Protein AF-A0A3N5LY08-F1 (afdb_monomer_lite)

Secondary structure (DSSP, 8-state):
--EEEEEEE-SS-EEEEEEEHHHHHHHHHHGGG--SSHHHHHHHGGGTB---SS-TTTT-EE------BTTEEEEEETTTTEEEEEESS----SEEEEEEE-SSSEEEEEEEEE--TT-EEES--SSHHHHHHHHHHHHHHSPPP-HHHHHSSHHHHHHHHHHHHHHHTTS-SPPPS-TT-HHHHHHHHHHHHHHHHHHHS-BGGGTTB-HHHHHHTTHHHHHHHHHHHHHHHHHHTSPPPPPPTTSHHHHHS---HHHHHHHHHHHHHHHHHHHHHHHHHHTT--GGGS-HHHHHHHHHHHHHHHHHHHHHSBPGGGTT-BHHHHHHHHHHT---EE-TTTT-S-TT-HHHHHHHTSSS-EE-----TTS-SSTTT-SS-SSHHHHHHHHHHHHHHHHHHHHHHHHHHHHT-PPSSSS---S-HHHHHHHS---TTGGGS-HHHHHHHHHHHHHHHHHHHHHHHHHHTTTTSPPPHHHHHHHHHHHHHHHHHHHHHT-TTTTT----

Foldseek 3Di:
DQWWKEWEDAPPAIWIDTGHVLVVVLLLQLCLLLFRDPVLSQLSSCLAEPDDDPTPCPVIDGDDDQDTDDFWGWYHYSLLLEIEIQGPPDDDDQKDWHQRHPPVDSHPDTFIGGHFPSRHYYPDPPCVVVSSVVSNVVCVVVPFAQLCCCLLHLVLQLLLLVLLCVVQLPVAAQDDPDPPDPRNVVLVVSLVVSLLCQQQAQDVSNVRDGSLLQQPVCAVSLQVLLVSQQSSCQRVVDFGFFRDCPGPQLRRNHHYPLLLLLSLVLSSVLNVVSNRCSNVVSNVPDPVPDDSVVVSVVSSVVSSVVSVCQQPFQDPVQVGDGVVNSSNCSSRSTFAWDQLVSQQPDPPQLLSVLSNLFDGTDGDDDPNPVPDLDPSSDPPDSDPVVSVVVVVVVVVVVVVVVVVVVVCVVVVDDDPDPRPPPADPVVVVVPQDPCVPVLQPQPSVVLSSVLVVLSVVLVSLVRVQVVCVVPVDDDDVVSVVVSVVSVVVSVVSSVVSVDPVSVVDPRD

pLDDT: mean 87.87, std 13.65, range [40.53, 98.69]

Sequence (508 aa):
MSEMRIVIRDGQREIEADGHGSFAEYVVAALSAEPETIEELDAALERFIERDAESFFCCFWPATDYAYHDAGLLIVDLVARLVVCDSTYLALMPAGSVPYHDRKSAGEADVNYHLSEDWLLTEDSTDWEALAEDRRRERFINPPLDARAVLYGEPLLDFVARNCLDAFHDQGAAAERDYEDPGYQRECDLIREIHVRWMMTPREDLRGQTPRQVMFSHRGFTDASLEDRALQWSRTDRCPTGLNPDSAAYRLAGFGTHEMVVYYDFVREVLWCCRRHVGERLAGFRAADLPVEELVPVEIRRLAVFRDRWLAAPYSDCDGRTAASIIHNERARIPEGETGEEAMIEDDCPLCQMQAELPGPVFWHLDGSHLDDDFAFSLSHETREEWQQERRRWGEFNRLFAARKAVIKRLRVTFPGDGHSWVNPDIAWKMSFSARYSSDEPLPMRLFAIGSQLADLIMDLNDQTQEVYSDKSPSSGVEAELVDRLCRSFADLREGVRSPETEKAEPV

Structure (mmCIF, N/CA/C/O backbone):
data_AF-A0A3N5LY08-F1
#
_entry.id   AF-A0A3N5LY08-F1
#
loop_
_atom_site.group_PDB
_atom_site.id
_atom_site.type_symbol
_atom_site.label_atom_id
_atom_site.label_alt_id
_atom_site.label_comp_id
_atom_site.label_asym_id
_atom_site.label_entity_id
_atom_site.label_seq_id
_atom_site.pdbx_PDB_ins_code
_atom_site.Cartn_x
_atom_site.Cartn_y
_atom_site.Cartn_z
_atom_site.occupancy
_atom_site.B_iso_or_equiv
_atom_site.auth_seq_id
_atom_site.auth_comp_id
_atom_site.auth_asym_id
_atom_site.auth_atom_id
_atom_site.pdbx_PDB_model_num
ATOM 1 N N . MET A 1 1 ? 29.426 -0.898 -28.238 1.00 63.22 1 MET A N 1
ATOM 2 C CA . MET A 1 1 ? 27.964 -0.736 -28.214 1.00 63.22 1 MET A CA 1
ATOM 3 C C . MET A 1 1 ? 27.470 -1.860 -27.336 1.00 63.22 1 MET A C 1
ATOM 5 O O . MET A 1 1 ? 28.122 -2.895 -27.323 1.00 63.22 1 MET A O 1
ATOM 9 N N . SER A 1 2 ? 26.485 -1.583 -26.495 1.00 90.81 2 SER A N 1
ATOM 10 C CA . SER A 1 2 ? 25.916 -2.560 -25.567 1.00 90.81 2 SER A CA 1
ATOM 11 C C . SER A 1 2 ? 24.449 -2.710 -25.930 1.00 90.81 2 SER A C 1
ATOM 13 O O . SER A 1 2 ? 23.570 -2.329 -25.160 1.00 90.81 2 SER A O 1
ATOM 15 N N . GLU A 1 3 ? 24.205 -3.114 -27.176 1.00 96.12 3 GLU A N 1
ATOM 16 C CA . GLU A 1 3 ? 22.852 -3.336 -27.677 1.00 96.12 3 GLU A CA 1
ATOM 17 C C . GLU A 1 3 ? 22.398 -4.733 -27.269 1.00 96.12 3 GLU A C 1
ATOM 19 O O . GLU A 1 3 ? 23.202 -5.655 -27.168 1.00 96.12 3 GLU A O 1
ATOM 24 N N . MET A 1 4 ? 21.113 -4.890 -26.997 1.00 96.69 4 MET A N 1
ATOM 25 C CA . MET A 1 4 ? 20.519 -6.169 -26.656 1.00 96.69 4 MET A CA 1
ATOM 26 C C . MET A 1 4 ? 19.140 -6.292 -27.282 1.00 96.69 4 MET A C 1
ATOM 28 O O . MET A 1 4 ? 18.467 -5.288 -27.540 1.00 96.69 4 MET A O 1
ATOM 32 N N . ARG A 1 5 ? 18.719 -7.536 -27.503 1.00 97.75 5 ARG A N 1
ATOM 33 C CA . ARG A 1 5 ? 17.360 -7.829 -27.949 1.00 97.75 5 ARG A CA 1
ATOM 34 C C . ARG A 1 5 ? 16.422 -7.728 -26.760 1.00 97.75 5 ARG A C 1
ATOM 36 O O . ARG A 1 5 ? 16.651 -8.390 -25.754 1.00 97.75 5 ARG A O 1
ATOM 43 N N . ILE A 1 6 ? 15.380 -6.916 -26.873 1.00 98.25 6 ILE A N 1
ATOM 44 C CA . ILE A 1 6 ? 14.352 -6.750 -25.846 1.00 98.25 6 ILE A CA 1
ATOM 45 C C . ILE A 1 6 ? 13.045 -7.273 -26.424 1.00 98.25 6 ILE A C 1
ATOM 47 O O . ILE A 1 6 ? 12.525 -6.701 -27.379 1.00 98.25 6 ILE A O 1
ATOM 51 N N . VAL A 1 7 ? 12.518 -8.343 -25.839 1.00 98.44 7 VAL A N 1
ATOM 52 C CA . VAL A 1 7 ? 11.243 -8.960 -26.208 1.00 98.44 7 VAL A CA 1
ATOM 53 C C . VAL A 1 7 ? 10.257 -8.774 -25.065 1.00 98.44 7 VAL A C 1
ATOM 55 O O . VAL A 1 7 ? 10.556 -9.087 -23.914 1.00 98.44 7 VAL A O 1
ATOM 58 N N . ILE A 1 8 ? 9.072 -8.258 -25.370 1.00 98.56 8 ILE A N 1
ATOM 59 C CA . ILE A 1 8 ? 8.008 -8.022 -24.394 1.00 98.56 8 ILE A CA 1
ATOM 60 C C . ILE A 1 8 ? 6.749 -8.708 -24.903 1.00 98.56 8 ILE A C 1
ATOM 62 O O . ILE A 1 8 ? 6.317 -8.479 -26.035 1.00 98.56 8 ILE A O 1
ATOM 66 N N . ARG A 1 9 ? 6.134 -9.524 -24.052 1.00 98.19 9 ARG A N 1
ATOM 67 C CA . ARG A 1 9 ? 4.889 -10.224 -24.362 1.00 98.19 9 ARG A CA 1
ATOM 68 C C . ARG A 1 9 ? 3.839 -10.015 -23.287 1.00 98.19 9 ARG A C 1
ATOM 70 O O . ARG A 1 9 ? 4.134 -10.020 -22.091 1.00 98.19 9 ARG A O 1
ATOM 77 N N . ASP A 1 10 ? 2.599 -9.903 -23.735 1.00 97.62 10 ASP A N 1
ATOM 78 C CA . ASP A 1 10 ? 1.411 -9.937 -22.891 1.00 97.62 10 ASP A CA 1
ATOM 79 C C . ASP A 1 10 ? 0.415 -11.001 -23.388 1.00 97.62 10 ASP A C 1
ATOM 81 O O . ASP A 1 10 ? 0.761 -11.906 -24.152 1.00 97.62 10 ASP A O 1
ATOM 85 N N . GLY A 1 11 ? -0.831 -10.942 -22.910 1.00 95.56 11 GLY A N 1
ATOM 86 C CA . GLY A 1 11 ? -1.868 -11.909 -23.274 1.00 95.56 11 GLY A CA 1
ATOM 87 C C . GLY A 1 11 ? -2.394 -11.769 -24.706 1.00 95.56 11 GLY A C 1
ATOM 88 O O . GLY A 1 11 ? -3.138 -12.641 -25.158 1.00 95.56 11 GLY A O 1
ATOM 89 N N . GLN A 1 12 ? -2.055 -10.687 -25.408 1.00 97.25 12 GLN A N 1
ATOM 90 C CA . GLN A 1 12 ? -2.598 -10.363 -26.727 1.00 97.25 12 GLN A CA 1
ATOM 91 C C . GLN A 1 12 ? -1.544 -10.391 -27.827 1.00 97.25 12 GLN A C 1
ATOM 93 O O . GLN A 1 12 ? -1.857 -10.787 -28.955 1.00 97.25 12 GLN A O 1
ATOM 98 N N . ARG A 1 13 ? -0.322 -9.946 -27.532 1.00 97.62 13 ARG A N 1
ATOM 99 C CA . ARG A 1 13 ? 0.731 -9.797 -28.535 1.00 97.62 13 ARG A CA 1
ATOM 100 C C . ARG A 1 13 ? 2.124 -9.912 -27.935 1.00 97.62 13 ARG A C 1
ATOM 102 O O . ARG A 1 13 ? 2.325 -9.936 -26.724 1.00 97.62 13 ARG A O 1
ATOM 109 N N . GLU A 1 14 ? 3.086 -9.935 -28.839 1.00 98.19 14 GLU A N 1
ATOM 110 C CA . GLU A 1 14 ? 4.500 -9.962 -28.532 1.00 98.19 14 GLU A CA 1
ATOM 111 C C . GLU A 1 14 ? 5.244 -9.021 -29.471 1.00 98.19 14 GLU A C 1
ATOM 113 O O . GLU A 1 14 ? 4.976 -8.989 -30.678 1.00 98.19 14 GLU A O 1
ATOM 118 N N . ILE A 1 15 ? 6.136 -8.226 -28.895 1.00 98.31 15 ILE A N 1
ATOM 119 C CA . ILE A 1 15 ? 6.885 -7.187 -29.587 1.00 98.31 15 ILE A CA 1
ATOM 120 C C . ILE A 1 15 ? 8.372 -7.300 -29.254 1.00 98.31 15 ILE A C 1
ATOM 122 O O . ILE A 1 15 ? 8.731 -7.666 -28.137 1.00 98.31 15 ILE A O 1
ATOM 126 N N . GLU A 1 16 ? 9.234 -6.966 -30.207 1.00 98.06 16 GLU A N 1
ATOM 127 C CA . GLU A 1 16 ? 10.685 -6.953 -30.032 1.00 98.06 16 GLU A CA 1
ATOM 128 C C . GLU A 1 16 ? 11.307 -5.664 -30.582 1.00 98.06 16 GLU A C 1
ATOM 130 O O . GLU A 1 16 ? 10.762 -5.023 -31.487 1.00 98.06 16 GLU A O 1
ATOM 135 N N . ALA A 1 17 ? 12.460 -5.299 -30.028 1.00 97.56 17 ALA A N 1
ATOM 136 C CA . ALA A 1 17 ? 13.376 -4.325 -30.602 1.00 97.56 17 ALA A CA 1
ATOM 137 C C . ALA A 1 17 ? 14.819 -4.645 -30.197 1.00 97.56 17 ALA A C 1
ATOM 139 O O . ALA A 1 17 ? 15.067 -5.212 -29.132 1.00 97.56 17 ALA A O 1
ATOM 140 N N . ASP A 1 18 ? 15.774 -4.224 -31.023 1.00 97.00 18 ASP A N 1
ATOM 141 C CA . ASP A 1 18 ? 17.184 -4.167 -30.640 1.00 97.00 18 ASP A CA 1
ATOM 142 C C . ASP A 1 18 ? 17.456 -2.756 -30.085 1.00 97.00 18 ASP A C 1
ATOM 144 O O . ASP A 1 18 ? 17.162 -1.753 -30.743 1.00 97.00 18 ASP A O 1
ATOM 148 N N . GLY A 1 19 ? 17.955 -2.662 -28.851 1.00 94.75 19 GLY A N 1
ATOM 149 C CA . GLY A 1 19 ? 18.111 -1.387 -28.149 1.00 94.75 19 GLY A CA 1
ATOM 150 C C . GLY A 1 19 ? 19.270 -1.383 -27.160 1.00 94.75 19 GLY A C 1
ATOM 151 O O . GLY A 1 19 ? 19.814 -2.423 -26.807 1.00 94.75 19 GLY A O 1
ATOM 152 N N . HIS A 1 20 ? 19.673 -0.197 -26.705 1.00 94.88 20 HIS A N 1
ATOM 153 C CA . HIS A 1 20 ? 20.753 -0.066 -25.726 1.00 94.88 20 HIS A CA 1
ATOM 154 C C . HIS A 1 20 ? 20.367 -0.704 -24.379 1.00 94.88 20 HIS A C 1
ATOM 156 O O . HIS A 1 20 ? 19.233 -0.544 -23.928 1.00 94.88 20 HIS A O 1
ATOM 162 N N . GLY A 1 21 ? 21.315 -1.355 -23.697 1.00 93.50 21 GLY A N 1
ATOM 163 C CA . GLY A 1 21 ? 21.075 -2.045 -22.421 1.00 93.50 21 GLY A CA 1
ATOM 164 C C . GLY A 1 21 ? 20.512 -1.161 -21.301 1.00 93.50 21 GLY A C 1
ATOM 165 O O . GLY A 1 21 ? 19.746 -1.633 -20.471 1.00 93.50 21 GLY A O 1
ATOM 166 N N . SER A 1 22 ? 20.775 0.147 -21.322 1.00 93.56 22 SER A N 1
ATOM 167 C CA . SER A 1 22 ? 20.133 1.085 -20.385 1.00 93.56 22 SER A CA 1
ATOM 168 C C . SER A 1 22 ? 18.612 1.181 -20.575 1.00 93.56 22 SER A C 1
ATOM 170 O O . SER A 1 22 ? 17.890 1.426 -19.620 1.00 93.56 22 SER A O 1
ATOM 172 N N . PHE A 1 23 ? 18.087 0.976 -21.791 1.00 95.50 23 PHE A N 1
ATOM 173 C CA . PHE A 1 23 ? 16.637 0.919 -21.997 1.00 95.50 23 PHE A CA 1
ATOM 174 C C . PHE A 1 23 ? 16.027 -0.338 -21.371 1.00 95.50 23 PHE A C 1
ATOM 176 O O . PHE A 1 23 ? 14.954 -0.269 -20.779 1.00 95.50 23 PHE A O 1
ATOM 183 N N . ALA A 1 24 ? 16.741 -1.465 -21.429 1.00 96.75 24 ALA A N 1
ATOM 184 C CA . ALA A 1 24 ? 16.343 -2.691 -20.744 1.00 96.75 24 ALA A CA 1
ATOM 185 C C . ALA A 1 24 ? 16.264 -2.504 -19.216 1.00 96.75 24 ALA A C 1
ATOM 187 O O . ALA A 1 24 ? 15.314 -2.984 -18.602 1.00 96.75 24 ALA A O 1
ATOM 188 N N . GLU A 1 25 ? 17.184 -1.744 -18.610 1.00 96.31 25 GLU A N 1
ATOM 189 C CA . GLU A 1 25 ? 17.117 -1.374 -17.184 1.00 96.31 25 GLU A CA 1
ATOM 190 C C . GLU A 1 25 ? 15.836 -0.604 -16.845 1.00 96.31 25 GLU A C 1
ATOM 192 O O . GLU A 1 25 ? 15.166 -0.932 -15.867 1.00 96.31 25 GLU A O 1
ATOM 197 N N . TYR A 1 26 ? 15.445 0.374 -17.670 1.00 97.12 26 TYR A N 1
ATOM 198 C CA . TYR A 1 26 ? 14.190 1.105 -17.470 1.00 97.12 26 TYR A CA 1
ATOM 199 C C . TYR A 1 26 ? 12.957 0.221 -17.638 1.00 97.12 26 TYR A C 1
ATOM 201 O O . TYR A 1 26 ? 11.999 0.371 -16.880 1.00 97.12 26 TYR A O 1
ATOM 209 N N . VAL A 1 27 ? 12.975 -0.711 -18.597 1.00 98.25 27 VAL A N 1
ATOM 210 C CA . VAL A 1 27 ? 11.899 -1.698 -18.765 1.00 98.25 27 VAL A CA 1
ATOM 211 C C . VAL A 1 27 ? 11.758 -2.544 -17.501 1.00 98.25 27 VAL A C 1
ATOM 213 O O . VAL A 1 27 ? 10.642 -2.686 -17.008 1.00 98.25 27 VAL A O 1
ATOM 216 N N . VAL A 1 28 ? 12.865 -3.041 -16.939 1.00 98.25 28 VAL A N 1
ATOM 217 C CA . VAL A 1 28 ? 12.857 -3.793 -15.673 1.00 98.25 28 VAL A CA 1
ATOM 218 C C . VAL A 1 28 ? 12.362 -2.916 -14.521 1.00 98.25 28 VAL A C 1
ATOM 220 O O . VAL A 1 28 ? 11.462 -3.331 -13.797 1.00 98.25 28 VAL A O 1
ATOM 223 N N . ALA A 1 29 ? 12.858 -1.684 -14.384 1.00 98.00 29 ALA A N 1
ATOM 224 C CA . ALA A 1 29 ? 12.419 -0.757 -13.339 1.00 98.00 29 ALA A CA 1
ATOM 225 C C . ALA A 1 29 ? 10.911 -0.445 -13.421 1.00 98.00 29 ALA A C 1
ATOM 227 O O . ALA A 1 29 ? 10.229 -0.378 -12.394 1.00 98.00 29 ALA A O 1
ATOM 228 N N . ALA A 1 30 ? 10.357 -0.318 -14.630 1.00 98.31 30 ALA A N 1
ATOM 229 C CA . ALA A 1 30 ? 8.930 -0.095 -14.868 1.00 98.31 30 ALA A CA 1
ATOM 230 C C . ALA A 1 30 ? 8.040 -1.268 -14.418 1.00 98.31 30 ALA A C 1
ATOM 232 O O . ALA A 1 30 ? 6.864 -1.055 -14.117 1.00 98.31 30 ALA A O 1
ATOM 233 N N . LEU A 1 31 ? 8.591 -2.477 -14.253 1.00 98.56 31 LEU A N 1
ATOM 234 C CA . LEU A 1 31 ? 7.863 -3.618 -13.681 1.00 98.56 31 LEU A CA 1
ATOM 235 C C . LEU A 1 31 ? 7.485 -3.418 -12.203 1.00 98.56 31 LEU A C 1
ATOM 237 O O . LEU A 1 31 ? 6.580 -4.098 -11.713 1.00 98.56 31 LEU A O 1
ATOM 241 N N . SER A 1 32 ? 8.089 -2.438 -11.516 1.00 97.94 32 SER A N 1
ATOM 242 C CA . SER A 1 32 ? 7.663 -1.969 -10.182 1.00 97.94 32 SER A CA 1
ATOM 243 C C . SER A 1 32 ? 6.247 -1.376 -10.158 1.00 97.94 32 SER A C 1
ATOM 245 O O . SER A 1 32 ? 5.668 -1.180 -9.092 1.00 97.94 32 SER A O 1
ATOM 247 N N . ALA A 1 33 ? 5.663 -1.075 -11.322 1.00 98.00 33 ALA A N 1
ATOM 248 C CA . ALA A 1 33 ? 4.255 -0.701 -11.461 1.00 98.00 33 ALA A CA 1
ATOM 249 C C . ALA A 1 33 ? 3.307 -1.909 -11.587 1.00 98.00 33 ALA A C 1
ATOM 251 O O . ALA A 1 33 ? 2.107 -1.717 -11.761 1.00 98.00 33 ALA A O 1
ATOM 252 N N . GLU A 1 34 ? 3.843 -3.133 -11.544 1.00 97.88 34 GLU A N 1
ATOM 253 C CA . GLU A 1 34 ? 3.118 -4.396 -11.719 1.00 97.88 34 GLU A CA 1
ATOM 254 C C . GLU A 1 34 ? 2.225 -4.455 -12.987 1.00 97.88 34 GLU A C 1
ATOM 256 O O . GLU A 1 34 ? 1.095 -4.951 -12.914 1.00 97.88 34 GLU A O 1
ATOM 261 N N . PRO A 1 35 ? 2.710 -4.044 -14.181 1.00 98.12 35 PRO A N 1
ATOM 262 C CA . PRO A 1 35 ? 1.914 -4.083 -15.410 1.00 98.12 35 PRO A CA 1
ATOM 263 C C . PRO A 1 35 ? 1.577 -5.521 -15.838 1.00 98.12 35 PRO A C 1
ATOM 265 O O . PRO A 1 35 ? 2.410 -6.418 -15.717 1.00 98.12 35 PRO A O 1
ATOM 268 N N . GLU A 1 36 ? 0.371 -5.744 -16.349 1.00 97.25 36 GLU A N 1
ATOM 269 C CA . GLU A 1 36 ? -0.110 -6.992 -16.965 1.00 97.25 36 GLU A CA 1
ATOM 270 C C . GLU A 1 36 ? -0.259 -6.882 -18.493 1.00 97.25 36 GLU A C 1
ATOM 272 O O . GLU A 1 36 ? -0.413 -7.897 -19.176 1.00 97.25 36 GLU A O 1
ATOM 277 N N . THR A 1 37 ? -0.190 -5.664 -19.038 1.00 98.25 37 THR A N 1
ATOM 278 C CA . THR A 1 37 ? -0.272 -5.384 -20.482 1.00 98.25 37 THR A CA 1
ATOM 279 C C . THR A 1 37 ? 0.882 -4.510 -20.957 1.00 98.25 37 THR A C 1
ATOM 281 O O . THR A 1 37 ? 1.478 -3.763 -20.174 1.00 98.25 37 THR A O 1
ATOM 284 N N . ILE A 1 38 ? 1.194 -4.578 -22.254 1.00 98.50 38 ILE A N 1
ATOM 285 C CA . ILE A 1 38 ? 2.228 -3.725 -22.853 1.00 98.50 38 ILE A CA 1
ATOM 286 C C . ILE A 1 38 ? 1.867 -2.240 -22.696 1.00 98.50 38 ILE A C 1
ATOM 288 O O . ILE A 1 38 ? 2.754 -1.430 -22.447 1.00 98.50 38 ILE A O 1
ATOM 292 N N . GLU A 1 39 ? 0.586 -1.872 -22.789 1.00 97.88 39 GLU A N 1
ATOM 293 C CA . GLU A 1 39 ? 0.110 -0.501 -22.566 1.00 97.88 39 GLU A CA 1
ATOM 294 C C . GLU A 1 39 ? 0.357 -0.015 -21.130 1.00 97.88 39 GLU A C 1
ATOM 296 O O . GLU A 1 39 ? 0.767 1.128 -20.926 1.00 97.88 39 GLU A O 1
ATOM 301 N N . GLU A 1 40 ? 0.134 -0.869 -20.128 1.00 98.19 40 GLU A N 1
ATOM 302 C CA . GLU A 1 40 ? 0.439 -0.533 -18.732 1.00 98.19 40 GLU A CA 1
ATOM 303 C C . GLU A 1 40 ? 1.947 -0.388 -18.505 1.00 98.19 40 GLU A C 1
ATOM 305 O O . GLU A 1 40 ? 2.365 0.530 -17.801 1.00 98.19 40 GLU A O 1
ATOM 310 N N . LEU A 1 41 ? 2.767 -1.251 -19.116 1.00 98.44 41 LEU A N 1
ATOM 311 C CA . LEU A 1 41 ? 4.226 -1.143 -19.042 1.00 98.44 41 LEU A CA 1
ATOM 312 C C . LEU A 1 41 ? 4.729 0.142 -19.723 1.00 98.44 41 LEU A C 1
ATOM 314 O O . LEU A 1 41 ? 5.593 0.831 -19.184 1.00 98.44 41 LEU A O 1
ATOM 318 N N . ASP A 1 42 ? 4.165 0.488 -20.880 1.00 97.88 42 ASP A N 1
ATOM 319 C CA . ASP A 1 42 ? 4.480 1.717 -21.614 1.00 97.88 42 ASP A CA 1
ATOM 320 C C . ASP A 1 42 ? 4.140 2.968 -20.791 1.00 97.88 42 ASP A C 1
ATOM 322 O O . ASP A 1 42 ? 4.918 3.922 -20.752 1.00 97.88 42 ASP A O 1
ATOM 326 N N . ALA A 1 43 ? 3.000 2.964 -20.094 1.00 96.81 43 ALA A N 1
ATOM 327 C CA . ALA A 1 43 ? 2.635 4.032 -19.165 1.00 96.81 43 ALA A CA 1
ATOM 328 C C . ALA A 1 43 ? 3.571 4.068 -17.944 1.00 96.81 43 ALA A C 1
ATOM 330 O O . ALA A 1 43 ? 3.983 5.142 -17.510 1.00 96.81 43 ALA A O 1
ATOM 331 N N . ALA A 1 44 ? 3.959 2.905 -17.413 1.00 97.56 44 ALA A N 1
ATOM 332 C CA . ALA A 1 44 ? 4.851 2.804 -16.262 1.00 97.56 44 ALA A CA 1
ATOM 333 C C . ALA A 1 44 ? 6.267 3.336 -16.535 1.00 97.56 44 ALA A C 1
ATOM 335 O O . ALA A 1 44 ? 6.911 3.817 -15.605 1.00 97.56 44 ALA A O 1
ATOM 336 N N . LEU A 1 45 ? 6.744 3.314 -17.785 1.00 96.94 45 LEU A N 1
ATOM 337 C CA . LEU A 1 45 ? 8.036 3.903 -18.164 1.00 96.94 45 LEU A CA 1
ATOM 338 C C . LEU A 1 45 ? 8.108 5.419 -17.915 1.00 96.94 45 LEU A C 1
ATOM 340 O O . LEU A 1 45 ? 9.195 5.929 -17.638 1.00 96.94 45 LEU A O 1
ATOM 344 N N . GLU A 1 46 ? 6.973 6.134 -17.912 1.00 95.12 46 GLU A N 1
ATOM 345 C CA . GLU A 1 46 ? 6.930 7.572 -17.577 1.00 95.12 46 GLU A CA 1
ATOM 346 C C . GLU A 1 46 ? 7.444 7.873 -16.165 1.00 95.12 46 GLU A C 1
ATOM 348 O O . GLU A 1 46 ? 7.878 8.985 -15.869 1.00 95.12 46 GLU A O 1
ATOM 353 N N . ARG A 1 47 ? 7.438 6.865 -15.287 1.00 94.44 47 ARG A N 1
ATOM 354 C CA . ARG A 1 47 ? 7.989 6.965 -13.937 1.00 94.44 47 ARG A CA 1
ATOM 355 C C . ARG A 1 47 ? 9.510 7.141 -13.919 1.00 94.44 47 ARG A C 1
ATOM 357 O O . ARG A 1 47 ? 10.034 7.515 -12.874 1.00 94.44 47 ARG A O 1
ATOM 364 N N . PHE A 1 48 ? 10.212 6.859 -15.017 1.00 94.56 48 PHE A N 1
ATOM 365 C CA . PHE A 1 48 ? 11.680 6.877 -15.086 1.00 94.56 48 PHE A CA 1
ATOM 366 C C . PHE A 1 48 ? 12.226 7.681 -16.277 1.00 94.56 48 PHE A C 1
ATOM 368 O O . PHE A 1 48 ? 13.349 8.184 -16.215 1.00 94.56 48 PHE A O 1
ATOM 375 N N . ILE A 1 49 ? 11.435 7.830 -17.345 1.00 93.50 49 ILE A N 1
ATOM 376 C CA . ILE A 1 49 ? 11.812 8.528 -18.579 1.00 93.50 49 ILE A CA 1
ATOM 377 C C . ILE A 1 49 ? 10.717 9.539 -18.936 1.00 93.50 49 ILE A C 1
ATOM 379 O O . ILE A 1 49 ? 9.545 9.185 -19.037 1.00 93.50 49 ILE A O 1
ATOM 383 N N . GLU A 1 50 ? 11.077 10.796 -19.204 1.00 90.69 50 GLU A N 1
ATOM 384 C CA . GLU A 1 50 ? 10.109 11.789 -19.679 1.00 90.69 50 GLU A CA 1
ATOM 385 C C . GLU A 1 50 ? 9.633 11.428 -21.107 1.00 90.69 50 GLU A C 1
ATOM 387 O O . GLU A 1 50 ? 10.432 11.439 -22.048 1.00 90.69 50 GLU A O 1
ATOM 392 N N . ARG A 1 51 ? 8.326 11.190 -21.315 1.00 89.19 51 ARG A N 1
ATOM 393 C CA . ARG A 1 51 ? 7.721 10.689 -22.580 1.00 89.19 51 ARG A CA 1
ATOM 394 C C . ARG A 1 51 ? 7.733 11.662 -23.766 1.00 89.19 51 ARG A C 1
ATOM 396 O O . ARG A 1 51 ? 7.079 12.709 -23.713 1.00 89.19 51 ARG A O 1
ATOM 403 N N . ASP A 1 52 ? 8.487 11.358 -24.827 1.00 84.81 52 ASP A N 1
ATOM 404 C CA . ASP A 1 52 ? 8.720 12.238 -25.995 1.00 84.81 52 ASP A CA 1
ATOM 405 C C . ASP A 1 52 ? 7.894 11.896 -27.241 1.00 84.81 52 ASP A C 1
ATOM 407 O O . ASP A 1 52 ? 7.729 12.741 -28.124 1.00 84.81 52 ASP A O 1
ATOM 411 N N . ALA A 1 53 ? 7.360 10.683 -27.287 1.00 84.19 53 ALA A N 1
ATOM 412 C CA . ALA A 1 53 ? 6.508 10.157 -28.339 1.00 84.19 53 ALA A CA 1
ATOM 413 C C . ALA A 1 53 ? 5.153 9.709 -27.770 1.00 84.19 53 ALA A C 1
ATOM 415 O O . ALA A 1 53 ? 4.913 9.762 -26.566 1.00 84.19 53 ALA A O 1
ATOM 416 N N . GLU A 1 54 ? 4.253 9.242 -28.638 1.00 89.88 54 GLU A N 1
ATOM 417 C CA . GLU A 1 54 ? 2.975 8.659 -28.200 1.00 89.88 54 GLU A CA 1
ATOM 418 C C . GLU A 1 54 ? 3.167 7.362 -27.391 1.00 89.88 54 GLU A C 1
ATOM 420 O O . GLU A 1 54 ? 2.334 7.047 -26.549 1.00 89.88 54 GLU A O 1
ATOM 425 N N . SER A 1 55 ? 4.261 6.626 -27.627 1.00 93.25 55 SER A N 1
ATOM 426 C CA . SER A 1 55 ? 4.620 5.390 -26.922 1.00 93.25 55 SER A CA 1
ATOM 427 C C . SER A 1 55 ? 6.136 5.176 -26.957 1.00 93.25 55 SER A C 1
ATOM 429 O O . SER A 1 55 ? 6.778 5.428 -27.983 1.00 93.25 55 SER A O 1
ATOM 431 N N . PHE A 1 56 ? 6.700 4.661 -25.864 1.00 95.44 56 PHE A N 1
ATOM 432 C CA . PHE A 1 56 ? 8.101 4.230 -25.788 1.00 95.44 56 PHE A CA 1
ATOM 433 C C . PHE A 1 56 ? 8.372 3.005 -26.668 1.00 95.44 56 PHE A C 1
ATOM 435 O O . PHE A 1 56 ? 9.493 2.803 -27.130 1.00 95.44 56 PHE A O 1
ATOM 442 N N . PHE A 1 57 ? 7.335 2.218 -26.957 1.00 96.81 57 PHE A N 1
ATOM 443 C CA . PHE A 1 57 ? 7.409 1.031 -27.804 1.00 96.81 57 PHE A CA 1
ATOM 444 C C . PHE A 1 57 ? 7.036 1.291 -29.271 1.00 96.81 57 PHE A C 1
ATOM 446 O O . PHE A 1 57 ? 6.860 0.347 -30.037 1.00 96.81 57 PHE A O 1
ATOM 453 N N . CYS A 1 58 ? 6.948 2.551 -29.717 1.00 95.25 58 CYS A N 1
ATOM 454 C CA . CYS A 1 58 ? 6.573 2.875 -31.102 1.00 95.25 58 CYS A CA 1
ATOM 455 C C . CYS A 1 58 ? 7.545 2.330 -32.169 1.00 95.25 58 CYS A C 1
ATOM 457 O O . CYS A 1 58 ? 7.149 2.135 -33.319 1.00 95.25 58 CYS A O 1
ATOM 459 N N . CYS A 1 59 ? 8.800 2.068 -31.791 1.00 94.94 59 CYS A N 1
ATOM 460 C CA . CYS A 1 59 ? 9.823 1.477 -32.656 1.00 94.94 59 CYS A CA 1
ATOM 461 C C . CYS A 1 59 ? 9.905 -0.054 -32.557 1.00 94.94 59 CYS A C 1
ATOM 463 O O . CYS A 1 59 ? 10.734 -0.643 -33.245 1.00 94.94 59 CYS A O 1
ATOM 465 N N . PHE A 1 60 ? 9.087 -0.691 -31.715 1.00 97.44 60 PHE A N 1
ATOM 466 C CA . PHE A 1 60 ? 9.049 -2.145 -31.599 1.00 97.44 60 PHE A CA 1
ATOM 467 C C . PHE A 1 60 ? 8.201 -2.744 -32.726 1.00 97.44 60 PHE A C 1
ATOM 469 O O . PHE A 1 60 ? 7.216 -2.154 -33.180 1.00 97.44 60 PHE A O 1
ATOM 476 N N . TRP A 1 61 ? 8.568 -3.939 -33.174 1.00 97.31 61 TRP A N 1
ATOM 477 C CA . TRP A 1 61 ? 7.843 -4.690 -34.200 1.00 97.31 61 TRP A CA 1
ATOM 478 C C . TRP A 1 61 ? 7.385 -6.046 -33.651 1.00 97.31 61 TRP A C 1
ATOM 480 O O . TRP A 1 61 ? 7.844 -6.451 -32.588 1.00 97.31 61 TRP A O 1
ATOM 490 N N . PRO A 1 62 ? 6.450 -6.754 -34.315 1.00 97.94 62 PRO A N 1
ATOM 491 C CA . PRO A 1 62 ? 6.038 -8.084 -33.871 1.00 97.94 62 PRO A CA 1
ATOM 492 C C . PRO A 1 62 ? 7.237 -9.026 -33.764 1.00 97.94 62 PRO A C 1
ATOM 494 O O . PRO A 1 62 ? 8.014 -9.106 -34.718 1.00 97.94 62 PRO A O 1
ATOM 497 N N . ALA A 1 63 ? 7.369 -9.733 -32.641 1.00 95.56 63 ALA A N 1
ATOM 498 C CA . ALA A 1 63 ? 8.540 -10.572 -32.422 1.00 95.56 63 ALA A CA 1
ATOM 499 C C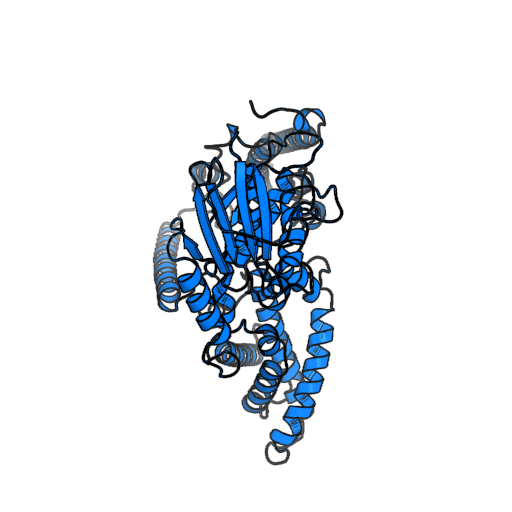 . ALA A 1 63 ? 8.633 -11.725 -33.425 1.00 95.56 63 ALA A C 1
ATOM 501 O O . ALA A 1 63 ? 7.618 -12.314 -33.822 1.00 95.56 63 ALA A O 1
ATOM 502 N N . THR A 1 64 ? 9.857 -12.034 -33.847 1.00 92.94 64 THR A N 1
ATOM 503 C CA . THR A 1 64 ? 10.126 -13.057 -34.866 1.00 92.94 64 THR A CA 1
ATOM 504 C C . THR A 1 64 ? 11.028 -14.175 -34.367 1.00 92.94 64 THR A C 1
ATOM 506 O O . THR A 1 64 ? 10.875 -15.312 -34.827 1.00 92.94 64 THR A O 1
ATOM 509 N N . ASP A 1 65 ? 11.929 -13.883 -33.427 1.00 90.38 65 ASP A N 1
ATOM 510 C CA . ASP A 1 65 ? 12.790 -14.865 -32.776 1.00 90.38 65 ASP A CA 1
ATOM 511 C C . ASP A 1 65 ? 13.218 -14.415 -31.364 1.00 90.38 65 ASP A C 1
ATOM 513 O O . ASP A 1 65 ? 12.980 -13.289 -30.944 1.00 90.38 65 ASP A O 1
ATOM 517 N N . TYR A 1 66 ? 13.866 -15.318 -30.626 1.00 92.38 66 TYR A N 1
ATOM 518 C CA . TYR A 1 66 ? 14.469 -15.038 -29.315 1.00 92.38 66 TYR A CA 1
ATOM 519 C C . TYR A 1 66 ? 15.993 -15.135 -29.386 1.00 92.38 66 TYR A C 1
ATOM 521 O O . TYR A 1 66 ? 16.638 -15.707 -28.507 1.00 92.38 66 TYR A O 1
ATOM 529 N N . ALA A 1 67 ? 16.587 -14.678 -30.491 1.00 92.12 67 ALA A N 1
ATOM 530 C CA . ALA A 1 67 ? 18.024 -14.804 -30.675 1.00 92.12 67 ALA A CA 1
ATOM 531 C C . ALA A 1 67 ? 18.787 -13.774 -29.829 1.00 92.12 67 ALA A C 1
ATOM 533 O O . ALA A 1 67 ? 18.462 -12.589 -29.805 1.00 92.12 67 ALA A O 1
ATOM 534 N N . TYR A 1 68 ? 19.852 -14.236 -29.176 1.00 93.38 68 TYR A N 1
ATOM 535 C CA . TYR A 1 68 ? 20.814 -13.381 -28.486 1.00 93.38 68 TYR A CA 1
ATOM 536 C C . TYR A 1 68 ? 21.391 -12.321 -29.444 1.00 93.38 68 TYR A C 1
ATOM 538 O O . TYR A 1 68 ? 21.835 -12.664 -30.547 1.00 93.38 68 TYR A O 1
ATOM 546 N N . HIS A 1 69 ? 21.425 -11.051 -29.025 1.00 92.88 69 HIS A N 1
ATOM 547 C CA . HIS A 1 69 ? 21.899 -9.935 -29.847 1.00 92.88 69 HIS A CA 1
ATOM 548 C C . HIS A 1 69 ? 22.994 -9.136 -29.131 1.00 92.88 69 HIS A C 1
ATOM 550 O O . HIS A 1 69 ? 22.762 -8.617 -28.049 1.00 92.88 69 HIS A O 1
ATOM 556 N N . ASP A 1 70 ? 24.172 -9.019 -29.755 1.00 94.88 70 ASP A N 1
ATOM 557 C CA . ASP A 1 70 ? 25.347 -8.270 -29.265 1.00 94.88 70 ASP A CA 1
ATOM 558 C C . ASP A 1 70 ? 25.678 -8.495 -27.775 1.00 94.88 70 ASP A C 1
ATOM 560 O O . ASP A 1 70 ? 26.410 -9.431 -27.444 1.00 94.88 70 ASP A O 1
ATOM 564 N N . ALA A 1 71 ? 25.154 -7.657 -26.878 1.00 94.25 71 ALA A N 1
ATOM 565 C CA . ALA A 1 71 ? 25.416 -7.703 -25.445 1.00 94.25 71 ALA A CA 1
ATOM 566 C C . ALA A 1 71 ? 24.410 -8.541 -24.639 1.00 94.25 71 ALA A C 1
ATOM 568 O O . ALA A 1 71 ? 24.711 -8.827 -23.474 1.00 94.25 71 ALA A O 1
ATOM 569 N N . GLY A 1 72 ? 23.269 -8.949 -25.214 1.00 96.50 72 GLY A N 1
ATOM 570 C CA . GLY A 1 72 ? 22.310 -9.803 -24.508 1.00 96.50 72 GLY A CA 1
ATOM 571 C C . GLY A 1 72 ? 20.936 -10.022 -25.151 1.00 96.50 72 GLY A C 1
ATOM 572 O O . GLY A 1 72 ? 20.638 -9.597 -26.271 1.00 96.50 72 GLY A O 1
ATOM 573 N N . LEU A 1 73 ? 20.076 -10.670 -24.371 1.00 97.69 73 LEU A N 1
ATOM 574 C CA . LEU A 1 73 ? 18.654 -10.903 -24.600 1.00 97.69 73 LEU A CA 1
ATOM 575 C C . LEU A 1 73 ? 17.888 -10.636 -23.296 1.00 97.69 73 LEU A C 1
ATOM 577 O O . LEU A 1 73 ? 18.195 -11.232 -22.266 1.00 97.69 73 LEU A O 1
ATOM 581 N N . LEU A 1 74 ? 16.882 -9.768 -23.354 1.00 98.38 74 LEU A N 1
ATOM 582 C CA . LEU A 1 74 ? 15.893 -9.539 -22.304 1.00 98.38 74 LEU A CA 1
ATOM 583 C C . LEU A 1 74 ? 14.526 -10.004 -22.816 1.00 98.38 74 LEU A C 1
ATOM 585 O O . LEU A 1 74 ? 14.068 -9.526 -23.850 1.00 98.38 74 LEU A O 1
ATOM 589 N N . ILE A 1 75 ? 13.857 -10.887 -22.081 1.00 98.56 75 ILE A N 1
ATOM 590 C CA . ILE A 1 75 ? 12.471 -11.297 -22.331 1.00 98.56 75 ILE A CA 1
ATOM 591 C C . ILE A 1 75 ? 11.637 -10.934 -21.109 1.00 98.56 75 ILE A C 1
ATOM 593 O O . ILE A 1 75 ? 11.959 -11.333 -19.991 1.00 98.56 75 ILE A O 1
ATOM 597 N N . VAL A 1 76 ? 10.543 -10.213 -21.325 1.00 98.69 76 VAL A N 1
ATOM 598 C CA . VAL A 1 76 ? 9.565 -9.861 -20.295 1.00 98.69 76 VAL A CA 1
ATOM 599 C C . VAL A 1 76 ? 8.219 -10.471 -20.668 1.00 98.69 76 VAL A C 1
ATOM 601 O O . VAL A 1 76 ? 7.584 -10.046 -21.632 1.00 98.69 76 VAL A O 1
ATOM 604 N N . ASP A 1 77 ? 7.766 -11.453 -19.891 1.00 98.62 77 ASP A N 1
ATOM 605 C CA . ASP A 1 77 ? 6.418 -12.014 -19.996 1.00 98.62 77 ASP A CA 1
ATOM 606 C C . ASP A 1 77 ? 5.535 -11.472 -18.875 1.00 98.62 77 ASP A C 1
ATOM 608 O O . ASP A 1 77 ? 5.622 -11.899 -17.718 1.00 98.62 77 ASP A O 1
ATOM 612 N N . LEU A 1 78 ? 4.670 -10.520 -19.235 1.00 98.50 78 LEU A N 1
ATOM 613 C CA . LEU A 1 78 ? 3.806 -9.813 -18.291 1.00 98.50 78 LEU A CA 1
ATOM 614 C C . LEU A 1 78 ? 2.741 -10.732 -17.681 1.00 98.50 78 LEU A C 1
ATOM 616 O O . LEU A 1 78 ? 2.430 -10.618 -16.496 1.00 98.50 78 LEU A O 1
ATOM 620 N N . VAL A 1 79 ? 2.220 -11.693 -18.452 1.00 97.12 79 VAL A N 1
ATOM 621 C CA . VAL A 1 79 ? 1.180 -12.622 -17.974 1.00 97.12 79 VAL A CA 1
ATOM 622 C C . VAL A 1 79 ? 1.776 -13.662 -17.034 1.00 97.12 79 VAL A C 1
ATOM 624 O O . VAL A 1 79 ? 1.158 -14.005 -16.025 1.00 97.12 79 VAL A O 1
ATOM 627 N N . ALA A 1 80 ? 2.971 -14.163 -17.356 1.00 97.81 80 ALA A N 1
ATOM 628 C CA . ALA A 1 80 ? 3.702 -15.120 -16.529 1.00 97.81 80 ALA A CA 1
ATOM 629 C C . ALA A 1 80 ? 4.403 -14.473 -15.322 1.00 97.81 80 ALA A C 1
ATOM 631 O O . ALA A 1 80 ? 4.872 -15.199 -14.443 1.00 97.81 80 ALA A O 1
ATOM 632 N N . ARG A 1 81 ? 4.495 -13.134 -15.286 1.00 97.88 81 ARG A N 1
ATOM 633 C CA . ARG A 1 81 ? 5.330 -12.383 -14.338 1.00 97.88 81 ARG A CA 1
ATOM 634 C C . ARG A 1 81 ? 6.771 -12.906 -14.332 1.00 97.88 81 ARG A C 1
ATOM 636 O O . ARG A 1 81 ? 7.317 -13.248 -13.286 1.00 97.88 81 ARG A O 1
ATOM 643 N N . LEU A 1 82 ? 7.360 -13.036 -15.519 1.00 98.56 82 LEU A N 1
ATOM 644 C CA . LEU A 1 82 ? 8.693 -13.607 -15.723 1.00 98.56 82 LEU A CA 1
ATOM 645 C C . LEU A 1 82 ? 9.591 -12.612 -16.459 1.00 98.56 82 LEU A C 1
ATOM 647 O O . LEU A 1 82 ? 9.191 -12.049 -17.478 1.00 98.56 82 LEU A O 1
ATOM 651 N N . VAL A 1 83 ? 10.817 -12.459 -15.968 1.00 98.56 83 VAL A N 1
ATOM 652 C CA . VAL A 1 83 ? 11.894 -11.720 -16.627 1.00 98.56 83 VAL A CA 1
ATOM 653 C C . VAL A 1 83 ? 13.063 -12.669 -16.850 1.00 98.56 83 VAL A C 1
ATOM 655 O O . VAL A 1 83 ? 13.598 -13.242 -15.901 1.00 98.56 83 VAL A O 1
ATOM 658 N N . VAL A 1 84 ? 13.460 -12.826 -18.108 1.00 98.25 84 VAL A N 1
ATOM 659 C CA . VAL A 1 84 ? 14.635 -13.595 -18.527 1.00 98.25 84 VAL A CA 1
ATOM 660 C C . VAL A 1 84 ? 15.670 -12.606 -19.027 1.00 98.25 84 VAL A C 1
ATOM 662 O O . VAL A 1 84 ? 15.369 -11.836 -19.933 1.00 98.25 84 VAL A O 1
ATOM 665 N N . CYS A 1 85 ? 16.877 -12.613 -18.478 1.00 97.69 85 CYS A N 1
ATOM 666 C CA . CYS A 1 85 ? 17.954 -11.748 -18.952 1.00 97.69 85 CYS A CA 1
ATOM 667 C C . CYS A 1 85 ? 19.249 -12.537 -19.094 1.00 97.69 85 CYS A C 1
ATOM 669 O O . CYS A 1 85 ? 19.968 -12.751 -18.124 1.00 97.69 85 CYS A O 1
ATOM 671 N N . ASP A 1 86 ? 19.556 -12.923 -20.323 1.00 96.56 86 ASP A N 1
ATOM 672 C CA . ASP A 1 86 ? 20.842 -13.502 -20.695 1.00 96.56 86 ASP A CA 1
ATOM 673 C C . ASP A 1 86 ? 21.701 -12.367 -21.259 1.00 96.56 86 ASP A C 1
ATOM 675 O O . ASP A 1 86 ? 21.570 -11.985 -22.424 1.00 96.56 86 ASP A O 1
ATOM 679 N N . SER A 1 87 ? 22.482 -11.715 -20.395 1.00 95.31 87 SER A N 1
ATOM 680 C CA . SER A 1 87 ? 23.188 -10.478 -20.735 1.00 95.31 87 SER A CA 1
ATOM 681 C C . SER A 1 87 ? 24.569 -10.407 -20.106 1.00 95.31 87 SER A C 1
ATOM 683 O O . SER A 1 87 ? 24.797 -10.802 -18.966 1.00 95.31 87 SER A O 1
ATOM 685 N N . THR A 1 88 ? 25.501 -9.827 -20.857 1.00 93.50 88 THR A N 1
ATOM 686 C CA . THR A 1 88 ? 26.833 -9.447 -20.360 1.00 93.50 88 THR A CA 1
ATOM 687 C C . THR A 1 88 ? 26.879 -8.018 -19.814 1.00 93.50 88 THR A C 1
ATOM 689 O O . THR A 1 88 ? 27.909 -7.601 -19.283 1.00 93.50 88 THR A O 1
ATOM 692 N N . TYR A 1 89 ? 25.786 -7.264 -19.966 1.00 92.25 89 TYR A N 1
ATOM 693 C CA . TYR A 1 89 ? 25.673 -5.860 -19.569 1.00 92.25 89 TYR A CA 1
ATOM 694 C C . TYR A 1 89 ? 24.798 -5.672 -18.324 1.00 92.25 89 TYR A C 1
ATOM 696 O O . TYR A 1 89 ? 25.178 -4.942 -17.414 1.00 92.25 89 TYR A O 1
ATOM 704 N N . LEU A 1 90 ? 23.639 -6.334 -18.289 1.00 91.88 90 LEU A N 1
ATOM 705 C CA . LEU A 1 90 ? 22.599 -6.144 -17.279 1.00 91.88 90 LEU A CA 1
ATOM 706 C C . LEU A 1 90 ? 22.577 -7.319 -16.298 1.00 91.88 90 LEU A C 1
ATOM 708 O O . LEU A 1 90 ? 22.414 -8.461 -16.720 1.00 91.88 90 LEU A O 1
ATOM 712 N N . ALA A 1 91 ? 22.678 -7.026 -15.001 1.00 93.62 91 ALA A N 1
ATOM 713 C CA . ALA A 1 91 ? 22.407 -7.983 -13.930 1.00 93.62 91 ALA A CA 1
ATOM 714 C C . ALA A 1 91 ? 21.000 -7.733 -13.368 1.00 93.62 91 ALA A C 1
ATOM 716 O O . ALA A 1 91 ? 20.698 -6.617 -12.937 1.00 93.62 91 ALA A O 1
ATOM 717 N N . LEU A 1 92 ? 20.138 -8.753 -13.371 1.00 94.00 92 LEU A N 1
ATOM 718 C CA . LEU A 1 92 ? 18.783 -8.618 -12.834 1.00 94.00 92 LEU A CA 1
ATOM 719 C C . LEU A 1 92 ? 18.809 -8.576 -11.309 1.00 94.00 92 LEU A C 1
ATOM 721 O O . LEU A 1 92 ? 19.327 -9.481 -10.659 1.00 94.00 92 LEU A O 1
ATOM 725 N N . MET A 1 93 ? 18.174 -7.553 -10.742 1.00 95.81 93 MET A N 1
ATOM 726 C CA . MET A 1 93 ? 18.002 -7.405 -9.301 1.00 95.81 93 MET A CA 1
ATOM 727 C C . MET A 1 93 ? 16.528 -7.108 -8.983 1.00 95.81 93 MET A C 1
ATOM 729 O O . MET A 1 93 ? 15.899 -6.338 -9.708 1.00 95.81 93 MET A O 1
ATOM 733 N N . PRO A 1 94 ? 15.961 -7.665 -7.893 1.00 96.25 94 PRO A N 1
ATOM 734 C CA . PRO A 1 94 ? 14.600 -7.337 -7.457 1.00 96.25 94 PRO A CA 1
ATOM 735 C C . PRO A 1 94 ? 14.430 -5.884 -7.009 1.00 96.25 94 PRO A C 1
ATOM 737 O O . PRO A 1 94 ? 13.311 -5.401 -6.913 1.00 96.25 94 PRO A O 1
ATOM 740 N N . ALA A 1 95 ? 15.523 -5.191 -6.702 1.00 97.19 95 ALA A N 1
ATOM 741 C CA . ALA A 1 95 ? 15.526 -3.784 -6.348 1.00 97.19 95 ALA A CA 1
ATOM 742 C C . ALA A 1 95 ? 16.804 -3.128 -6.867 1.00 97.19 95 ALA A C 1
ATOM 744 O O . ALA A 1 95 ? 17.857 -3.772 -6.935 1.00 97.19 95 ALA A O 1
ATOM 745 N N . GLY A 1 96 ? 16.717 -1.851 -7.210 1.00 96.62 96 GLY A N 1
ATOM 746 C CA . GLY A 1 96 ? 17.847 -1.094 -7.727 1.00 96.62 96 GLY A CA 1
ATOM 747 C C . GLY A 1 96 ? 17.496 0.365 -7.956 1.00 96.62 96 GLY A C 1
ATOM 748 O O . GLY A 1 96 ? 16.471 0.856 -7.487 1.00 96.62 96 GLY A O 1
ATOM 749 N N . SER A 1 97 ? 18.350 1.056 -8.698 1.00 96.12 97 SER A N 1
ATOM 750 C CA . SER A 1 97 ? 18.101 2.417 -9.152 1.00 96.12 97 SER A CA 1
ATOM 751 C C . SER A 1 97 ? 18.462 2.564 -10.623 1.00 96.12 97 SER A C 1
ATOM 753 O O . SER A 1 97 ? 19.308 1.836 -11.142 1.00 96.12 97 SER A O 1
ATOM 755 N N . VAL A 1 98 ? 17.788 3.491 -11.298 1.00 95.00 98 VAL A N 1
ATOM 756 C CA . VAL A 1 98 ? 18.077 3.886 -12.681 1.00 95.00 98 VAL A CA 1
ATOM 757 C C . VAL A 1 98 ? 18.130 5.412 -12.769 1.00 95.00 98 VAL A C 1
ATOM 759 O O . VAL A 1 98 ? 17.355 6.074 -12.075 1.00 95.00 98 VAL A O 1
ATOM 762 N N . PRO A 1 99 ? 18.992 6.001 -13.611 1.00 93.56 99 PRO A N 1
ATOM 763 C CA . PRO A 1 99 ? 19.084 7.453 -13.720 1.00 93.56 99 PRO A CA 1
ATOM 764 C C . PRO A 1 99 ? 17.797 8.032 -14.318 1.00 93.56 99 PRO A C 1
ATOM 766 O O . PRO A 1 99 ? 17.325 7.550 -15.345 1.00 93.56 99 PRO A O 1
ATOM 769 N N . TYR A 1 100 ? 17.217 9.073 -13.725 1.00 92.44 100 TYR A N 1
ATOM 770 C CA . TYR A 1 100 ? 16.037 9.731 -14.290 1.00 92.44 100 TYR A CA 1
ATOM 771 C C . TYR A 1 100 ? 16.386 10.490 -15.573 1.00 92.44 100 TYR A C 1
ATOM 773 O O . TYR A 1 100 ? 17.303 11.315 -15.593 1.00 92.44 100 TYR A O 1
ATOM 781 N N . HIS A 1 101 ? 15.627 10.261 -16.646 1.00 88.81 101 HIS A N 1
ATOM 782 C CA . HIS A 1 101 ? 15.896 10.903 -17.931 1.00 88.81 101 HIS A CA 1
ATOM 783 C C . HIS A 1 101 ? 14.894 12.028 -18.241 1.00 88.81 101 HIS A C 1
ATOM 785 O O . HIS A 1 101 ? 13.804 11.778 -18.757 1.00 88.81 101 HIS A O 1
ATOM 791 N N . ASP A 1 102 ? 15.287 13.282 -17.974 1.00 83.75 102 ASP A N 1
ATOM 792 C CA . ASP A 1 102 ? 14.468 14.498 -18.175 1.00 83.75 102 ASP A CA 1
ATOM 793 C C . ASP A 1 102 ? 14.698 15.211 -19.527 1.00 83.75 102 ASP A C 1
ATOM 795 O O . ASP A 1 102 ? 14.193 16.311 -19.770 1.00 83.75 102 ASP A O 1
ATOM 799 N N . ARG A 1 103 ? 15.495 14.592 -20.409 1.00 77.19 103 ARG A N 1
ATOM 800 C CA . ARG A 1 103 ? 15.950 15.073 -21.733 1.00 77.19 103 ARG A CA 1
ATOM 801 C C . ARG A 1 103 ? 16.798 16.341 -21.766 1.00 77.19 103 ARG A C 1
ATOM 803 O O . ARG A 1 103 ? 17.479 16.566 -22.768 1.00 77.19 103 ARG A O 1
ATOM 810 N N . LYS A 1 104 ? 16.709 17.218 -20.767 1.00 70.31 104 LYS A N 1
ATOM 811 C CA . LYS A 1 104 ? 17.411 18.514 -20.758 1.00 70.31 104 LYS A CA 1
ATOM 812 C C . LYS A 1 104 ? 18.843 18.356 -20.278 1.00 70.31 104 LYS A C 1
ATOM 814 O O . LYS A 1 104 ? 19.729 19.054 -20.772 1.00 70.31 104 LYS A O 1
ATOM 819 N N . SER A 1 105 ? 19.050 17.395 -19.393 1.00 58.97 105 SER A N 1
ATOM 820 C CA . SER A 1 105 ? 20.344 16.968 -18.897 1.00 58.97 105 SER A CA 1
ATOM 821 C C . SER A 1 105 ? 20.321 15.441 -18.829 1.00 58.97 105 SER A C 1
ATOM 823 O O . SER A 1 105 ? 19.262 14.834 -18.681 1.00 58.97 105 SER A O 1
ATOM 825 N N . ALA A 1 106 ? 21.474 14.778 -18.921 1.00 57.38 106 ALA A N 1
ATOM 826 C CA . ALA A 1 106 ? 21.561 13.460 -18.302 1.00 57.38 106 ALA A CA 1
ATOM 827 C C . ALA A 1 106 ? 21.380 13.719 -16.799 1.00 57.38 106 ALA A C 1
ATOM 829 O O . ALA A 1 106 ? 22.311 14.190 -16.153 1.00 57.38 106 ALA A O 1
ATOM 830 N N . GLY A 1 107 ? 20.146 13.608 -16.302 1.00 55.44 107 GLY A N 1
ATOM 831 C CA . GLY A 1 107 ? 19.824 13.903 -14.915 1.00 55.44 107 GLY A CA 1
ATOM 832 C C . GLY A 1 107 ? 20.655 13.003 -14.009 1.00 55.44 107 GLY A C 1
ATOM 833 O O . GLY A 1 107 ? 20.631 11.788 -14.163 1.00 55.44 107 GLY A O 1
ATOM 834 N N . GLU A 1 108 ? 21.400 13.604 -13.082 1.00 67.00 108 GLU A N 1
ATOM 835 C CA . GLU A 1 108 ? 22.217 12.893 -12.085 1.00 67.00 108 GLU A CA 1
ATOM 836 C C . GLU A 1 108 ? 21.363 12.234 -10.983 1.00 67.00 108 GLU A C 1
ATOM 838 O O . GLU A 1 108 ? 21.893 11.588 -10.083 1.00 67.00 108 GLU A O 1
ATOM 843 N N . ALA A 1 109 ? 20.038 12.405 -11.020 1.00 86.06 109 ALA A N 1
ATOM 844 C CA . ALA A 1 109 ? 19.141 11.860 -10.015 1.00 86.06 109 ALA A CA 1
ATOM 845 C C . ALA A 1 109 ? 18.782 10.404 -10.332 1.00 86.06 109 ALA A C 1
ATOM 847 O O . ALA A 1 109 ? 17.980 10.127 -11.222 1.00 86.06 109 ALA A O 1
ATOM 848 N N . ASP A 1 110 ? 19.324 9.481 -9.548 1.00 91.94 110 ASP A N 1
ATOM 849 C CA . ASP A 1 110 ? 18.892 8.089 -9.550 1.00 91.94 110 ASP A CA 1
ATOM 850 C C . ASP A 1 110 ? 17.476 7.951 -8.967 1.00 91.94 110 ASP A C 1
ATOM 852 O O . ASP A 1 110 ? 17.135 8.564 -7.950 1.00 91.94 110 ASP A O 1
ATOM 856 N N . VAL A 1 111 ? 16.645 7.122 -9.593 1.00 94.69 111 VAL A N 1
ATOM 857 C CA . VAL A 1 111 ? 15.297 6.774 -9.136 1.00 94.69 111 VAL A CA 1
ATOM 858 C C . VAL A 1 111 ? 15.284 5.306 -8.768 1.00 94.69 111 VAL A C 1
ATOM 860 O O . VAL A 1 111 ? 15.575 4.440 -9.592 1.00 94.69 111 VAL A O 1
ATOM 863 N N . ASN A 1 112 ? 14.925 5.039 -7.520 1.00 96.88 112 ASN A N 1
ATOM 864 C CA . ASN A 1 112 ? 14.847 3.689 -6.995 1.00 96.88 112 ASN A CA 1
ATOM 865 C C . ASN A 1 112 ? 13.630 2.946 -7.557 1.00 96.88 112 ASN A C 1
ATOM 867 O O . ASN A 1 112 ? 12.608 3.551 -7.906 1.00 96.88 112 ASN A O 1
ATOM 871 N N . TYR A 1 113 ? 13.735 1.627 -7.617 1.00 97.50 113 TYR A N 1
ATOM 872 C CA . TYR A 1 113 ? 12.622 0.734 -7.881 1.00 97.50 113 TYR A CA 1
ATOM 873 C C . TYR A 1 113 ? 12.750 -0.530 -7.032 1.00 97.50 113 TYR A C 1
ATOM 875 O O . TYR A 1 113 ? 13.851 -1.022 -6.780 1.00 97.50 113 TYR A O 1
ATOM 883 N N . HIS A 1 114 ? 11.600 -1.094 -6.681 1.00 97.69 114 HIS A N 1
ATOM 884 C CA . HIS A 1 114 ? 11.463 -2.425 -6.107 1.00 97.69 114 HIS A CA 1
ATOM 885 C C . HIS A 1 114 ? 10.470 -3.216 -6.958 1.00 97.69 114 HIS A C 1
ATOM 887 O O . HIS A 1 114 ? 9.462 -2.672 -7.408 1.00 97.69 114 HIS A O 1
ATOM 893 N N . LEU A 1 115 ? 10.755 -4.488 -7.206 1.00 97.69 115 LEU A N 1
ATOM 894 C CA . LEU A 1 115 ? 9.873 -5.422 -7.892 1.00 97.69 115 LEU A CA 1
ATOM 895 C C . LEU A 1 115 ? 9.102 -6.241 -6.861 1.00 97.69 115 LEU A C 1
ATOM 897 O O . LEU A 1 115 ? 9.643 -6.650 -5.836 1.00 97.69 115 LEU A O 1
ATOM 901 N N . SER A 1 116 ? 7.828 -6.487 -7.155 1.00 96.00 116 SER A N 1
ATOM 902 C CA . SER A 1 116 ? 6.989 -7.397 -6.376 1.00 96.00 116 SER A CA 1
ATOM 903 C C . SER A 1 116 ? 7.569 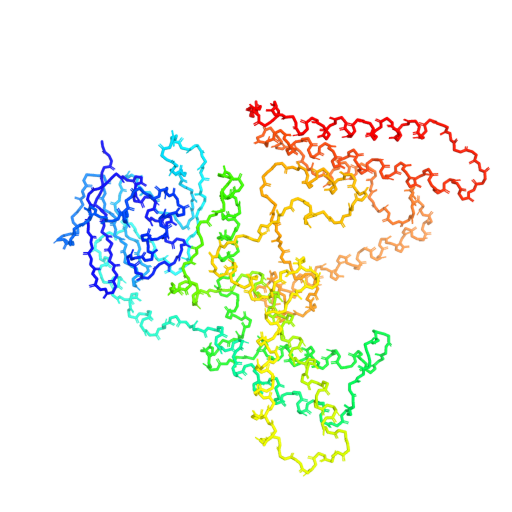-8.812 -6.414 1.00 96.00 116 SER A C 1
ATOM 905 O O . SER A 1 116 ? 8.089 -9.235 -7.448 1.00 96.00 116 SER A O 1
ATOM 907 N N . GLU A 1 117 ? 7.438 -9.567 -5.320 1.00 95.19 117 GLU A N 1
ATOM 908 C CA . GLU A 1 117 ? 7.905 -10.963 -5.224 1.00 95.19 117 GLU A CA 1
ATOM 909 C C . GLU A 1 117 ? 7.210 -11.906 -6.226 1.00 95.19 117 GLU A C 1
ATOM 911 O O . GLU A 1 117 ? 7.666 -13.025 -6.453 1.00 95.19 117 GLU A O 1
ATOM 916 N N . ASP A 1 118 ? 6.117 -11.458 -6.853 1.00 95.12 118 ASP A N 1
ATOM 917 C CA . ASP A 1 118 ? 5.441 -12.175 -7.939 1.00 95.12 118 ASP A CA 1
ATOM 918 C C . ASP A 1 118 ? 6.265 -12.192 -9.245 1.00 95.12 118 ASP A C 1
ATOM 920 O O . ASP A 1 118 ? 6.044 -13.050 -10.102 1.00 95.12 118 ASP A O 1
ATOM 924 N N . TRP A 1 119 ? 7.239 -11.289 -9.417 1.00 97.75 119 TRP A N 1
ATOM 925 C CA . TRP A 1 119 ? 8.163 -11.333 -10.551 1.00 97.75 119 TRP A CA 1
ATOM 926 C C . TRP A 1 119 ? 9.250 -12.387 -10.338 1.00 97.75 119 TRP A C 1
ATOM 928 O O . TRP A 1 119 ? 10.095 -12.270 -9.452 1.00 97.75 119 TRP A O 1
ATOM 938 N N . LEU A 1 120 ? 9.279 -13.393 -11.211 1.00 98.06 120 LEU A N 1
ATOM 939 C CA . LEU A 1 120 ? 10.379 -14.345 -11.279 1.00 98.06 120 LEU A CA 1
ATOM 940 C C . LEU A 1 120 ? 11.474 -13.797 -12.198 1.00 98.06 120 LEU A C 1
ATOM 942 O O . LEU A 1 120 ? 11.213 -13.501 -13.361 1.00 98.06 120 LEU A O 1
ATOM 946 N N . LEU A 1 121 ? 12.698 -13.691 -11.684 1.00 98.06 121 LEU A N 1
ATOM 947 C CA . LEU A 1 121 ? 13.874 -13.251 -12.436 1.00 98.06 121 LEU A CA 1
ATOM 948 C C . LEU A 1 121 ? 14.781 -14.460 -12.708 1.00 98.06 121 LEU A C 1
ATOM 950 O O . LEU A 1 121 ? 15.093 -15.212 -11.783 1.00 98.06 121 LEU A O 1
ATOM 954 N N . THR A 1 122 ? 15.208 -14.658 -13.955 1.00 97.56 122 THR A N 1
ATOM 955 C CA . THR A 1 122 ? 16.146 -15.725 -14.342 1.00 97.56 122 THR A CA 1
ATOM 956 C C . THR A 1 122 ? 17.156 -15.229 -15.371 1.00 97.56 122 THR A C 1
ATOM 958 O O . THR A 1 122 ? 16.832 -14.414 -16.230 1.00 97.56 122 THR A O 1
ATOM 961 N N . GLU A 1 123 ? 18.383 -15.738 -15.302 1.00 96.25 123 GLU A N 1
ATOM 962 C CA . GLU A 1 123 ? 19.440 -15.460 -16.287 1.00 96.25 123 GLU A CA 1
ATOM 963 C C . GLU A 1 123 ? 19.560 -16.573 -17.348 1.00 96.25 123 GLU A C 1
ATOM 965 O O . GLU A 1 123 ? 20.269 -16.421 -18.336 1.00 96.25 123 GLU A O 1
ATOM 970 N N . ASP A 1 124 ? 18.856 -17.699 -17.166 1.00 93.62 124 ASP A N 1
ATOM 971 C CA . ASP A 1 124 ? 18.883 -18.835 -18.097 1.00 93.62 124 ASP A CA 1
ATOM 972 C C . ASP A 1 124 ? 17.776 -18.721 -19.156 1.00 93.62 124 ASP A C 1
ATOM 974 O O . ASP A 1 124 ? 16.582 -18.796 -18.846 1.00 93.62 124 ASP A O 1
ATOM 978 N N . SER A 1 125 ? 18.194 -18.574 -20.415 1.00 94.56 125 SER A N 1
ATOM 979 C CA . SER A 1 125 ? 17.335 -18.470 -21.597 1.00 94.56 125 SER A CA 1
ATOM 980 C C . SER A 1 125 ? 17.009 -19.821 -22.257 1.00 94.56 125 SER A C 1
ATOM 982 O O . SER A 1 125 ? 16.308 -19.849 -23.265 1.00 94.56 125 SER A O 1
ATOM 984 N N . THR A 1 126 ? 17.472 -20.958 -21.725 1.00 93.94 126 THR A N 1
ATOM 985 C CA . THR A 1 126 ? 17.361 -22.257 -22.422 1.00 93.94 126 THR A CA 1
ATOM 986 C C . THR A 1 126 ? 15.948 -22.853 -22.384 1.00 93.94 126 THR A C 1
ATOM 988 O O . THR A 1 126 ? 15.472 -23.349 -23.402 1.00 93.94 126 THR A O 1
ATOM 991 N N . ASP A 1 127 ? 15.261 -22.783 -21.238 1.00 93.56 127 ASP A N 1
ATOM 992 C CA . ASP A 1 127 ? 13.957 -23.440 -20.998 1.00 93.56 127 ASP A CA 1
ATOM 993 C C . ASP A 1 127 ? 12.868 -22.454 -20.524 1.00 93.56 127 ASP A C 1
ATOM 995 O O . ASP A 1 127 ? 11.874 -22.829 -19.889 1.00 93.56 127 ASP A O 1
ATOM 999 N N . TRP A 1 128 ? 13.039 -21.164 -20.818 1.00 96.19 128 TRP A N 1
ATOM 1000 C CA . TRP A 1 128 ? 12.166 -20.122 -20.276 1.00 96.19 128 TRP A CA 1
ATOM 1001 C C . TRP A 1 128 ? 10.703 -20.247 -20.728 1.00 96.19 128 TRP A C 1
ATOM 1003 O O . TRP A 1 128 ? 9.809 -19.886 -19.969 1.00 96.19 128 TRP A O 1
ATOM 1013 N N . GLU A 1 129 ? 10.426 -20.781 -21.923 1.00 97.31 129 GLU A N 1
ATOM 1014 C CA . GLU A 1 129 ? 9.053 -20.946 -22.426 1.00 97.31 129 GLU A CA 1
ATOM 1015 C C . GLU A 1 129 ? 8.247 -21.933 -21.573 1.00 97.31 129 GLU A C 1
ATOM 1017 O O . GLU A 1 129 ? 7.073 -21.696 -21.278 1.00 97.31 129 GLU A O 1
ATOM 1022 N N . ALA A 1 130 ? 8.885 -23.032 -21.158 1.00 97.62 130 ALA A N 1
ATOM 1023 C CA . ALA A 1 130 ? 8.272 -24.021 -20.279 1.00 97.62 130 ALA A CA 1
ATOM 1024 C C . ALA A 1 130 ? 8.008 -23.416 -18.894 1.00 97.62 130 ALA A C 1
ATOM 1026 O O . ALA A 1 130 ? 6.911 -23.568 -18.354 1.00 97.62 130 ALA A O 1
ATOM 1027 N N . LEU A 1 131 ? 8.980 -22.662 -18.366 1.00 97.81 131 LEU A N 1
ATOM 1028 C CA . LEU A 1 131 ? 8.838 -21.927 -17.110 1.00 97.81 131 LEU A CA 1
ATOM 1029 C C . LEU A 1 131 ? 7.696 -20.900 -17.174 1.00 97.81 131 LEU A C 1
ATOM 1031 O O . LEU A 1 131 ? 6.875 -20.827 -16.258 1.00 97.81 131 LEU A O 1
ATOM 1035 N N . ALA A 1 132 ? 7.608 -20.139 -18.266 1.00 98.06 132 ALA A N 1
ATOM 1036 C CA . ALA A 1 132 ? 6.546 -19.168 -18.492 1.00 98.06 132 ALA A CA 1
ATOM 1037 C C . ALA A 1 132 ? 5.170 -19.845 -18.540 1.00 98.06 132 ALA A C 1
ATOM 1039 O O . ALA A 1 132 ? 4.222 -19.361 -17.926 1.00 98.06 132 ALA A O 1
ATOM 1040 N N . GLU A 1 133 ? 5.048 -20.983 -19.225 1.00 98.12 133 GLU A N 1
ATOM 1041 C CA . GLU A 1 133 ? 3.791 -21.730 -19.300 1.00 98.12 133 GLU A CA 1
ATOM 1042 C C . GLU A 1 133 ? 3.350 -22.283 -17.938 1.00 98.12 133 GLU A C 1
ATOM 1044 O O . GLU A 1 133 ? 2.170 -22.196 -17.588 1.00 98.12 133 GLU A O 1
ATOM 1049 N N . ASP A 1 134 ? 4.281 -22.800 -17.135 1.00 98.00 134 ASP A N 1
ATOM 1050 C CA . ASP A 1 134 ? 3.969 -23.261 -15.781 1.00 98.00 134 ASP A CA 1
ATOM 1051 C C . ASP A 1 134 ? 3.519 -22.101 -14.877 1.00 98.00 134 ASP A C 1
ATOM 1053 O O . ASP A 1 134 ? 2.507 -22.229 -14.181 1.00 98.00 134 ASP A O 1
ATOM 1057 N N . ARG A 1 135 ? 4.180 -20.938 -14.962 1.00 97.44 135 ARG A N 1
ATOM 1058 C CA . ARG A 1 135 ? 3.773 -19.708 -14.258 1.00 97.44 135 ARG A CA 1
ATOM 1059 C C . ARG A 1 135 ? 2.390 -19.217 -14.688 1.00 97.44 135 ARG A C 1
ATOM 1061 O O . ARG A 1 135 ? 1.548 -18.920 -13.839 1.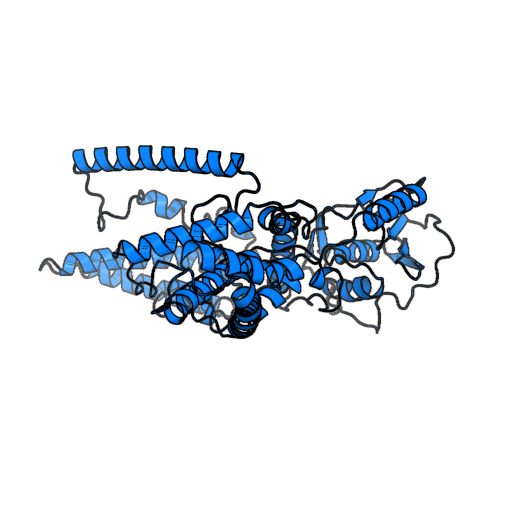00 97.44 135 ARG A O 1
ATOM 1068 N N . ARG A 1 136 ? 2.102 -19.172 -15.995 1.00 97.38 136 ARG A N 1
ATOM 1069 C CA . ARG A 1 136 ? 0.763 -18.807 -16.500 1.00 97.38 136 ARG A CA 1
ATOM 1070 C C . ARG A 1 136 ? -0.300 -19.780 -15.998 1.00 97.38 136 ARG A C 1
ATOM 1072 O O . ARG A 1 136 ? -1.377 -19.339 -15.605 1.00 97.38 136 ARG A O 1
ATOM 1079 N N . ARG A 1 137 ? -0.007 -21.085 -15.960 1.00 97.62 137 ARG A N 1
ATOM 1080 C CA . ARG A 1 137 ? -0.926 -22.100 -15.418 1.00 97.62 137 ARG A CA 1
ATOM 1081 C C . ARG A 1 137 ? -1.186 -21.887 -13.928 1.00 97.62 137 ARG A C 1
ATOM 1083 O O . ARG A 1 137 ? -2.336 -21.964 -13.503 1.00 97.62 137 ARG A O 1
ATOM 1090 N N . GLU A 1 138 ? -0.149 -21.604 -13.148 1.00 96.50 138 GLU A N 1
ATOM 1091 C CA . GLU A 1 138 ? -0.272 -21.295 -11.721 1.00 96.50 138 GLU A CA 1
ATOM 1092 C C . GLU A 1 138 ? -1.161 -20.065 -11.484 1.00 96.50 138 GLU A C 1
ATOM 1094 O O . GLU A 1 138 ? -2.102 -20.131 -10.690 1.00 96.50 138 GLU A O 1
ATOM 1099 N N . ARG A 1 139 ? -0.922 -18.974 -12.221 1.00 94.81 139 ARG A N 1
ATOM 1100 C CA . ARG A 1 139 ? -1.721 -17.738 -12.141 1.00 94.81 139 ARG A CA 1
ATOM 1101 C C . ARG A 1 139 ? -3.142 -17.917 -12.661 1.00 94.81 139 ARG A C 1
ATOM 1103 O O . ARG A 1 139 ? -4.070 -17.318 -12.135 1.00 94.81 139 ARG A O 1
ATOM 1110 N N . PHE A 1 140 ? -3.345 -18.776 -13.656 1.00 95.06 140 PHE A N 1
ATOM 1111 C CA . PHE A 1 140 ? -4.684 -19.131 -14.122 1.00 95.06 140 PHE A CA 1
ATOM 1112 C C . PHE A 1 140 ? -5.484 -19.873 -13.041 1.00 95.06 140 PHE A C 1
ATOM 1114 O O . PHE A 1 140 ? -6.683 -19.643 -12.891 1.00 95.06 140 PHE A O 1
ATOM 1121 N N . ILE A 1 141 ? -4.826 -20.747 -12.271 1.00 95.62 141 ILE A N 1
ATOM 1122 C CA . ILE A 1 141 ? -5.438 -21.442 -11.128 1.00 95.62 141 ILE A CA 1
ATOM 1123 C C . ILE A 1 141 ? -5.679 -20.466 -9.966 1.00 95.62 141 ILE A C 1
ATOM 1125 O O . ILE A 1 141 ? -6.695 -20.572 -9.279 1.00 95.62 141 ILE A O 1
ATOM 1129 N N . ASN A 1 142 ? -4.776 -19.503 -9.772 1.00 93.38 142 ASN A N 1
ATOM 1130 C CA . ASN A 1 142 ? -4.818 -18.512 -8.700 1.00 93.38 142 ASN A CA 1
ATOM 1131 C C . ASN A 1 142 ? -4.870 -17.083 -9.269 1.00 93.38 142 ASN A C 1
ATOM 1133 O O . ASN A 1 142 ? -3.896 -16.343 -9.124 1.00 93.38 142 ASN A O 1
ATOM 1137 N N . PRO A 1 143 ? -5.985 -16.660 -9.897 1.00 93.44 143 PRO A N 1
ATOM 1138 C CA . PRO A 1 143 ? -6.065 -15.327 -10.490 1.00 93.44 143 PRO A CA 1
ATOM 1139 C C . PRO A 1 143 ? -5.904 -14.241 -9.416 1.00 93.44 143 PRO A C 1
ATOM 1141 O O . PRO A 1 143 ? -6.154 -14.519 -8.240 1.00 93.44 143 PRO A O 1
ATOM 1144 N N . PRO A 1 144 ? -5.551 -12.996 -9.756 1.00 92.56 144 PRO A N 1
ATOM 1145 C CA . PRO A 1 144 ? -5.576 -11.901 -8.789 1.00 92.56 144 PRO A CA 1
ATOM 1146 C C . PRO A 1 144 ? -6.950 -11.776 -8.099 1.00 92.56 144 PRO A C 1
ATOM 1148 O O . PRO A 1 144 ? -7.994 -12.036 -8.706 1.00 92.56 144 PRO A O 1
ATOM 1151 N N . LEU A 1 145 ? -6.958 -11.452 -6.804 1.00 94.44 145 LEU A N 1
ATOM 1152 C CA . LEU A 1 145 ? -8.170 -11.365 -5.982 1.00 94.44 145 LEU A CA 1
ATOM 1153 C C . LEU A 1 145 ? -8.546 -9.898 -5.753 1.00 94.44 145 LEU A C 1
ATOM 1155 O O . LEU A 1 145 ? -7.751 -9.139 -5.209 1.00 94.44 145 LEU A O 1
ATOM 1159 N N . ASP A 1 146 ? -9.785 -9.516 -6.071 1.00 96.69 146 ASP A N 1
ATOM 1160 C CA . ASP A 1 146 ? -10.332 -8.214 -5.665 1.00 96.69 146 ASP A CA 1
ATOM 1161 C C . ASP A 1 146 ? -10.739 -8.252 -4.183 1.00 96.69 146 ASP A C 1
ATOM 1163 O O . ASP A 1 146 ? -11.907 -8.416 -3.821 1.00 96.69 146 ASP A O 1
ATOM 1167 N N . ALA A 1 147 ? -9.743 -8.143 -3.306 1.00 97.88 147 ALA A N 1
ATOM 1168 C CA . ALA A 1 147 ? -9.950 -8.138 -1.864 1.00 97.88 147 ALA A CA 1
ATOM 1169 C C . ALA A 1 147 ? -10.792 -6.937 -1.405 1.00 97.88 147 ALA A C 1
ATOM 1171 O O . ALA A 1 147 ? -11.581 -7.053 -0.467 1.00 97.88 147 ALA A O 1
ATOM 1172 N N . ARG A 1 148 ? -10.678 -5.788 -2.084 1.00 97.94 148 ARG A N 1
ATOM 1173 C CA . ARG A 1 148 ? -11.406 -4.558 -1.730 1.00 97.94 148 ARG A CA 1
ATOM 1174 C C . ARG A 1 148 ? -12.915 -4.737 -1.874 1.00 97.94 148 ARG A C 1
ATOM 1176 O O . ARG A 1 148 ? -13.655 -4.226 -1.035 1.00 97.94 148 ARG A O 1
ATOM 1183 N N . ALA A 1 149 ? -13.374 -5.522 -2.851 1.00 97.81 149 ALA A N 1
ATOM 1184 C CA . ALA A 1 149 ? -14.787 -5.883 -2.982 1.00 97.81 149 ALA A CA 1
ATOM 1185 C C . ALA A 1 149 ? -15.339 -6.654 -1.765 1.00 97.81 149 ALA A C 1
ATOM 1187 O O . ALA A 1 149 ? -16.532 -6.564 -1.477 1.00 97.81 149 ALA A O 1
ATOM 1188 N N . VAL A 1 150 ? -14.493 -7.376 -1.023 1.00 98.50 150 VAL A N 1
ATOM 1189 C CA . VAL A 1 150 ? -14.876 -8.055 0.227 1.00 98.50 150 VAL A CA 1
ATOM 1190 C C . VAL A 1 150 ? -14.750 -7.109 1.419 1.00 98.50 150 VAL A C 1
ATOM 1192 O O . VAL A 1 150 ? -15.691 -6.984 2.203 1.00 98.50 150 VAL A O 1
ATOM 1195 N N . LEU A 1 151 ? -13.605 -6.430 1.535 1.00 98.44 151 LEU A N 1
ATOM 1196 C CA . LEU A 1 151 ? -13.270 -5.578 2.677 1.00 98.44 151 LEU A CA 1
ATOM 1197 C C . LEU A 1 151 ? -14.162 -4.335 2.760 1.00 98.44 151 LEU A C 1
ATOM 1199 O O . LEU A 1 151 ? -14.619 -3.996 3.839 1.00 98.44 151 LEU A O 1
ATOM 1203 N N . TYR A 1 152 ? -14.484 -3.690 1.640 1.00 98.44 152 TYR A N 1
ATOM 1204 C CA . TYR A 1 152 ? -15.350 -2.504 1.616 1.00 98.44 152 TYR A CA 1
ATOM 1205 C C . TYR A 1 152 ? -16.780 -2.803 1.152 1.00 98.44 152 TYR A C 1
ATOM 1207 O O . TYR A 1 152 ? -17.639 -1.919 1.188 1.00 98.44 152 TYR A O 1
ATOM 1215 N N . GLY A 1 153 ? -17.052 -4.016 0.668 1.00 98.31 153 GLY A N 1
ATOM 1216 C CA . GLY A 1 153 ? -18.320 -4.365 0.034 1.00 98.31 153 GLY A CA 1
ATOM 1217 C C . GLY A 1 153 ? -19.345 -5.019 0.952 1.00 98.31 153 GLY A C 1
ATOM 1218 O O . GLY A 1 153 ? -19.272 -4.970 2.178 1.00 98.31 153 GLY A O 1
ATOM 1219 N N . GLU A 1 154 ? -20.335 -5.641 0.316 1.00 98.38 154 GLU A N 1
ATOM 1220 C CA . GLU A 1 154 ? -21.440 -6.331 0.985 1.00 98.38 154 GLU A CA 1
ATOM 1221 C C . GLU A 1 154 ? -20.994 -7.384 2.019 1.00 98.38 154 GLU A C 1
ATOM 1223 O O . GLU A 1 154 ? -21.609 -7.413 3.085 1.00 98.38 154 GLU A O 1
ATOM 1228 N N . PRO A 1 155 ? -19.919 -8.178 1.807 1.00 98.62 155 PRO A N 1
ATOM 1229 C CA . PRO A 1 155 ? -19.488 -9.166 2.797 1.00 98.62 155 PRO A CA 1
ATOM 1230 C C . PRO A 1 155 ? -19.121 -8.580 4.169 1.00 98.62 155 PRO A C 1
ATOM 1232 O O . PRO A 1 155 ? -19.488 -9.165 5.191 1.00 98.62 155 PRO A O 1
ATOM 1235 N N . LEU A 1 156 ? -18.440 -7.424 4.216 1.00 98.69 156 LEU A N 1
ATOM 1236 C CA . LEU A 1 156 ? -18.191 -6.710 5.474 1.00 98.69 156 LEU A CA 1
ATOM 1237 C C . LEU A 1 156 ? -19.504 -6.211 6.081 1.00 98.69 156 LEU A C 1
ATOM 1239 O O . LEU A 1 156 ? -19.741 -6.383 7.275 1.00 98.69 156 LEU A O 1
ATOM 1243 N N . LEU A 1 157 ? -20.349 -5.568 5.275 1.00 98.69 157 LEU A N 1
ATOM 1244 C CA . LEU A 1 157 ? -21.563 -4.921 5.774 1.00 98.69 157 LEU A CA 1
ATOM 1245 C C . LEU A 1 157 ? -22.573 -5.934 6.332 1.00 98.69 157 LEU A C 1
ATOM 1247 O O . LEU A 1 157 ? -23.189 -5.664 7.363 1.00 98.69 157 LEU A O 1
ATOM 1251 N N . ASP A 1 158 ? -22.711 -7.102 5.697 1.00 98.44 158 ASP A N 1
ATOM 1252 C CA . ASP A 1 158 ? -23.503 -8.227 6.212 1.00 98.44 158 ASP A CA 1
ATOM 1253 C C . ASP A 1 158 ? -22.937 -8.728 7.545 1.00 98.44 158 ASP A C 1
ATOM 1255 O O . ASP A 1 158 ? -23.676 -8.852 8.527 1.00 98.44 158 ASP A O 1
ATOM 1259 N N . PHE A 1 159 ? -21.615 -8.927 7.615 1.00 98.50 159 PHE A N 1
ATOM 1260 C CA . PHE A 1 159 ? -20.954 -9.346 8.847 1.00 98.50 159 PHE A CA 1
ATOM 1261 C C . PHE A 1 159 ? -21.203 -8.352 9.987 1.00 98.50 159 PHE A C 1
ATOM 1263 O O . PHE A 1 159 ? -21.593 -8.767 11.083 1.00 98.50 159 PHE A O 1
ATOM 1270 N N . VAL A 1 160 ? -21.016 -7.052 9.741 1.00 98.38 160 VAL A N 1
ATOM 1271 C CA . VAL A 1 160 ? -21.250 -6.002 10.742 1.00 98.38 160 VAL A CA 1
ATOM 1272 C C . VAL A 1 160 ? -22.710 -6.001 11.186 1.00 98.38 160 VAL A C 1
ATOM 1274 O O . VAL A 1 160 ? -22.969 -6.079 12.386 1.00 98.38 160 VAL A O 1
ATOM 1277 N N . ALA A 1 161 ? -23.662 -5.986 10.249 1.00 97.31 161 ALA A N 1
ATOM 1278 C CA . ALA A 1 161 ? -25.087 -5.965 10.571 1.00 97.31 161 ALA A CA 1
ATOM 1279 C C . ALA A 1 161 ? -25.490 -7.147 11.466 1.00 97.31 161 ALA A C 1
ATOM 1281 O O . ALA A 1 161 ? -26.135 -6.950 12.499 1.00 97.31 161 ALA A O 1
ATOM 1282 N N . ARG A 1 162 ? -25.068 -8.369 11.115 1.00 96.50 162 ARG A N 1
ATOM 1283 C CA . ARG A 1 162 ? -25.378 -9.585 11.884 1.00 96.50 162 ARG A CA 1
ATOM 1284 C C . ARG A 1 162 ? -24.771 -9.555 13.283 1.00 96.50 162 ARG A C 1
ATOM 1286 O O . ARG A 1 162 ? -25.482 -9.803 14.253 1.00 96.50 162 ARG A O 1
ATOM 1293 N N . ASN A 1 163 ? -23.482 -9.233 13.396 1.00 96.75 163 ASN A N 1
ATOM 1294 C CA . ASN A 1 163 ? -22.790 -9.254 14.688 1.00 96.75 163 ASN A CA 1
ATOM 1295 C C . ASN A 1 163 ? -23.245 -8.110 15.606 1.00 96.75 163 ASN A C 1
ATOM 1297 O O . ASN A 1 163 ? -23.348 -8.315 16.811 1.00 96.75 163 ASN A O 1
ATOM 1301 N N . CYS A 1 164 ? -23.561 -6.928 15.068 1.00 95.56 164 CYS A N 1
ATOM 1302 C CA . CYS A 1 164 ? -24.106 -5.832 15.868 1.00 95.56 164 CYS A CA 1
ATOM 1303 C C . CYS A 1 164 ? -25.533 -6.118 16.348 1.00 95.56 164 CYS A C 1
ATOM 1305 O O . CYS A 1 164 ? -25.844 -5.831 17.502 1.00 95.56 164 CYS A O 1
ATOM 1307 N N . LEU A 1 165 ? -26.397 -6.693 15.503 1.00 92.19 165 LEU A N 1
ATOM 1308 C CA . LEU A 1 165 ? -27.733 -7.118 15.933 1.00 92.19 165 LEU A CA 1
ATOM 1309 C C . LEU A 1 165 ? -27.630 -8.158 17.056 1.00 92.19 165 LEU A C 1
ATOM 1311 O O . LEU A 1 165 ? -28.249 -7.986 18.101 1.00 92.19 165 LEU A O 1
ATOM 1315 N N . ASP A 1 166 ? -26.793 -9.181 16.891 1.00 91.94 166 ASP A N 1
ATOM 1316 C CA . ASP A 1 166 ? -26.585 -10.207 17.918 1.00 91.94 166 ASP A CA 1
ATOM 1317 C C . ASP A 1 166 ? -26.038 -9.616 19.231 1.00 91.94 166 ASP A C 1
ATOM 1319 O O . ASP A 1 166 ? -26.605 -9.841 20.298 1.00 91.94 166 ASP A O 1
ATOM 1323 N N . ALA A 1 167 ? -25.002 -8.776 19.167 1.00 93.12 167 ALA A N 1
ATOM 1324 C CA . ALA A 1 167 ? -24.354 -8.234 20.361 1.00 93.12 167 ALA A CA 1
ATOM 1325 C C . ALA A 1 167 ? -25.186 -7.173 21.104 1.00 93.12 167 ALA A C 1
ATOM 1327 O O . ALA A 1 167 ? -25.094 -7.066 22.333 1.00 93.12 167 ALA A O 1
ATOM 1328 N N . PHE A 1 168 ? -25.971 -6.365 20.381 1.00 91.00 168 PHE A N 1
ATOM 1329 C CA . PHE A 1 168 ? -26.561 -5.137 20.926 1.00 91.00 168 PHE A CA 1
ATOM 1330 C C . PHE A 1 168 ? -28.088 -5.113 20.974 1.00 91.00 168 PHE A C 1
ATOM 1332 O O . PHE A 1 168 ? -28.638 -4.135 21.482 1.00 91.00 168 PHE A O 1
ATOM 1339 N N . HIS A 1 169 ? -28.786 -6.156 20.507 1.00 84.31 169 HIS A N 1
ATOM 1340 C CA . HIS A 1 169 ? -30.253 -6.140 20.455 1.00 84.31 169 HIS A CA 1
ATOM 1341 C C . HIS A 1 169 ? -30.934 -5.865 21.805 1.00 84.31 169 HIS A C 1
ATOM 1343 O O . HIS A 1 169 ? -31.956 -5.184 21.837 1.00 84.31 169 HIS A O 1
ATOM 1349 N N . ASP A 1 170 ? -30.345 -6.326 22.911 1.00 84.06 170 ASP A N 1
ATOM 1350 C CA . ASP A 1 170 ? -30.898 -6.178 24.264 1.00 84.06 170 ASP A CA 1
ATOM 1351 C C . ASP A 1 170 ? -30.268 -5.028 25.078 1.00 84.06 170 ASP A C 1
ATOM 1353 O O . ASP A 1 170 ? -30.591 -4.848 26.254 1.00 84.06 170 ASP A O 1
ATOM 1357 N N . GLN A 1 171 ? -29.361 -4.238 24.488 1.00 84.62 171 GLN A N 1
ATOM 1358 C CA . GLN A 1 171 ? -28.594 -3.217 25.223 1.00 84.62 171 GLN A CA 1
ATOM 1359 C C . GLN A 1 171 ? -29.231 -1.818 25.211 1.00 84.62 171 GLN A C 1
ATOM 1361 O O . GLN A 1 171 ? -28.761 -0.924 25.910 1.00 84.62 171 GLN A O 1
ATOM 1366 N N . GLY A 1 172 ? -30.323 -1.618 24.465 1.00 85.19 172 GLY A N 1
ATOM 1367 C CA . GLY A 1 172 ? -30.991 -0.319 24.349 1.00 85.19 172 GLY A CA 1
ATOM 1368 C C . GLY A 1 172 ? -30.164 0.722 23.585 1.00 85.19 172 GLY A C 1
ATOM 1369 O O . GLY A 1 172 ? -29.320 0.375 22.751 1.00 85.19 172 GLY A O 1
ATOM 1370 N N . ALA A 1 173 ? -30.425 2.008 23.844 1.00 87.94 173 ALA A N 1
ATOM 1371 C CA . ALA A 1 173 ? -29.698 3.117 23.219 1.00 87.94 173 ALA A CA 1
ATOM 1372 C C . ALA A 1 173 ? -28.185 3.025 23.497 1.00 87.94 173 ALA A C 1
ATOM 1374 O O . ALA A 1 173 ? -27.777 2.497 24.528 1.00 87.94 173 ALA A O 1
ATOM 1375 N N . ALA A 1 174 ? -27.364 3.497 22.557 1.00 88.31 174 ALA A N 1
ATOM 1376 C CA . ALA A 1 174 ? -25.912 3.535 22.735 1.00 88.31 174 ALA A CA 1
ATOM 1377 C C . ALA A 1 174 ? -25.524 4.490 23.870 1.00 88.31 174 ALA A C 1
ATOM 1379 O O . ALA A 1 174 ? -26.161 5.536 24.033 1.00 88.31 174 ALA A O 1
ATOM 1380 N N . ALA A 1 175 ? -24.488 4.130 24.628 1.00 86.69 175 ALA A N 1
ATOM 1381 C CA . ALA A 1 175 ? -23.930 5.006 25.651 1.00 86.69 175 ALA A CA 1
ATOM 1382 C C . ALA A 1 175 ? -23.383 6.302 25.021 1.00 86.69 175 ALA A C 1
ATOM 1384 O O . ALA A 1 175 ? -22.894 6.308 23.886 1.00 86.69 175 ALA A O 1
ATOM 1385 N N . GLU A 1 176 ? -23.472 7.416 25.752 1.00 89.25 176 GLU A N 1
ATOM 1386 C CA . GLU A 1 176 ? -22.795 8.649 25.348 1.00 89.25 176 GLU A CA 1
ATOM 1387 C C . GLU A 1 176 ? -21.276 8.450 25.399 1.00 89.25 176 GLU A C 1
ATOM 1389 O O . GLU A 1 176 ? -20.769 7.608 26.140 1.00 89.25 176 GLU A O 1
ATOM 1394 N N . ARG A 1 177 ? -20.538 9.212 24.582 1.00 90.62 177 ARG A N 1
ATOM 1395 C CA . ARG A 1 177 ? -19.076 9.120 24.527 1.00 90.62 177 ARG A CA 1
ATOM 1396 C C . ARG A 1 177 ? -18.481 9.682 25.817 1.00 90.62 177 ARG A C 1
ATOM 1398 O O . ARG A 1 177 ? -18.203 10.875 25.898 1.00 90.62 177 ARG A O 1
ATOM 1405 N N . ASP A 1 178 ? -18.269 8.802 26.785 1.00 91.06 178 ASP A N 1
ATOM 1406 C CA . ASP A 1 178 ? -17.601 9.085 28.049 1.00 91.06 178 ASP A CA 1
ATOM 1407 C C . ASP A 1 178 ? -16.605 7.959 28.349 1.00 91.06 178 ASP A C 1
ATOM 1409 O O . ASP A 1 178 ? -16.982 6.829 28.646 1.00 91.06 178 ASP A O 1
ATOM 1413 N N . TYR A 1 179 ? -15.309 8.260 28.247 1.00 86.31 179 TYR A N 1
ATOM 1414 C CA . TYR A 1 179 ? -14.252 7.273 28.474 1.00 86.31 179 TYR A CA 1
ATOM 1415 C C . TYR A 1 179 ? -14.163 6.808 29.928 1.00 86.31 179 TYR A C 1
ATOM 1417 O O . TYR A 1 179 ? -13.525 5.788 30.184 1.00 86.31 179 TYR A O 1
ATOM 1425 N N . GLU A 1 180 ? -14.778 7.521 30.871 1.00 90.25 180 GLU A N 1
ATOM 1426 C CA . GLU A 1 180 ? -14.859 7.108 32.272 1.00 90.25 180 GLU A CA 1
ATOM 1427 C C . GLU A 1 180 ? -16.112 6.268 32.556 1.00 90.25 180 GLU A C 1
ATOM 1429 O O . GLU A 1 180 ? -16.136 5.543 33.555 1.00 90.25 180 GLU A O 1
ATOM 1434 N N . ASP A 1 181 ? -17.122 6.303 31.675 1.00 92.12 181 ASP A N 1
ATOM 1435 C CA . ASP A 1 181 ? -18.344 5.517 31.824 1.00 92.12 181 ASP A CA 1
ATOM 1436 C C . ASP A 1 181 ? -18.086 4.022 31.550 1.00 92.12 181 ASP A C 1
ATOM 1438 O O . ASP A 1 181 ? -17.718 3.632 30.433 1.00 92.12 181 ASP A O 1
ATOM 1442 N N . PRO A 1 182 ? -18.336 3.130 32.529 1.00 91.06 182 PRO A N 1
ATOM 1443 C CA . PRO A 1 182 ? -18.182 1.692 32.330 1.00 91.06 182 PRO A CA 1
ATOM 1444 C C . PRO A 1 182 ? -19.104 1.121 31.242 1.00 91.06 182 PRO A C 1
ATOM 1446 O O . PRO A 1 182 ? -18.789 0.080 30.661 1.00 91.06 182 PRO A O 1
ATOM 1449 N N . GLY A 1 183 ? -20.251 1.763 30.981 1.00 90.56 183 GLY A N 1
ATOM 1450 C CA . GLY A 1 183 ? -21.169 1.379 29.908 1.00 90.56 183 GLY A CA 1
ATOM 1451 C C . GLY A 1 183 ? -20.539 1.585 28.534 1.00 90.56 183 GLY A C 1
ATOM 1452 O O . GLY A 1 183 ? -20.436 0.633 27.758 1.00 90.56 183 GLY A O 1
ATOM 1453 N N . TYR A 1 184 ? -20.040 2.791 28.275 1.00 91.75 184 TYR A N 1
ATOM 1454 C CA . TYR A 1 184 ? -19.316 3.125 27.051 1.00 91.75 184 TYR A CA 1
ATOM 1455 C C . TYR A 1 184 ? -18.058 2.264 26.862 1.00 91.75 184 TYR A C 1
ATOM 1457 O O . TYR A 1 184 ? -17.853 1.717 25.778 1.00 91.75 184 TYR A O 1
ATOM 1465 N N . GLN A 1 185 ? -17.257 2.041 27.913 1.00 92.94 185 GLN A N 1
ATOM 1466 C CA . GLN A 1 185 ? -16.090 1.144 27.840 1.00 92.94 185 GLN A CA 1
ATOM 1467 C C . GLN A 1 185 ? -16.473 -0.283 27.424 1.00 92.94 185 GLN A C 1
ATOM 1469 O O . GLN A 1 185 ? -15.817 -0.884 26.572 1.00 92.94 185 GLN A O 1
ATOM 1474 N N . ARG A 1 186 ? -17.567 -0.818 27.978 1.00 93.88 186 ARG A N 1
ATOM 1475 C CA . ARG A 1 186 ? -18.073 -2.141 27.597 1.00 93.88 186 ARG A CA 1
ATOM 1476 C C . ARG A 1 186 ? -18.514 -2.187 26.134 1.00 93.88 186 ARG A C 1
ATOM 1478 O O . ARG A 1 186 ? -18.298 -3.198 25.469 1.00 93.88 186 ARG A O 1
ATOM 1485 N N . GLU A 1 187 ? -19.138 -1.126 25.626 1.00 94.50 187 GLU A N 1
ATOM 1486 C CA . GLU A 1 187 ? -19.480 -1.029 24.204 1.00 94.50 187 GLU A CA 1
ATOM 1487 C C . GLU A 1 187 ? -18.223 -0.977 23.327 1.00 94.50 187 GLU A C 1
ATOM 1489 O O . GLU A 1 187 ? -18.160 -1.708 22.338 1.00 94.50 187 GLU A O 1
ATOM 1494 N N . CYS A 1 188 ? -17.199 -0.207 23.715 1.00 94.75 188 CYS A N 1
ATOM 1495 C CA . CYS A 1 188 ? -15.899 -0.184 23.037 1.00 94.75 188 CYS A CA 1
ATOM 1496 C C . CYS A 1 188 ? -15.277 -1.585 22.945 1.00 94.75 188 CYS A C 1
ATOM 1498 O O . CYS A 1 188 ? -14.832 -1.984 21.867 1.00 94.75 188 CYS A O 1
ATOM 1500 N N . ASP A 1 189 ? -15.293 -2.347 24.043 1.00 95.69 189 ASP A N 1
ATOM 1501 C CA . ASP A 1 189 ? -14.786 -3.722 24.072 1.00 95.69 189 ASP A CA 1
ATOM 1502 C C . ASP A 1 189 ? -15.568 -4.649 23.137 1.00 95.69 189 ASP A C 1
ATOM 1504 O O . ASP A 1 189 ? -14.963 -5.397 22.372 1.00 95.69 189 ASP A O 1
ATOM 1508 N N . LEU A 1 190 ? -16.901 -4.568 23.118 1.00 96.62 190 LEU A N 1
ATOM 1509 C CA . LEU A 1 190 ? -17.720 -5.379 22.209 1.00 96.62 190 LEU A CA 1
ATOM 1510 C C . LEU A 1 190 ? -17.478 -5.023 20.736 1.00 96.62 190 LEU A C 1
ATOM 1512 O O . LEU A 1 190 ? -17.359 -5.912 19.893 1.00 96.62 190 LEU A O 1
ATOM 1516 N N . ILE A 1 191 ? -17.368 -3.733 20.412 1.00 97.75 191 ILE A N 1
ATOM 1517 C CA . ILE A 1 191 ? -17.030 -3.266 19.060 1.00 97.75 191 ILE A CA 1
ATOM 1518 C C . ILE A 1 191 ? -15.643 -3.787 18.655 1.00 97.75 191 ILE A C 1
ATOM 1520 O O . ILE A 1 191 ? -15.476 -4.294 17.542 1.00 97.75 191 ILE A O 1
ATOM 1524 N N . ARG A 1 192 ? -14.666 -3.730 19.569 1.00 97.88 192 ARG A N 1
ATOM 1525 C CA . ARG A 1 192 ? -13.318 -4.284 19.377 1.00 97.88 192 ARG A CA 1
ATOM 1526 C C . ARG A 1 192 ? -13.353 -5.785 19.132 1.00 97.88 192 ARG A C 1
ATOM 1528 O O . ARG A 1 192 ? -12.758 -6.241 18.162 1.00 97.88 192 ARG A O 1
ATOM 1535 N N . GLU A 1 193 ? -14.094 -6.547 19.927 1.00 98.38 193 GLU A N 1
ATOM 1536 C CA . GLU A 1 193 ? -14.241 -7.996 19.754 1.00 98.38 193 GLU A CA 1
ATOM 1537 C C . GLU A 1 193 ? -14.849 -8.373 18.394 1.00 98.38 193 GLU A C 1
ATOM 1539 O O . GLU A 1 193 ? -14.368 -9.308 17.744 1.00 98.38 193 GLU A O 1
ATOM 1544 N N . ILE A 1 194 ? -15.873 -7.644 17.933 1.00 98.56 194 ILE A N 1
ATOM 1545 C CA . ILE A 1 194 ? -16.471 -7.862 16.606 1.00 98.56 194 ILE A CA 1
ATOM 1546 C C . ILE A 1 194 ? -15.445 -7.566 15.504 1.00 98.56 194 ILE A C 1
ATOM 1548 O O . ILE A 1 194 ? -15.306 -8.357 14.568 1.00 98.56 194 ILE A O 1
ATOM 1552 N N . HIS A 1 195 ? -14.690 -6.472 15.626 1.00 98.62 195 HIS A N 1
ATOM 1553 C CA . HIS A 1 195 ? -13.663 -6.108 14.651 1.00 98.62 195 HIS A CA 1
ATOM 1554 C C . HIS A 1 195 ? -12.503 -7.124 14.631 1.00 98.62 195 HIS A C 1
ATOM 1556 O O . HIS A 1 195 ? -12.100 -7.582 13.563 1.00 98.62 195 HIS A O 1
ATOM 1562 N N . VAL A 1 196 ? -12.023 -7.577 15.794 1.00 98.56 196 VAL A N 1
ATOM 1563 C CA . VAL A 1 196 ? -11.017 -8.651 15.889 1.00 98.56 196 VAL A CA 1
ATOM 1564 C C . VAL A 1 196 ? -11.526 -9.921 15.210 1.00 98.56 196 VAL A C 1
ATOM 1566 O O . VAL A 1 196 ? -10.794 -10.546 14.440 1.00 98.56 196 VAL A O 1
ATOM 1569 N N . ARG A 1 197 ? -12.788 -10.300 15.452 1.00 98.62 197 ARG A N 1
ATOM 1570 C CA . ARG A 1 197 ? -13.402 -11.472 14.813 1.00 98.62 197 ARG A CA 1
ATOM 1571 C C . ARG A 1 197 ? -13.407 -11.332 13.295 1.00 98.62 197 ARG A C 1
ATOM 1573 O O . ARG A 1 197 ? -13.049 -12.294 12.622 1.00 98.62 197 ARG A O 1
ATOM 1580 N N . TRP A 1 198 ? -13.762 -10.163 12.766 1.00 98.50 198 TRP A N 1
ATOM 1581 C CA . TRP A 1 198 ? -13.683 -9.895 11.331 1.00 98.50 198 TRP A CA 1
ATOM 1582 C C . TRP A 1 198 ? -12.259 -10.095 10.797 1.00 98.50 198 TRP A C 1
ATOM 1584 O O . TRP A 1 198 ? -12.055 -10.900 9.893 1.00 98.50 198 TRP A O 1
ATOM 1594 N N . MET A 1 199 ? -11.266 -9.451 11.414 1.00 98.50 199 MET A N 1
ATOM 1595 C CA . MET A 1 199 ? -9.877 -9.461 10.937 1.00 98.50 199 MET A CA 1
ATOM 1596 C C . MET A 1 199 ? -9.187 -10.825 11.010 1.00 98.50 199 MET A C 1
ATOM 1598 O O . MET A 1 199 ? -8.259 -11.090 10.242 1.00 98.50 199 MET A O 1
ATOM 1602 N N . MET A 1 200 ? -9.629 -11.683 11.931 1.00 98.38 200 MET A N 1
ATOM 1603 C CA . MET A 1 200 ? -8.960 -12.942 12.265 1.00 98.38 200 MET A CA 1
ATOM 1604 C C . MET A 1 200 ? -9.716 -14.197 11.822 1.00 98.38 200 MET A C 1
ATOM 1606 O O . MET A 1 200 ? -9.200 -15.298 12.014 1.00 98.38 200 MET A O 1
ATOM 1610 N N . THR A 1 201 ? -10.912 -14.069 11.244 1.00 98.25 201 THR A N 1
ATOM 1611 C CA . THR A 1 201 ? -11.679 -15.227 10.763 1.00 98.25 201 THR A CA 1
ATOM 1612 C C . THR A 1 201 ? -11.350 -15.505 9.294 1.00 98.25 201 THR A C 1
ATOM 1614 O O . THR A 1 201 ? -11.549 -14.617 8.465 1.00 98.25 201 THR A O 1
ATOM 1617 N N . PRO A 1 202 ? -10.874 -16.717 8.948 1.00 98.31 202 PRO A N 1
ATOM 1618 C CA . PRO A 1 202 ? -10.704 -17.147 7.562 1.00 98.31 202 PRO A CA 1
ATOM 1619 C C . PRO A 1 202 ? -12.003 -17.050 6.765 1.00 98.31 202 PRO A C 1
ATOM 1621 O O . PRO A 1 202 ? -13.062 -17.432 7.272 1.00 98.31 202 PRO A O 1
ATOM 1624 N N . ARG A 1 203 ? -11.930 -16.588 5.514 1.00 98.06 203 ARG A N 1
ATOM 1625 C CA . ARG A 1 203 ? -13.118 -16.422 4.669 1.00 98.06 203 ARG A CA 1
ATOM 1626 C C . ARG A 1 203 ? -12.971 -17.099 3.318 1.00 98.06 203 ARG A C 1
ATOM 1628 O O . ARG A 1 203 ? -11.923 -17.019 2.690 1.00 98.06 203 ARG A O 1
ATOM 1635 N N . GLU A 1 204 ? -14.039 -17.733 2.845 1.00 97.81 204 GLU A N 1
ATOM 1636 C CA . GLU A 1 204 ? -14.065 -18.391 1.532 1.00 97.81 204 GLU A CA 1
ATOM 1637 C C . GLU A 1 204 ? -13.912 -17.386 0.379 1.00 97.81 204 GLU A C 1
ATOM 1639 O O . GLU A 1 204 ? -13.148 -17.636 -0.552 1.00 97.81 204 GLU A O 1
ATOM 1644 N N . ASP A 1 205 ? -14.544 -16.213 0.492 1.00 97.62 205 ASP A N 1
ATOM 1645 C CA . ASP A 1 205 ? -14.414 -15.094 -0.457 1.00 97.62 205 ASP A CA 1
ATOM 1646 C C . ASP A 1 205 ? -13.002 -14.469 -0.481 1.00 97.62 205 ASP A C 1
ATOM 1648 O O . ASP A 1 205 ? -12.661 -13.758 -1.423 1.00 97.62 205 ASP A O 1
ATOM 1652 N N . LEU A 1 206 ? -12.153 -14.817 0.494 1.00 97.88 206 LEU A N 1
ATOM 1653 C CA . LEU A 1 206 ? -10.718 -14.521 0.551 1.00 97.88 206 LEU A CA 1
ATOM 1654 C C . LEU A 1 206 ? -9.847 -15.785 0.421 1.00 97.88 206 LEU A C 1
ATOM 1656 O O . LEU A 1 206 ? -8.716 -15.822 0.902 1.00 97.88 206 LEU A O 1
ATOM 1660 N N . ARG A 1 207 ? -10.362 -16.853 -0.205 1.00 96.94 207 ARG A N 1
ATOM 1661 C CA . ARG A 1 207 ? -9.639 -18.125 -0.444 1.00 96.94 207 ARG A CA 1
ATOM 1662 C C . ARG A 1 207 ? -9.121 -18.800 0.828 1.00 96.94 207 ARG A C 1
ATOM 1664 O O . ARG A 1 207 ? -8.049 -19.400 0.846 1.00 96.94 207 ARG A O 1
ATOM 1671 N N . GLY A 1 208 ? -9.891 -18.701 1.904 1.00 97.75 208 GLY A N 1
ATOM 1672 C CA . GLY A 1 208 ? -9.542 -19.244 3.214 1.00 97.75 208 GLY A CA 1
ATOM 1673 C C . GLY A 1 208 ? -8.522 -18.405 3.985 1.00 97.75 208 GLY A C 1
ATOM 1674 O O . GLY A 1 208 ? -8.084 -18.843 5.044 1.00 97.75 208 GLY A O 1
ATOM 1675 N N . GLN A 1 209 ? -8.150 -17.220 3.496 1.00 98.06 209 GLN A N 1
ATOM 1676 C CA . GLN A 1 209 ? -7.321 -16.276 4.242 1.00 98.06 209 GLN A CA 1
ATOM 1677 C C . GLN A 1 209 ? -8.185 -15.386 5.140 1.00 98.06 209 GLN A C 1
ATOM 1679 O O . GLN A 1 209 ? -9.392 -15.227 4.925 1.00 98.06 209 GLN A O 1
ATOM 1684 N N . THR A 1 210 ? -7.576 -14.808 6.171 1.00 98.44 210 THR A N 1
ATOM 1685 C CA . THR A 1 210 ? -8.218 -13.757 6.969 1.00 98.44 210 THR A CA 1
ATOM 1686 C C . THR A 1 210 ? -8.058 -12.391 6.286 1.00 98.44 210 THR A C 1
ATOM 1688 O O . THR A 1 210 ? -7.079 -12.193 5.560 1.00 98.44 210 THR A O 1
ATOM 1691 N N . PRO A 1 211 ? -8.945 -11.408 6.545 1.00 98.56 211 PRO A N 1
ATOM 1692 C CA . PRO A 1 211 ? -8.749 -10.031 6.082 1.00 98.56 211 PRO A CA 1
ATOM 1693 C C . PRO A 1 211 ? -7.359 -9.478 6.403 1.00 98.56 211 PRO A C 1
ATOM 1695 O O . PRO A 1 211 ? -6.723 -8.870 5.548 1.00 98.56 211 PRO A O 1
ATOM 1698 N N . ARG A 1 212 ? -6.845 -9.770 7.606 1.00 97.94 212 ARG A N 1
ATOM 1699 C CA . ARG A 1 212 ? -5.486 -9.400 8.007 1.00 97.94 212 ARG A CA 1
ATOM 1700 C C . ARG A 1 212 ? -4.421 -9.961 7.060 1.00 97.94 212 ARG A C 1
ATOM 1702 O O . ARG A 1 212 ? -3.575 -9.205 6.604 1.00 97.94 212 ARG A O 1
ATOM 1709 N N . GLN A 1 213 ? -4.443 -11.266 6.789 1.00 97.62 213 GLN A N 1
ATOM 1710 C CA . GLN A 1 213 ? -3.434 -11.913 5.939 1.00 97.62 213 GLN A CA 1
ATOM 1711 C C . GLN A 1 213 ? -3.417 -11.307 4.534 1.00 97.62 213 GLN A C 1
ATOM 1713 O O . GLN A 1 213 ? -2.352 -10.994 4.010 1.00 97.62 213 GLN A O 1
ATOM 1718 N N . VAL A 1 214 ? -4.602 -11.062 3.970 1.00 97.44 214 VAL A N 1
ATOM 1719 C CA . VAL A 1 214 ? -4.739 -10.444 2.648 1.00 97.44 214 VAL A CA 1
ATOM 1720 C C . VAL A 1 214 ? -4.152 -9.033 2.631 1.00 97.44 214 VAL A C 1
ATOM 1722 O O . VAL A 1 214 ? -3.383 -8.711 1.729 1.00 97.44 214 VAL A O 1
ATOM 1725 N N . MET A 1 215 ? -4.445 -8.213 3.646 1.00 96.88 215 MET A N 1
ATOM 1726 C CA . MET A 1 215 ? -3.898 -6.855 3.741 1.00 96.88 215 MET A CA 1
ATOM 1727 C C . MET A 1 215 ? -2.372 -6.837 3.920 1.00 96.88 215 MET A C 1
ATOM 1729 O O . MET A 1 215 ? -1.718 -5.935 3.412 1.00 96.88 215 MET A O 1
ATOM 1733 N N . PHE A 1 216 ? -1.793 -7.847 4.578 1.00 95.75 216 PHE A N 1
ATOM 1734 C CA . PHE A 1 216 ? -0.344 -7.941 4.792 1.00 95.75 216 PHE A CA 1
ATOM 1735 C C . PHE A 1 216 ? 0.449 -8.454 3.588 1.00 95.75 216 PHE A C 1
ATOM 1737 O O . PHE A 1 216 ? 1.593 -8.040 3.418 1.00 95.75 216 PHE A O 1
ATOM 1744 N N . SER A 1 217 ? -0.150 -9.312 2.755 1.00 91.88 217 SER A N 1
ATOM 1745 C CA . SER A 1 217 ? 0.546 -10.098 1.718 1.00 91.88 217 SER A CA 1
ATOM 1746 C C . SER A 1 217 ? 1.458 -9.314 0.759 1.00 91.88 217 SER A C 1
ATOM 1748 O O . SER A 1 217 ? 2.412 -9.885 0.246 1.00 91.88 217 SER A O 1
ATOM 1750 N N . HIS A 1 218 ? 1.222 -8.013 0.551 1.00 93.19 218 HIS A N 1
ATOM 1751 C CA . HIS A 1 218 ? 2.065 -7.147 -0.292 1.00 93.19 218 HIS A CA 1
ATOM 1752 C C . HIS A 1 218 ? 2.264 -5.742 0.292 1.00 93.19 218 HIS A C 1
ATOM 1754 O O . HIS A 1 218 ? 2.488 -4.769 -0.440 1.00 93.19 218 HIS A O 1
ATOM 1760 N N . ARG A 1 219 ? 2.157 -5.616 1.618 1.00 95.75 219 ARG A N 1
ATOM 1761 C CA . ARG A 1 219 ? 2.258 -4.312 2.269 1.00 95.75 219 ARG A CA 1
ATOM 1762 C C . ARG A 1 219 ? 3.656 -3.725 2.161 1.00 95.75 219 ARG A C 1
ATOM 1764 O O . ARG A 1 219 ? 3.794 -2.600 1.701 1.00 95.75 219 ARG A O 1
ATOM 1771 N N . GLY A 1 220 ? 4.683 -4.505 2.505 1.00 95.31 220 GLY A N 1
ATOM 1772 C CA . GLY A 1 220 ? 6.073 -4.039 2.441 1.00 95.31 220 GLY A CA 1
ATOM 1773 C C . GLY A 1 220 ? 6.461 -3.543 1.046 1.00 95.31 220 GLY A C 1
ATOM 1774 O O . GLY A 1 220 ? 7.098 -2.505 0.922 1.00 95.31 220 GLY A O 1
ATOM 1775 N N . PHE A 1 221 ? 5.993 -4.224 -0.005 1.00 96.44 221 PHE A N 1
ATOM 1776 C CA . PHE A 1 221 ? 6.179 -3.787 -1.389 1.00 96.44 221 PHE A CA 1
ATOM 1777 C C . PHE A 1 221 ? 5.466 -2.460 -1.694 1.00 96.44 221 PHE A C 1
ATOM 1779 O O . PHE A 1 221 ? 6.050 -1.566 -2.303 1.00 96.44 221 PHE A O 1
ATOM 1786 N N . THR A 1 222 ? 4.207 -2.321 -1.269 1.00 97.12 222 THR A N 1
ATOM 1787 C CA . THR A 1 222 ? 3.438 -1.084 -1.467 1.00 97.12 222 THR A CA 1
ATOM 1788 C C . THR A 1 222 ? 4.101 0.102 -0.770 1.00 97.12 222 THR A C 1
ATOM 1790 O O . THR A 1 222 ? 4.291 1.144 -1.400 1.00 97.12 222 THR A O 1
ATOM 1793 N N . ASP A 1 223 ? 4.476 -0.076 0.498 1.00 97.38 223 ASP A N 1
ATOM 1794 C CA . ASP A 1 223 ? 5.114 0.956 1.315 1.00 97.38 223 ASP A CA 1
ATOM 1795 C C . ASP A 1 223 ? 6.475 1.355 0.716 1.00 97.38 223 ASP A C 1
ATOM 1797 O O . ASP A 1 223 ? 6.721 2.540 0.500 1.00 97.38 223 ASP A O 1
ATOM 1801 N N . ALA A 1 224 ? 7.311 0.380 0.332 1.00 96.56 224 ALA A N 1
ATOM 1802 C CA . ALA A 1 224 ? 8.593 0.643 -0.328 1.00 96.56 224 ALA A CA 1
ATOM 1803 C C . ALA A 1 224 ? 8.419 1.378 -1.668 1.00 96.56 224 ALA A C 1
ATOM 1805 O O . ALA A 1 224 ? 9.157 2.314 -1.969 1.00 96.56 224 ALA A O 1
ATOM 1806 N N . SER A 1 225 ? 7.408 1.016 -2.471 1.00 96.69 225 SER A N 1
ATOM 1807 C CA . SER A 1 225 ? 7.133 1.737 -3.718 1.00 96.69 225 SER A CA 1
ATOM 1808 C C . SER A 1 225 ? 6.683 3.176 -3.465 1.00 96.69 225 SER A C 1
ATOM 1810 O O . SER A 1 225 ? 6.995 4.036 -4.291 1.00 96.69 225 SER A O 1
ATOM 1812 N N . LEU A 1 226 ? 5.913 3.448 -2.408 1.00 97.38 226 LEU A N 1
ATOM 1813 C CA . LEU A 1 226 ? 5.528 4.815 -2.046 1.00 97.38 226 LEU A CA 1
ATOM 1814 C C . LEU A 1 226 ? 6.738 5.621 -1.572 1.00 97.38 226 LEU A C 1
ATOM 1816 O O . LEU A 1 226 ? 6.895 6.765 -1.993 1.00 97.38 226 LEU A O 1
ATOM 1820 N N . GLU A 1 227 ? 7.618 5.018 -0.774 1.00 96.69 227 GLU A N 1
ATOM 1821 C CA . GLU A 1 227 ? 8.871 5.636 -0.331 1.00 96.69 227 GLU A CA 1
ATOM 1822 C C . GLU A 1 227 ? 9.785 5.974 -1.521 1.00 96.69 227 GLU A C 1
ATOM 1824 O O . GLU A 1 227 ? 10.244 7.110 -1.646 1.00 96.69 227 GLU A O 1
ATOM 1829 N N . ASP A 1 228 ? 9.956 5.051 -2.474 1.00 96.38 228 ASP A N 1
ATOM 1830 C CA . ASP A 1 228 ? 10.699 5.311 -3.715 1.00 96.38 228 ASP A CA 1
ATOM 1831 C C . ASP A 1 228 ? 10.108 6.486 -4.504 1.00 96.38 228 ASP A C 1
ATOM 1833 O O . ASP A 1 228 ? 10.834 7.259 -5.135 1.00 96.38 228 ASP A O 1
ATOM 1837 N N . ARG A 1 229 ? 8.774 6.607 -4.518 1.00 97.00 229 ARG A N 1
ATOM 1838 C CA . ARG A 1 229 ? 8.068 7.700 -5.199 1.00 97.00 229 ARG A CA 1
ATOM 1839 C C . ARG A 1 229 ? 8.205 9.028 -4.459 1.00 97.00 229 ARG A C 1
ATOM 1841 O O . ARG A 1 229 ? 8.373 10.052 -5.119 1.00 97.00 229 ARG A O 1
ATOM 1848 N N . ALA A 1 230 ? 8.194 9.016 -3.131 1.00 96.12 230 ALA A N 1
ATOM 1849 C CA . ALA A 1 230 ? 8.463 10.194 -2.314 1.00 96.12 230 ALA A CA 1
ATOM 1850 C C . ALA A 1 230 ? 9.893 10.693 -2.558 1.00 96.12 230 ALA A C 1
ATOM 1852 O O . ALA A 1 230 ? 10.099 11.855 -2.903 1.00 96.12 230 ALA A O 1
ATOM 1853 N N . LEU A 1 231 ? 10.870 9.782 -2.529 1.00 93.75 231 LEU A N 1
ATOM 1854 C CA . LEU A 1 231 ? 12.267 10.099 -2.812 1.00 93.75 231 LEU A CA 1
ATOM 1855 C C . LEU A 1 231 ? 12.470 10.616 -4.241 1.00 93.75 231 LEU A C 1
ATOM 1857 O O . LEU A 1 231 ? 13.219 11.572 -4.452 1.00 93.75 231 LEU A O 1
ATOM 1861 N N . GLN A 1 232 ? 11.790 10.021 -5.228 1.00 94.25 232 GLN A N 1
ATOM 1862 C CA . GLN A 1 232 ? 11.788 10.542 -6.594 1.00 94.25 232 GLN A CA 1
ATOM 1863 C C . GLN A 1 232 ? 11.268 11.981 -6.638 1.00 94.25 232 GLN A C 1
ATOM 1865 O O . GLN A 1 232 ? 11.890 12.827 -7.285 1.00 94.25 232 GLN A O 1
ATOM 1870 N N . TRP A 1 233 ? 10.145 12.264 -5.974 1.00 94.69 233 TRP A N 1
ATOM 1871 C CA . TRP A 1 233 ? 9.583 13.611 -5.939 1.00 94.69 233 TRP A CA 1
ATOM 1872 C C . TRP A 1 233 ? 10.576 14.586 -5.302 1.00 94.69 233 TRP A C 1
ATOM 1874 O O . TRP A 1 233 ? 10.895 15.600 -5.918 1.00 94.69 233 TRP A O 1
ATOM 1884 N N . SER A 1 234 ? 11.176 14.246 -4.158 1.00 90.38 234 SER A N 1
ATOM 1885 C CA . SER A 1 234 ? 12.199 15.085 -3.517 1.00 90.38 234 SER A CA 1
ATOM 1886 C C . SER A 1 234 ? 13.412 15.361 -4.410 1.00 90.38 234 SER A C 1
ATOM 1888 O O . SER A 1 234 ? 13.965 16.454 -4.362 1.00 90.38 234 SER A O 1
ATOM 1890 N N . ARG A 1 235 ? 13.836 14.392 -5.234 1.00 87.88 235 ARG A N 1
ATOM 1891 C CA . ARG A 1 235 ? 15.007 14.536 -6.120 1.00 87.88 235 ARG A CA 1
ATOM 1892 C C . ARG A 1 235 ? 14.715 15.295 -7.409 1.00 87.88 235 ARG A C 1
ATOM 1894 O O . ARG A 1 235 ? 15.604 15.945 -7.949 1.00 87.88 235 ARG A O 1
ATOM 1901 N N . THR A 1 236 ? 13.502 15.163 -7.935 1.00 88.19 236 THR A N 1
ATOM 1902 C CA . THR A 1 236 ? 13.127 15.712 -9.250 1.00 88.19 236 THR A CA 1
ATOM 1903 C C . THR A 1 236 ? 12.286 16.981 -9.161 1.00 88.19 236 THR A C 1
ATOM 1905 O O . THR A 1 236 ? 12.049 17.615 -10.189 1.00 88.19 236 THR A O 1
ATOM 1908 N N . ASP A 1 237 ? 11.824 17.334 -7.957 1.00 88.31 237 ASP A N 1
ATOM 1909 C CA . ASP A 1 237 ? 10.858 18.403 -7.680 1.00 88.31 237 ASP A CA 1
ATOM 1910 C C . ASP A 1 237 ? 9.563 18.266 -8.509 1.00 88.31 237 ASP A C 1
ATOM 1912 O O . ASP A 1 237 ? 8.890 19.231 -8.872 1.00 88.31 237 ASP A O 1
ATOM 1916 N N . ARG A 1 238 ? 9.217 17.023 -8.870 1.00 90.25 238 ARG A N 1
ATOM 1917 C CA . ARG A 1 238 ? 8.020 16.685 -9.644 1.00 90.25 238 ARG A CA 1
ATOM 1918 C C . ARG A 1 238 ? 7.303 15.512 -9.004 1.00 90.25 238 ARG A C 1
ATOM 1920 O O . ARG A 1 238 ? 7.906 14.472 -8.753 1.00 90.25 238 ARG A O 1
ATOM 1927 N N . CYS A 1 239 ? 5.995 15.664 -8.805 1.00 93.19 239 CYS A N 1
ATOM 1928 C CA . CYS A 1 239 ? 5.156 14.550 -8.390 1.00 93.19 239 CYS A CA 1
ATOM 1929 C C . CYS A 1 239 ? 5.273 13.418 -9.426 1.00 93.19 239 CYS A C 1
ATOM 1931 O O . CYS A 1 239 ? 5.093 13.679 -10.622 1.00 93.19 239 CYS A O 1
ATOM 1933 N N . PRO A 1 240 ? 5.573 12.179 -9.005 1.00 92.44 240 PRO A N 1
ATOM 1934 C CA . PRO A 1 240 ? 5.687 11.058 -9.920 1.00 92.44 240 PRO A CA 1
ATOM 1935 C C . PRO A 1 240 ? 4.340 10.750 -10.572 1.00 92.44 240 PRO A C 1
ATOM 1937 O O . PRO A 1 240 ? 3.280 10.938 -9.971 1.00 92.44 240 PRO A O 1
ATOM 1940 N N . THR A 1 241 ? 4.385 10.234 -11.800 1.00 93.19 241 THR A N 1
ATOM 1941 C CA . THR A 1 241 ? 3.191 9.741 -12.489 1.00 93.19 241 THR A CA 1
ATOM 1942 C C . THR A 1 241 ? 2.601 8.563 -11.715 1.00 93.19 241 THR A C 1
ATOM 1944 O O . THR A 1 241 ? 3.272 7.548 -11.508 1.00 93.19 241 THR A O 1
ATOM 1947 N N . GLY A 1 242 ? 1.344 8.702 -11.289 1.00 96.25 242 GLY A N 1
ATOM 1948 C CA . GLY A 1 242 ? 0.610 7.640 -10.611 1.00 96.25 242 GLY A CA 1
ATOM 1949 C C . GLY A 1 242 ? 0.135 6.534 -11.555 1.00 96.25 242 GLY A C 1
ATOM 1950 O O . GLY A 1 242 ? 0.086 6.696 -12.775 1.00 96.25 242 GLY A O 1
ATOM 1951 N N . LEU A 1 243 ? -0.253 5.398 -10.980 1.00 97.62 243 LEU A N 1
ATOM 1952 C CA . LEU A 1 243 ? -0.844 4.288 -11.723 1.00 97.62 243 LEU A CA 1
ATOM 1953 C C . LEU A 1 243 ? -2.219 4.669 -12.281 1.00 97.62 243 LEU A C 1
ATOM 1955 O O . LEU A 1 243 ? -3.024 5.328 -11.621 1.00 97.62 243 LEU A O 1
ATOM 1959 N N . ASN A 1 244 ? -2.517 4.192 -13.490 1.00 96.06 244 ASN A N 1
ATOM 1960 C CA . ASN A 1 244 ? -3.831 4.370 -14.097 1.00 96.06 24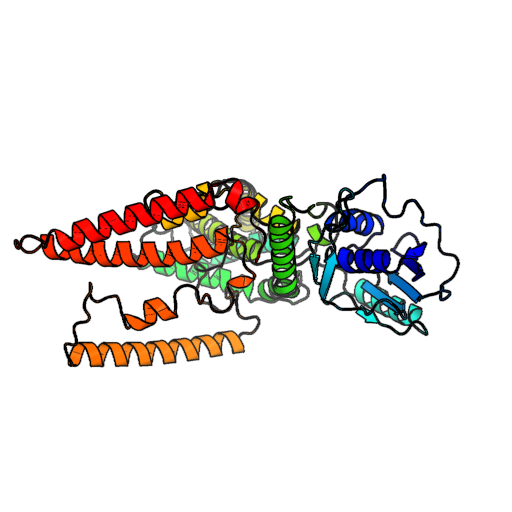4 ASN A CA 1
ATOM 1961 C C . ASN A 1 244 ? -4.903 3.618 -13.271 1.00 96.06 244 ASN A C 1
ATOM 1963 O O . ASN A 1 244 ? -4.696 2.438 -12.974 1.00 96.06 244 ASN A O 1
ATOM 1967 N N . PRO A 1 245 ? -6.057 4.233 -12.938 1.00 97.00 245 PRO A N 1
ATOM 1968 C CA . PRO A 1 245 ? -7.149 3.566 -12.226 1.00 97.00 245 PRO A CA 1
ATOM 1969 C C . PRO A 1 245 ? -7.691 2.286 -12.880 1.00 97.00 245 PRO A C 1
ATOM 1971 O O . PRO A 1 245 ? -8.224 1.415 -12.188 1.00 97.00 245 PRO A O 1
ATOM 1974 N N . ASP A 1 246 ? -7.553 2.164 -14.200 1.00 96.62 246 ASP A N 1
ATOM 1975 C CA . ASP A 1 246 ? -7.967 0.977 -14.949 1.00 96.62 246 ASP A CA 1
ATOM 1976 C C . ASP A 1 246 ? -6.924 -0.149 -14.902 1.00 96.62 246 ASP A C 1
ATOM 1978 O O . ASP A 1 246 ? -7.242 -1.282 -15.272 1.00 96.62 246 ASP A O 1
ATOM 1982 N N . SER A 1 247 ? -5.707 0.137 -14.418 1.00 97.31 247 SER A N 1
ATOM 1983 C CA . SER A 1 247 ? -4.627 -0.845 -14.378 1.00 97.31 247 SER A CA 1
ATOM 1984 C C . SER A 1 247 ? -4.901 -1.993 -13.410 1.00 97.31 247 SER A C 1
ATOM 1986 O O . SER A 1 247 ? -5.546 -1.819 -12.365 1.00 97.31 247 SER A O 1
ATOM 1988 N N . ALA A 1 248 ? -4.362 -3.171 -13.726 1.00 96.25 248 ALA A N 1
ATOM 1989 C CA . ALA A 1 248 ? -4.461 -4.343 -12.859 1.00 96.25 248 ALA A CA 1
ATOM 1990 C C . ALA A 1 248 ? -3.924 -4.053 -11.447 1.00 96.25 248 ALA A C 1
ATOM 1992 O O . ALA A 1 248 ? -4.602 -4.344 -10.460 1.00 96.25 248 ALA A O 1
ATOM 1993 N N . ALA A 1 249 ? -2.761 -3.402 -11.351 1.00 96.94 249 ALA A N 1
ATOM 1994 C CA . ALA A 1 249 ? -2.122 -3.042 -10.090 1.00 96.94 249 ALA A CA 1
ATOM 1995 C C . ALA A 1 249 ? -2.990 -2.099 -9.241 1.00 96.94 249 ALA A C 1
ATOM 1997 O O . ALA A 1 249 ? -3.299 -2.412 -8.094 1.00 96.94 249 ALA A O 1
ATOM 1998 N N . TYR A 1 250 ? -3.498 -0.998 -9.809 1.00 97.88 250 TYR A N 1
ATOM 1999 C CA . TYR A 1 250 ? -4.372 -0.084 -9.062 1.00 97.88 250 TYR A CA 1
ATOM 2000 C C . TYR A 1 250 ? -5.613 -0.799 -8.505 1.00 97.88 250 TYR A C 1
ATOM 2002 O O . TYR A 1 250 ? -6.095 -0.500 -7.406 1.00 97.88 250 TYR A O 1
ATOM 2010 N N . ARG A 1 251 ? -6.182 -1.735 -9.271 1.00 96.88 251 ARG A N 1
ATOM 2011 C CA . ARG A 1 251 ? -7.405 -2.451 -8.894 1.00 96.88 251 ARG A CA 1
ATOM 2012 C C . ARG A 1 251 ? -7.158 -3.558 -7.872 1.00 96.88 251 ARG A C 1
ATOM 2014 O O . ARG A 1 251 ? -7.947 -3.680 -6.934 1.00 96.88 251 ARG A O 1
ATOM 2021 N N . LEU A 1 252 ? -6.104 -4.347 -8.066 1.00 96.62 252 LEU A N 1
ATOM 2022 C CA . LEU A 1 252 ? -5.950 -5.674 -7.459 1.00 96.62 252 LEU A CA 1
ATOM 2023 C C . LEU A 1 252 ? -4.670 -5.840 -6.630 1.00 96.62 252 LEU A C 1
ATOM 2025 O O . LEU A 1 252 ? -4.550 -6.860 -5.955 1.00 96.62 252 LEU A O 1
ATOM 2029 N N . ALA A 1 253 ? -3.739 -4.877 -6.643 1.00 95.44 253 ALA A N 1
ATOM 2030 C CA . ALA A 1 253 ? -2.550 -4.940 -5.794 1.00 95.44 253 ALA A CA 1
ATOM 2031 C C . ALA A 1 253 ? -2.921 -4.892 -4.304 1.00 95.44 253 ALA A C 1
ATOM 2033 O O . ALA A 1 253 ? -4.059 -4.581 -3.927 1.00 95.44 253 ALA A O 1
ATOM 2034 N N . GLY A 1 254 ? -1.937 -5.190 -3.456 1.00 95.44 254 GLY A N 1
ATOM 2035 C CA . GLY A 1 254 ? -2.106 -5.188 -2.008 1.00 95.44 254 GLY A CA 1
ATOM 2036 C C . GLY A 1 254 ? -2.405 -3.818 -1.400 1.00 95.44 254 GLY A C 1
ATOM 2037 O O . GLY A 1 254 ? -2.726 -2.841 -2.081 1.00 95.44 254 GLY A O 1
ATOM 2038 N N . PHE A 1 255 ? -2.316 -3.782 -0.078 1.00 97.88 255 PHE A N 1
ATOM 2039 C CA . PHE A 1 255 ? -2.660 -2.640 0.759 1.00 97.88 255 PHE A CA 1
ATOM 2040 C C . PHE A 1 255 ? -1.374 -2.078 1.345 1.00 97.88 255 PHE A C 1
ATOM 2042 O O . PHE A 1 255 ? -0.541 -2.857 1.804 1.00 97.88 255 PHE A O 1
ATOM 2049 N N . GLY A 1 256 ? -1.202 -0.763 1.320 1.00 97.62 256 GLY A N 1
ATOM 2050 C CA . GLY A 1 256 ? -0.145 -0.107 2.075 1.00 97.62 256 GLY A CA 1
ATOM 2051 C C . GLY A 1 256 ? -0.626 0.270 3.466 1.00 97.62 256 GLY A C 1
ATOM 2052 O O . GLY A 1 256 ? -1.745 -0.041 3.894 1.00 97.62 256 GLY A O 1
ATOM 2053 N N . THR A 1 257 ? 0.257 0.933 4.197 1.00 97.81 257 THR A N 1
ATOM 2054 C CA . THR A 1 257 ? -0.018 1.365 5.565 1.00 97.81 257 THR A CA 1
ATOM 2055 C C . THR A 1 257 ? -1.208 2.324 5.632 1.00 97.81 257 THR A C 1
ATOM 2057 O O . THR A 1 257 ? -2.039 2.188 6.534 1.00 97.81 257 THR A O 1
ATOM 2060 N N . HIS A 1 258 ? -1.348 3.258 4.686 1.00 97.69 258 HIS A N 1
ATOM 2061 C CA . HIS A 1 258 ? -2.387 4.282 4.765 1.00 97.69 258 HIS A CA 1
ATOM 2062 C C . HIS A 1 258 ? -3.779 3.685 4.543 1.00 97.69 258 HIS A C 1
ATOM 2064 O O . HIS A 1 258 ? -4.672 3.924 5.358 1.00 97.69 258 HIS A O 1
ATOM 2070 N N . GLU A 1 259 ? -3.979 2.851 3.511 1.00 98.12 259 GLU A N 1
ATOM 2071 C CA . GLU A 1 259 ? -5.271 2.184 3.299 1.00 98.12 259 GLU A CA 1
ATOM 2072 C C . GLU A 1 259 ? -5.600 1.253 4.468 1.00 98.12 259 GLU A C 1
ATOM 2074 O O . GLU A 1 259 ? -6.763 1.156 4.851 1.00 98.12 259 GLU A O 1
ATOM 2079 N N . MET A 1 260 ? -4.604 0.606 5.083 1.00 98.31 260 MET A N 1
ATOM 2080 C CA . MET A 1 260 ? -4.827 -0.231 6.263 1.00 98.31 260 MET A CA 1
ATOM 2081 C C . MET A 1 260 ? -5.319 0.554 7.483 1.00 98.31 260 MET A C 1
ATOM 2083 O O . MET A 1 260 ? -6.242 0.097 8.165 1.00 98.31 260 MET A O 1
ATOM 2087 N N . VAL A 1 261 ? -4.728 1.718 7.757 1.00 97.88 261 VAL A N 1
ATOM 2088 C CA . VAL A 1 261 ? -5.145 2.591 8.864 1.00 97.88 261 VAL A CA 1
ATOM 2089 C C . VAL A 1 261 ? -6.540 3.160 8.603 1.00 97.88 261 VAL A C 1
ATOM 2091 O O . VAL A 1 261 ? -7.429 3.021 9.444 1.00 97.88 261 VAL A O 1
ATOM 2094 N N . VAL A 1 262 ? -6.776 3.700 7.403 1.00 97.50 262 VAL A N 1
ATOM 2095 C CA . VAL A 1 262 ? -8.095 4.213 6.996 1.00 97.50 262 VAL A CA 1
ATOM 2096 C C . VAL A 1 262 ? -9.156 3.115 7.061 1.00 97.50 262 VAL A C 1
ATOM 2098 O O . VAL A 1 262 ? -10.281 3.353 7.503 1.00 97.50 262 VAL A O 1
ATOM 2101 N N . TYR A 1 263 ? -8.811 1.893 6.657 1.00 98.44 263 TYR A N 1
ATOM 2102 C CA . TYR A 1 263 ? -9.709 0.749 6.736 1.00 98.44 263 TYR A CA 1
ATOM 2103 C C . TYR A 1 263 ? -10.087 0.394 8.176 1.00 98.44 263 TYR A C 1
ATOM 2105 O O . TYR A 1 263 ? -11.252 0.095 8.452 1.00 98.44 263 TYR A O 1
ATOM 2113 N N . TYR A 1 264 ? -9.130 0.438 9.105 1.00 98.38 264 TYR A N 1
ATOM 2114 C CA . TYR A 1 264 ? -9.425 0.217 10.517 1.00 98.38 264 TYR A CA 1
ATOM 2115 C C . TYR A 1 264 ? -10.458 1.228 11.030 1.00 98.38 264 TYR A C 1
ATOM 2117 O O . TYR A 1 264 ? -11.462 0.820 11.626 1.00 98.38 264 TYR A O 1
ATOM 2125 N N . ASP A 1 265 ? -10.247 2.516 10.754 1.00 97.50 265 ASP A N 1
ATOM 2126 C CA . ASP A 1 265 ? -11.156 3.590 11.172 1.00 97.50 265 ASP A CA 1
ATOM 2127 C C . ASP A 1 265 ? -12.531 3.439 10.523 1.00 97.50 265 ASP A C 1
ATOM 2129 O O . ASP A 1 265 ? -13.563 3.533 11.195 1.00 97.50 265 ASP A O 1
ATOM 2133 N N . PHE A 1 266 ? -12.559 3.092 9.237 1.00 98.12 266 PHE A N 1
ATOM 2134 C CA . PHE A 1 266 ? -13.786 2.798 8.511 1.00 98.12 266 PHE A CA 1
ATOM 2135 C C . PHE A 1 266 ? -14.612 1.707 9.204 1.00 98.12 266 PHE A C 1
ATOM 2137 O O . PHE A 1 266 ? -15.799 1.903 9.481 1.00 98.12 266 PHE A O 1
ATOM 2144 N N . VAL A 1 267 ? -14.003 0.560 9.522 1.00 98.62 267 VAL A N 1
ATOM 2145 C CA . VAL A 1 267 ? -14.719 -0.548 10.172 1.00 98.62 267 VAL A CA 1
ATOM 2146 C C . VAL A 1 267 ? -15.232 -0.126 11.553 1.00 98.62 267 VAL A C 1
ATOM 2148 O O . VAL A 1 267 ? -16.365 -0.465 11.909 1.00 98.62 267 VAL A O 1
ATOM 2151 N N . ARG A 1 268 ? -14.458 0.664 12.314 1.00 97.50 268 ARG A N 1
ATOM 2152 C CA . ARG A 1 268 ? -14.894 1.220 13.609 1.00 97.50 268 ARG A CA 1
ATOM 2153 C C . ARG A 1 268 ? -16.112 2.122 13.462 1.00 97.50 268 ARG A C 1
ATOM 2155 O O . ARG A 1 268 ? -17.082 1.955 14.204 1.00 97.50 268 ARG A O 1
ATOM 2162 N N . GLU A 1 269 ? -16.100 3.019 12.487 1.00 97.56 269 GLU A N 1
ATOM 2163 C CA . GLU A 1 269 ? -17.203 3.945 12.237 1.00 97.56 269 GLU A CA 1
ATOM 2164 C C . GLU A 1 269 ? -18.464 3.225 11.748 1.00 97.56 269 GLU A C 1
ATOM 2166 O O . GLU A 1 269 ? -19.568 3.528 12.208 1.00 97.56 269 GLU A O 1
ATOM 2171 N N . VAL A 1 270 ? -18.334 2.207 10.891 1.00 98.31 270 VAL A N 1
ATOM 2172 C CA . VAL A 1 270 ? -19.474 1.378 10.458 1.00 98.31 270 VAL A CA 1
ATOM 2173 C C . VAL A 1 270 ? -20.067 0.597 11.633 1.00 98.31 270 VAL A C 1
ATOM 2175 O O . VAL A 1 270 ? -21.292 0.571 11.784 1.00 98.31 270 VAL A O 1
ATOM 2178 N N . LEU A 1 271 ? -19.230 0.004 12.491 1.00 98.44 271 LEU A N 1
ATOM 2179 C CA . LEU A 1 271 ? -19.673 -0.714 13.689 1.00 98.44 271 LEU A CA 1
ATOM 2180 C C . LEU A 1 271 ? -20.415 0.213 14.661 1.00 98.44 271 LEU A C 1
ATOM 2182 O O . LEU A 1 271 ? -21.520 -0.118 15.096 1.00 98.44 271 LEU A O 1
ATOM 2186 N N . TRP A 1 272 ? -19.871 1.399 14.953 1.00 97.44 272 TRP A N 1
ATOM 2187 C CA . TRP A 1 272 ? -20.540 2.396 15.797 1.00 97.44 272 TRP A CA 1
ATOM 2188 C C . TRP A 1 272 ? -21.837 2.913 15.176 1.00 97.44 272 TRP A C 1
ATOM 2190 O O . TRP A 1 272 ? -22.851 3.059 15.865 1.00 97.44 272 TRP A O 1
ATOM 2200 N N . CYS A 1 273 ? -21.839 3.151 13.865 1.00 96.81 273 CYS A N 1
ATOM 2201 C CA . CYS A 1 273 ? -23.031 3.552 13.132 1.00 96.81 273 CYS A CA 1
ATOM 2202 C C . CYS A 1 273 ? -24.124 2.477 13.193 1.00 96.81 273 CYS A C 1
ATOM 2204 O O . CYS A 1 273 ? -25.307 2.806 13.315 1.00 96.81 273 CYS A O 1
ATOM 2206 N N . CYS A 1 274 ? -23.755 1.196 13.127 1.00 97.00 274 CYS A N 1
ATOM 2207 C CA . CYS A 1 274 ? -24.680 0.080 13.306 1.00 97.00 274 CYS A CA 1
ATOM 2208 C C . CYS A 1 274 ? -25.179 -0.006 14.755 1.00 97.00 274 CYS A C 1
ATOM 2210 O O . CYS A 1 274 ? -26.388 0.000 14.980 1.00 97.00 274 CYS A O 1
ATOM 2212 N N . ARG A 1 275 ? -24.280 0.029 15.748 1.00 95.00 275 ARG A N 1
ATOM 2213 C CA . ARG A 1 275 ? -24.611 0.006 17.187 1.00 95.00 275 ARG A CA 1
ATOM 2214 C C . ARG A 1 275 ? -25.653 1.054 17.577 1.00 95.00 275 ARG A C 1
ATOM 2216 O O . ARG A 1 275 ? -26.616 0.714 18.272 1.00 95.00 275 ARG A O 1
ATOM 2223 N N . ARG A 1 276 ? -25.464 2.307 17.144 1.00 94.06 276 ARG A N 1
ATOM 2224 C CA . ARG A 1 276 ? -26.395 3.414 17.431 1.00 94.06 276 ARG A CA 1
ATOM 2225 C C . ARG A 1 276 ? -27.777 3.132 16.845 1.00 94.06 276 ARG A C 1
ATOM 2227 O O . ARG A 1 276 ? -28.768 3.166 17.567 1.00 94.06 276 ARG A O 1
ATOM 2234 N N . HIS A 1 277 ? -27.830 2.754 15.568 1.00 92.19 277 HIS A N 1
ATOM 2235 C CA . HIS A 1 277 ? -29.092 2.484 14.883 1.00 92.19 277 HIS A CA 1
ATOM 2236 C C . HIS A 1 277 ? -29.827 1.255 15.444 1.00 92.19 277 HIS A C 1
ATOM 2238 O O . HIS A 1 277 ? -31.043 1.303 15.615 1.00 92.19 277 HIS A O 1
ATOM 2244 N N . VAL A 1 278 ? -29.112 0.173 15.775 1.00 89.12 278 VAL A N 1
ATOM 2245 C CA . VAL A 1 278 ? -29.695 -1.018 16.418 1.00 89.12 278 VAL A CA 1
ATOM 2246 C C . VAL A 1 278 ? -30.342 -0.639 17.752 1.00 89.12 278 VAL A C 1
ATOM 2248 O O . VAL A 1 278 ? -31.489 -1.008 17.996 1.00 89.12 278 VAL A O 1
ATOM 2251 N N . GLY A 1 279 ? -29.654 0.161 18.572 1.00 85.25 279 GLY A N 1
ATOM 2252 C CA . GLY A 1 279 ? -30.181 0.627 19.855 1.00 85.25 279 GLY A CA 1
ATOM 2253 C C . GLY A 1 279 ? -31.430 1.501 19.730 1.00 85.25 279 GLY A C 1
ATOM 2254 O O . GLY A 1 279 ? -32.396 1.299 20.460 1.00 85.25 279 GLY A O 1
ATOM 2255 N N . GLU A 1 280 ? -31.437 2.442 18.782 1.00 85.75 280 GLU A N 1
ATOM 2256 C CA . GLU A 1 280 ? -32.579 3.329 18.515 1.00 85.75 280 GLU A CA 1
ATOM 2257 C C . GLU A 1 280 ? -33.784 2.578 17.943 1.00 85.75 280 GLU A C 1
ATOM 2259 O O . GLU A 1 280 ? -34.921 2.797 18.358 1.00 85.75 280 GLU A O 1
ATOM 2264 N N . ARG A 1 281 ? -33.548 1.683 16.980 1.00 79.69 281 ARG A N 1
ATOM 2265 C CA . ARG A 1 281 ? -34.613 0.970 16.269 1.00 79.69 281 ARG A CA 1
ATOM 2266 C C . ARG A 1 281 ? -35.272 -0.097 17.132 1.00 79.69 281 ARG A C 1
ATOM 2268 O O . ARG A 1 281 ? -36.465 -0.347 16.976 1.00 79.69 281 ARG A O 1
ATOM 2275 N N . LEU A 1 282 ? -34.505 -0.728 18.018 1.00 76.69 282 LEU A N 1
ATOM 2276 C CA . LEU A 1 282 ? -35.013 -1.733 18.950 1.00 76.69 282 LEU A CA 1
ATOM 2277 C C . LEU A 1 282 ? -35.496 -1.122 20.269 1.00 76.69 282 LEU A C 1
ATOM 2279 O O . LEU A 1 282 ? -36.087 -1.834 21.080 1.00 76.69 282 LEU A O 1
ATOM 2283 N N . ALA A 1 283 ? -35.336 0.192 20.470 1.00 71.94 283 ALA A N 1
ATOM 2284 C CA . ALA A 1 283 ? -35.916 0.894 21.607 1.00 71.94 283 ALA A CA 1
ATOM 2285 C C . ALA A 1 283 ? -37.450 0.746 21.597 1.00 71.94 283 ALA A C 1
ATOM 2287 O O . ALA A 1 283 ? -38.169 1.438 20.879 1.00 71.94 283 ALA A O 1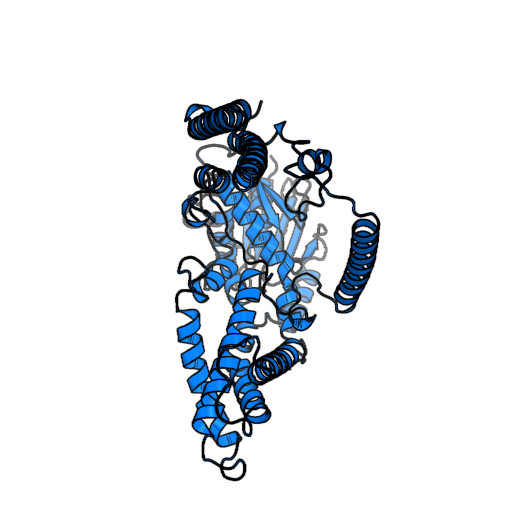
ATOM 2288 N N . GLY A 1 284 ? -37.956 -0.181 22.415 1.00 65.81 284 GLY A N 1
ATOM 2289 C CA . GLY A 1 284 ? -39.387 -0.457 22.566 1.00 65.81 284 GLY A CA 1
ATOM 2290 C C . GLY A 1 284 ? -39.904 -1.716 21.861 1.00 65.81 284 GLY A C 1
ATOM 2291 O O . GLY A 1 284 ? -41.075 -2.046 22.053 1.00 65.81 284 GLY A O 1
ATOM 2292 N N . PHE A 1 285 ? -39.067 -2.448 21.120 1.00 67.19 285 PHE A N 1
ATOM 2293 C CA . PHE A 1 285 ? -39.406 -3.772 20.579 1.00 67.19 285 PHE A CA 1
ATOM 2294 C C . PHE A 1 285 ? -38.803 -4.877 21.454 1.00 67.19 285 PHE A C 1
ATOM 2296 O O . PHE A 1 285 ? -37.714 -4.714 21.999 1.00 67.19 285 PHE A O 1
ATOM 2303 N N . ARG A 1 286 ? -39.502 -6.010 21.619 1.00 63.16 286 ARG A N 1
ATOM 2304 C CA . ARG A 1 286 ? -38.910 -7.192 22.270 1.00 63.16 286 ARG A CA 1
ATOM 2305 C C . ARG A 1 286 ? -38.179 -8.025 21.221 1.00 63.16 286 ARG A C 1
ATOM 2307 O O . ARG A 1 286 ? -38.676 -8.183 20.111 1.00 63.16 286 ARG A O 1
ATOM 2314 N N . ALA A 1 287 ? -37.050 -8.624 21.602 1.00 57.50 287 ALA A N 1
ATOM 2315 C CA . ALA A 1 287 ? -36.213 -9.459 20.733 1.00 57.50 287 ALA A CA 1
ATOM 2316 C C . ALA A 1 287 ? -36.972 -10.588 20.000 1.00 57.50 287 ALA A C 1
ATOM 2318 O O . ALA A 1 287 ? -36.574 -11.010 18.921 1.00 57.50 287 ALA A O 1
ATOM 2319 N N . ALA A 1 288 ? -38.090 -11.062 20.558 1.00 62.69 288 ALA A N 1
ATOM 2320 C CA . ALA A 1 288 ? -38.917 -12.111 19.961 1.00 62.69 288 ALA A CA 1
ATOM 2321 C C . ALA A 1 288 ? -39.760 -11.650 18.752 1.00 62.69 288 ALA A C 1
ATOM 2323 O O . ALA A 1 288 ? -40.301 -12.497 18.044 1.00 62.69 288 ALA A O 1
ATOM 2324 N N . ASP A 1 289 ? -39.891 -10.339 18.526 1.00 69.06 289 ASP A N 1
ATOM 2325 C CA . ASP A 1 289 ? -40.882 -9.780 17.599 1.00 69.06 289 ASP A CA 1
ATOM 2326 C C . ASP A 1 289 ? -40.314 -9.461 16.203 1.00 69.06 289 ASP A C 1
ATOM 2328 O O . ASP A 1 289 ? -41.079 -9.116 15.302 1.00 69.06 289 ASP A O 1
ATOM 2332 N N . LEU A 1 290 ? -38.993 -9.569 15.996 1.00 69.94 290 LEU A N 1
ATOM 2333 C CA . LEU A 1 290 ? -38.342 -9.229 14.725 1.00 69.94 290 LEU A CA 1
ATOM 2334 C C . LEU A 1 290 ? -37.330 -10.306 14.301 1.00 69.94 290 LEU A C 1
ATOM 2336 O O . LEU A 1 290 ? -36.305 -10.475 14.962 1.00 69.94 290 LEU A O 1
ATOM 2340 N N . PRO A 1 291 ? -37.562 -11.022 13.187 1.00 80.94 291 PRO A N 1
ATOM 2341 C CA . PRO A 1 291 ? -36.571 -11.948 12.658 1.00 80.94 291 PRO A CA 1
ATOM 2342 C C . PRO A 1 291 ? -35.358 -11.171 12.126 1.00 80.94 291 PRO A C 1
ATOM 2344 O O . PRO A 1 291 ? -35.479 -10.341 11.226 1.00 80.94 291 PRO A O 1
ATOM 2347 N N . VAL A 1 292 ? -34.172 -11.470 12.668 1.00 80.69 292 VAL A N 1
ATOM 2348 C CA . VAL A 1 292 ? -32.878 -10.868 12.279 1.00 80.69 292 VAL A CA 1
ATOM 2349 C C . VAL A 1 292 ? -32.684 -10.869 10.758 1.00 80.69 292 VAL A C 1
ATOM 2351 O O . VAL A 1 292 ? -32.257 -9.867 10.188 1.00 80.69 292 VAL A O 1
ATOM 2354 N N . GLU A 1 293 ? -33.088 -11.947 10.086 1.00 87.56 293 GLU A N 1
ATOM 2355 C CA . GLU A 1 293 ? -32.964 -12.101 8.631 1.00 87.56 293 GLU A CA 1
ATOM 2356 C C . GLU A 1 293 ? -33.777 -11.080 7.815 1.00 87.56 293 GLU A C 1
ATOM 2358 O O . GLU A 1 293 ? -33.419 -10.786 6.677 1.00 87.56 293 GLU A O 1
ATOM 2363 N N . GLU A 1 294 ? -34.840 -10.491 8.371 1.00 86.62 294 GLU A N 1
ATOM 2364 C CA . GLU A 1 294 ? -35.583 -9.416 7.695 1.00 86.62 294 GLU A CA 1
ATOM 2365 C C . GLU A 1 294 ? -34.919 -8.043 7.883 1.00 86.62 294 GLU A C 1
ATOM 2367 O O . GLU A 1 294 ? -35.063 -7.153 7.038 1.00 86.62 294 GLU A O 1
ATOM 2372 N N . LEU A 1 295 ? -34.168 -7.860 8.974 1.00 87.88 295 LEU A N 1
ATOM 2373 C CA . LEU A 1 295 ? -33.499 -6.598 9.299 1.00 87.88 295 LEU A CA 1
ATOM 2374 C C . LEU A 1 295 ? -32.155 -6.449 8.583 1.00 87.88 295 LEU A C 1
ATOM 2376 O O . LEU A 1 295 ? -31.822 -5.345 8.145 1.00 87.88 295 LEU A O 1
ATOM 2380 N N . VAL A 1 296 ? -31.410 -7.545 8.423 1.00 94.00 296 VAL A N 1
ATOM 2381 C CA . VAL A 1 296 ? -30.056 -7.537 7.847 1.00 94.00 296 VAL A CA 1
ATOM 2382 C C . VAL A 1 296 ? -30.005 -6.877 6.456 1.00 94.00 296 VAL A C 1
ATOM 2384 O O . VAL A 1 296 ? -29.224 -5.939 6.295 1.00 94.00 296 VAL A O 1
ATOM 2387 N N . PRO A 1 297 ? -30.863 -7.210 5.468 1.00 95.50 297 PRO A N 1
ATOM 2388 C CA . PRO A 1 297 ? -30.792 -6.581 4.143 1.00 95.50 297 PRO A CA 1
ATOM 2389 C C . PRO A 1 297 ? -31.073 -5.073 4.152 1.00 95.50 297 PRO A C 1
ATOM 2391 O O . PRO A 1 297 ? -30.577 -4.332 3.300 1.00 95.50 297 PRO A O 1
ATOM 2394 N N . VAL A 1 298 ? -31.912 -4.603 5.082 1.00 93.38 298 VAL A N 1
ATOM 2395 C CA . VAL A 1 298 ? -32.197 -3.169 5.249 1.00 93.38 298 VAL A CA 1
ATOM 2396 C C . VAL A 1 298 ? -30.980 -2.466 5.840 1.00 93.38 298 VAL A C 1
ATOM 2398 O O . VAL A 1 298 ? -30.617 -1.384 5.374 1.00 93.38 298 VAL A O 1
ATOM 2401 N N . GLU A 1 299 ? -30.340 -3.096 6.821 1.00 95.31 299 GLU A N 1
ATOM 2402 C CA . GLU A 1 299 ? -29.158 -2.553 7.477 1.00 95.31 299 GLU A CA 1
ATOM 2403 C C . GLU A 1 299 ? -27.947 -2.510 6.542 1.00 95.31 299 GLU A C 1
ATOM 2405 O O . GLU A 1 299 ? -27.298 -1.472 6.464 1.00 95.31 299 GLU A O 1
ATOM 2410 N N . ILE A 1 300 ? -27.711 -3.550 5.734 1.00 97.94 300 ILE A N 1
ATOM 2411 C CA . ILE A 1 300 ? -26.647 -3.569 4.712 1.00 97.94 300 ILE A CA 1
ATOM 2412 C C . ILE A 1 300 ? -26.762 -2.361 3.775 1.00 97.94 300 ILE A C 1
ATOM 2414 O O . ILE A 1 300 ? -25.790 -1.636 3.572 1.00 97.94 300 ILE A O 1
ATOM 2418 N N . ARG A 1 301 ? -27.961 -2.088 3.236 1.00 97.94 301 ARG A N 1
ATOM 2419 C CA . ARG A 1 301 ? -28.177 -0.931 2.345 1.00 97.94 301 ARG A CA 1
ATOM 2420 C C . ARG A 1 301 ? -27.913 0.398 3.049 1.00 97.94 301 ARG A C 1
ATOM 2422 O O . ARG A 1 301 ? -27.349 1.305 2.444 1.00 97.94 301 ARG A O 1
ATOM 2429 N N . ARG A 1 302 ? -28.316 0.525 4.316 1.00 97.75 302 ARG A N 1
ATOM 2430 C CA . ARG A 1 302 ? -28.072 1.732 5.117 1.00 97.75 302 ARG A CA 1
ATOM 2431 C C . ARG A 1 302 ? -26.578 1.936 5.369 1.00 97.75 302 ARG A C 1
ATOM 2433 O O . ARG A 1 302 ? -26.084 3.048 5.196 1.00 97.75 302 ARG A O 1
ATOM 2440 N N . LEU A 1 303 ? -25.870 0.875 5.754 1.00 98.44 303 LEU A N 1
ATOM 2441 C CA . LEU A 1 303 ? -24.431 0.915 5.995 1.00 98.44 303 LEU A CA 1
ATOM 2442 C C . LEU A 1 303 ? -23.647 1.188 4.704 1.00 98.44 303 LEU A C 1
ATOM 2444 O O . LEU A 1 303 ? -22.658 1.905 4.763 1.00 98.44 303 LEU A O 1
ATOM 2448 N N . ALA A 1 304 ? -24.115 0.723 3.541 1.00 98.56 304 ALA A N 1
ATOM 2449 C CA . ALA A 1 304 ? -23.505 1.055 2.250 1.00 98.56 304 ALA A CA 1
ATOM 2450 C C . ALA A 1 304 ? -23.587 2.561 1.949 1.00 98.56 304 ALA A C 1
ATOM 2452 O O . ALA A 1 304 ? -22.582 3.179 1.610 1.00 98.56 304 ALA A O 1
ATOM 2453 N N . VAL A 1 305 ? -24.754 3.181 2.171 1.00 98.44 305 VAL A N 1
ATOM 2454 C CA . VAL A 1 305 ? -24.909 4.644 2.045 1.00 98.44 305 VAL A CA 1
ATOM 2455 C C . VAL A 1 305 ? -24.018 5.383 3.048 1.00 98.44 305 VAL A C 1
ATOM 2457 O O . VAL A 1 305 ? -23.435 6.415 2.717 1.00 98.44 305 VAL A O 1
ATOM 2460 N N . PHE A 1 306 ? -23.901 4.867 4.276 1.00 98.50 306 PHE A N 1
ATOM 2461 C CA . PHE A 1 306 ? -22.997 5.436 5.273 1.00 98.50 306 PHE A CA 1
ATOM 2462 C C . PHE A 1 306 ? -21.532 5.344 4.836 1.00 98.50 306 PHE A C 1
ATOM 2464 O O . PHE A 1 306 ? -20.845 6.357 4.910 1.00 98.50 306 PHE A O 1
ATOM 2471 N N . ARG A 1 307 ? -21.080 4.181 4.347 1.00 98.25 307 ARG A N 1
ATOM 2472 C CA . ARG A 1 307 ? -19.731 3.968 3.807 1.00 98.25 307 ARG A CA 1
ATOM 2473 C C . ARG A 1 307 ? -19.416 4.989 2.728 1.00 98.25 307 ARG A C 1
ATOM 2475 O O . ARG A 1 307 ? -18.412 5.676 2.841 1.00 98.25 307 ARG A O 1
ATOM 2482 N N . ASP A 1 308 ? -20.268 5.103 1.712 1.00 98.50 308 ASP A N 1
ATOM 2483 C CA . ASP A 1 308 ? -20.000 5.983 0.568 1.00 98.50 308 ASP A CA 1
ATOM 2484 C C . ASP A 1 308 ? -19.900 7.448 1.013 1.00 98.50 308 ASP A C 1
ATOM 2486 O O . ASP A 1 308 ? -19.029 8.189 0.561 1.00 98.50 308 ASP A O 1
ATOM 2490 N N . ARG A 1 309 ? -20.749 7.854 1.967 1.00 98.19 309 ARG A N 1
ATOM 2491 C CA . ARG A 1 309 ? -20.681 9.186 2.573 1.00 98.19 309 ARG A CA 1
ATOM 2492 C C . ARG A 1 309 ? -19.423 9.382 3.417 1.00 98.19 309 ARG A C 1
ATOM 2494 O O . ARG A 1 309 ? -18.850 10.459 3.360 1.00 98.19 309 ARG A O 1
ATOM 2501 N N . TRP A 1 310 ? -19.038 8.394 4.222 1.00 97.44 310 TRP A N 1
ATOM 2502 C CA . TRP A 1 310 ? -17.860 8.469 5.087 1.00 97.44 310 TRP A CA 1
ATOM 2503 C C . TRP A 1 310 ? -16.578 8.551 4.257 1.00 97.44 310 TRP A C 1
ATOM 2505 O O . TRP A 1 310 ? -15.762 9.432 4.493 1.00 97.44 310 TRP A O 1
ATOM 2515 N N . LEU A 1 311 ? -16.461 7.722 3.214 1.00 97.44 311 LEU A N 1
ATOM 2516 C CA . LEU A 1 311 ? -15.324 7.737 2.293 1.00 97.44 311 LEU A CA 1
ATOM 2517 C C . LEU A 1 311 ? -15.156 9.090 1.588 1.00 97.44 311 LEU A C 1
ATOM 2519 O O . LEU A 1 311 ? -14.029 9.511 1.345 1.00 97.44 311 LEU A O 1
ATOM 2523 N N . ALA A 1 312 ? -16.262 9.765 1.268 1.00 97.81 312 ALA A N 1
ATOM 2524 C CA . ALA A 1 312 ? -16.264 11.063 0.596 1.00 97.81 312 ALA A CA 1
ATOM 2525 C C . ALA A 1 312 ? -16.205 12.270 1.550 1.00 97.81 312 ALA A C 1
ATOM 2527 O O . ALA A 1 312 ? -16.075 13.403 1.086 1.00 97.81 312 ALA A O 1
ATOM 2528 N N . ALA A 1 313 ? -16.360 12.064 2.860 1.00 96.69 313 ALA A N 1
ATOM 2529 C CA . ALA A 1 313 ? -16.342 13.151 3.828 1.00 96.69 313 ALA A CA 1
ATOM 2530 C C . ALA A 1 313 ? -14.893 13.569 4.140 1.00 96.69 313 ALA A C 1
ATOM 2532 O O . ALA A 1 313 ? -14.032 12.698 4.279 1.00 96.69 313 ALA A O 1
ATOM 2533 N N . PRO A 1 314 ? -14.616 14.879 4.280 1.00 94.75 314 PRO A N 1
ATOM 2534 C CA . PRO A 1 314 ? -13.338 15.357 4.793 1.00 94.75 314 PRO A CA 1
ATOM 2535 C C . PRO A 1 314 ? -13.075 14.817 6.201 1.00 94.75 314 PRO A C 1
ATOM 2537 O O . PRO A 1 314 ? -13.953 14.883 7.068 1.00 94.75 314 PRO A O 1
ATOM 2540 N N . TYR A 1 315 ? -11.869 14.312 6.424 1.00 83.88 315 TYR A N 1
ATOM 2541 C CA . TYR A 1 315 ? -11.367 13.920 7.731 1.00 83.88 315 TYR A CA 1
ATOM 2542 C C . TYR A 1 315 ? -10.797 15.164 8.416 1.00 83.88 315 TYR A C 1
ATOM 2544 O O . TYR A 1 315 ? -9.938 15.843 7.852 1.00 83.88 315 TYR A O 1
ATOM 2552 N N . SER A 1 316 ? -11.302 15.504 9.606 1.00 78.25 316 SER A N 1
ATOM 2553 C CA . SER A 1 316 ? -10.858 16.707 10.329 1.00 78.25 316 SER A CA 1
ATOM 2554 C C . SER A 1 316 ? -9.375 16.665 10.675 1.00 78.25 316 SER A C 1
ATOM 2556 O O . SER A 1 316 ? -8.735 17.707 10.701 1.00 78.25 316 SER A O 1
ATOM 2558 N N . ASP A 1 317 ? -8.855 15.460 10.894 1.00 79.69 317 ASP A N 1
ATOM 2559 C CA . ASP A 1 317 ? -7.510 15.223 11.412 1.00 79.69 317 ASP A CA 1
ATOM 2560 C C . ASP A 1 317 ? -6.498 14.960 10.276 1.00 79.69 317 ASP A C 1
ATOM 2562 O O . ASP A 1 317 ? -5.375 14.538 10.528 1.00 79.69 317 ASP A O 1
ATOM 2566 N N . CYS A 1 318 ? -6.903 15.155 9.013 1.00 85.25 318 CYS A N 1
ATOM 2567 C CA . CYS A 1 318 ? -6.045 14.988 7.832 1.00 85.25 318 CYS A CA 1
ATOM 2568 C C . CYS A 1 318 ? -6.168 16.182 6.873 1.00 85.25 318 CYS A C 1
ATOM 2570 O O . CYS A 1 318 ? -6.255 15.990 5.658 1.00 85.25 318 CYS A O 1
ATOM 2572 N N . ASP A 1 319 ? -6.282 17.397 7.413 1.00 84.75 319 ASP A N 1
ATOM 2573 C CA . ASP A 1 319 ? -6.319 18.662 6.655 1.00 84.75 319 ASP A CA 1
ATOM 2574 C C . ASP A 1 319 ? -7.388 18.704 5.558 1.00 84.75 319 ASP A C 1
ATOM 2576 O O . ASP A 1 319 ? -7.227 19.256 4.471 1.00 84.75 319 ASP A O 1
ATOM 2580 N N . GLY A 1 320 ? -8.534 18.082 5.839 1.00 88.56 320 GLY A N 1
ATOM 2581 C CA . GLY A 1 320 ? -9.662 18.037 4.916 1.00 88.56 320 GLY A CA 1
ATOM 2582 C C . GLY A 1 320 ? -9.533 17.005 3.791 1.00 88.56 320 GLY A C 1
ATOM 2583 O O . GLY A 1 320 ? -10.440 16.926 2.953 1.00 88.56 320 GLY A O 1
ATOM 2584 N N . ARG A 1 321 ? -8.482 16.172 3.786 1.00 94.12 321 ARG A N 1
ATOM 2585 C CA . ARG A 1 321 ? -8.405 14.985 2.920 1.00 94.12 321 ARG A CA 1
ATOM 2586 C C . ARG A 1 321 ? -9.572 14.051 3.201 1.00 94.12 321 ARG A C 1
ATOM 2588 O O . ARG A 1 321 ? -10.072 13.950 4.319 1.00 94.12 321 ARG A O 1
ATOM 2595 N N . THR A 1 322 ? -10.012 13.346 2.171 1.00 97.38 322 THR A N 1
ATOM 2596 C CA . THR A 1 322 ? -11.058 12.327 2.306 1.00 97.38 322 THR A CA 1
ATOM 2597 C C . THR A 1 322 ? -10.415 10.952 2.443 1.00 97.38 322 THR A C 1
ATOM 2599 O O . THR A 1 322 ? -9.354 10.699 1.873 1.00 97.38 322 THR A O 1
ATOM 2602 N N . ALA A 1 323 ? -11.075 10.017 3.124 1.00 97.25 323 ALA A N 1
ATOM 2603 C CA . ALA A 1 323 ? -10.605 8.632 3.149 1.00 97.25 323 ALA A CA 1
ATOM 2604 C C . ALA A 1 323 ? -10.473 8.050 1.725 1.00 97.25 323 ALA A C 1
ATOM 2606 O O . ALA A 1 323 ? -9.520 7.333 1.431 1.00 97.25 323 ALA A O 1
ATOM 2607 N N . ALA A 1 324 ? -11.375 8.415 0.804 1.00 97.88 324 ALA A N 1
ATOM 2608 C CA . ALA A 1 324 ? -11.288 8.010 -0.597 1.00 97.88 324 ALA A CA 1
ATOM 2609 C C . ALA A 1 324 ? -10.041 8.552 -1.315 1.00 97.88 324 ALA A C 1
ATOM 2611 O O . ALA A 1 324 ? -9.460 7.823 -2.117 1.00 97.88 324 ALA A O 1
ATOM 2612 N N . SER A 1 325 ? -9.625 9.797 -1.048 1.00 97.69 325 SER A N 1
ATOM 2613 C CA . SER A 1 325 ? -8.418 10.368 -1.663 1.00 97.69 325 SER A CA 1
ATOM 2614 C C . SER A 1 325 ? -7.149 9.707 -1.134 1.00 97.69 325 SER A C 1
ATOM 2616 O O . SER A 1 325 ? -6.282 9.389 -1.939 1.00 97.69 325 SER A O 1
ATOM 2618 N N . ILE A 1 326 ? -7.091 9.405 0.168 1.00 97.75 326 ILE A N 1
ATOM 2619 C CA . ILE A 1 326 ? -5.945 8.703 0.771 1.00 97.75 326 ILE A CA 1
ATOM 2620 C C . ILE A 1 326 ? -5.778 7.309 0.153 1.00 97.75 326 ILE A C 1
ATOM 2622 O O . ILE A 1 326 ? -4.704 6.926 -0.310 1.00 97.75 326 ILE A O 1
ATOM 2626 N N . ILE A 1 327 ? -6.883 6.562 0.062 1.00 98.06 327 ILE A N 1
ATOM 2627 C CA . ILE A 1 327 ? -6.903 5.241 -0.580 1.00 98.06 327 ILE A CA 1
ATOM 2628 C C . ILE A 1 327 ? -6.527 5.347 -2.064 1.00 98.06 327 ILE A C 1
ATOM 2630 O O . ILE A 1 327 ? -5.814 4.493 -2.589 1.00 98.06 327 ILE A O 1
ATOM 2634 N N . HIS A 1 328 ? -7.015 6.372 -2.766 1.00 98.00 328 HIS A N 1
ATOM 2635 C CA . HIS A 1 328 ? -6.694 6.585 -4.175 1.00 98.00 328 HIS A CA 1
ATOM 2636 C C . HIS A 1 328 ? -5.198 6.813 -4.390 1.00 98.00 328 HIS A C 1
ATOM 2638 O O . HIS A 1 328 ? -4.612 6.136 -5.233 1.00 98.00 328 HIS A O 1
ATOM 2644 N N . ASN A 1 329 ? -4.592 7.722 -3.628 1.00 97.94 329 ASN A N 1
ATOM 2645 C CA . ASN A 1 329 ? -3.182 8.074 -3.754 1.00 97.94 329 ASN A CA 1
ATOM 2646 C C . ASN A 1 329 ? -2.283 6.865 -3.478 1.00 97.94 329 ASN A C 1
ATOM 2648 O O . ASN A 1 329 ? -1.437 6.536 -4.309 1.00 97.94 329 ASN A O 1
ATOM 2652 N N . GLU A 1 330 ? -2.534 6.109 -2.405 1.00 98.19 330 GLU A N 1
ATOM 2653 C CA . GLU A 1 330 ? -1.764 4.893 -2.112 1.00 98.19 330 GLU A CA 1
ATOM 2654 C C . GLU A 1 330 ? -1.880 3.843 -3.233 1.00 98.19 330 GLU A C 1
ATOM 2656 O O . GLU A 1 330 ? -0.876 3.261 -3.664 1.00 98.19 330 GLU A O 1
ATOM 2661 N N . ARG A 1 331 ? -3.087 3.633 -3.773 1.00 98.00 331 ARG A N 1
ATOM 2662 C CA . ARG A 1 331 ? -3.316 2.710 -4.901 1.00 98.00 331 ARG A CA 1
ATOM 2663 C C . ARG A 1 331 ? -2.687 3.197 -6.199 1.00 98.00 331 ARG A C 1
ATOM 2665 O O . ARG A 1 331 ? -2.231 2.384 -6.997 1.00 98.00 331 ARG A O 1
ATOM 2672 N N . ALA A 1 332 ? -2.650 4.507 -6.408 1.00 98.12 332 ALA A N 1
ATOM 2673 C CA . ALA A 1 332 ? -1.967 5.139 -7.527 1.00 98.12 332 ALA A CA 1
ATOM 2674 C C . ALA A 1 332 ? -0.446 5.230 -7.311 1.00 98.12 332 ALA A C 1
ATOM 2676 O O . ALA A 1 332 ? 0.255 5.649 -8.226 1.00 98.12 332 ALA A O 1
ATOM 2677 N N . ARG A 1 333 ? 0.076 4.821 -6.145 1.00 97.69 333 ARG A N 1
ATOM 2678 C CA . ARG A 1 333 ? 1.484 4.990 -5.744 1.00 97.69 333 ARG A CA 1
ATOM 2679 C C . ARG A 1 333 ? 1.925 6.458 -5.756 1.00 97.69 333 ARG A C 1
ATOM 2681 O O . ARG A 1 333 ? 3.074 6.758 -6.059 1.00 97.69 333 ARG A O 1
ATOM 2688 N N . ILE A 1 334 ? 1.012 7.366 -5.437 1.00 97.75 334 ILE A N 1
ATOM 2689 C CA . ILE A 1 334 ? 1.280 8.794 -5.290 1.00 97.75 334 ILE A CA 1
ATOM 2690 C C . ILE A 1 334 ? 1.501 9.060 -3.795 1.00 97.75 334 ILE A C 1
ATOM 2692 O O . ILE A 1 334 ? 0.601 8.778 -3.003 1.00 97.75 334 ILE A O 1
ATOM 2696 N N . PRO A 1 335 ? 2.677 9.566 -3.385 1.00 97.25 335 PRO A N 1
ATOM 2697 C CA . PRO A 1 335 ? 2.908 9.982 -2.007 1.00 97.25 335 PRO A CA 1
ATOM 2698 C C . PRO A 1 335 ? 1.920 11.071 -1.582 1.00 97.25 335 PRO A C 1
ATOM 2700 O O . PRO A 1 335 ? 1.569 11.940 -2.382 1.00 97.25 335 PRO A O 1
ATOM 2703 N N . GLU A 1 336 ? 1.515 11.059 -0.315 1.00 95.75 336 GLU A N 1
ATOM 2704 C CA . GLU A 1 336 ? 0.683 12.115 0.267 1.00 95.75 336 GLU A CA 1
ATOM 2705 C C . GLU A 1 336 ? 1.526 13.368 0.492 1.00 95.75 336 GLU A C 1
ATOM 2707 O O . GLU A 1 336 ? 2.100 13.566 1.559 1.00 95.75 336 GLU A O 1
ATOM 2712 N N . GLY A 1 337 ? 1.653 14.185 -0.551 1.00 93.06 337 GLY A N 1
ATOM 2713 C CA . GLY A 1 337 ? 2.334 15.467 -0.463 1.00 93.06 337 GLY A CA 1
ATOM 2714 C C . GLY A 1 337 ? 1.571 16.445 0.429 1.00 93.06 337 GLY A C 1
ATOM 2715 O O . GLY A 1 337 ? 0.340 16.530 0.376 1.00 93.06 337 GLY A O 1
ATOM 2716 N N . GLU A 1 338 ? 2.323 17.212 1.205 1.00 90.12 338 GLU A N 1
ATOM 2717 C CA . GLU A 1 338 ? 1.836 18.352 1.972 1.00 90.12 338 GLU A CA 1
ATOM 2718 C C . GLU A 1 338 ? 2.665 19.583 1.646 1.00 90.12 338 GLU A C 1
ATOM 2720 O O . GLU A 1 338 ? 3.857 19.514 1.320 1.00 90.12 338 GLU A O 1
ATOM 2725 N N . THR A 1 339 ? 2.027 20.735 1.771 1.00 87.00 339 THR A N 1
ATOM 2726 C CA . THR A 1 339 ? 2.751 21.989 1.908 1.00 87.00 339 THR A CA 1
ATOM 2727 C C . THR A 1 339 ? 3.453 22.029 3.263 1.00 87.00 339 THR A C 1
ATOM 2729 O O . THR A 1 339 ? 3.022 21.407 4.233 1.00 87.00 339 THR A O 1
ATOM 2732 N N . GLY A 1 340 ? 4.529 22.808 3.359 1.00 84.50 340 GLY A N 1
ATOM 2733 C CA . GLY A 1 340 ? 5.173 23.034 4.648 1.00 84.50 340 GLY A CA 1
ATOM 2734 C C . GLY A 1 340 ? 4.227 23.654 5.687 1.00 84.50 340 GLY A C 1
ATOM 2735 O O . GLY A 1 340 ? 4.343 23.339 6.865 1.00 84.50 340 GLY A O 1
ATOM 2736 N N . GLU A 1 341 ? 3.268 24.482 5.252 1.00 84.00 341 GLU A N 1
ATOM 2737 C CA . GLU A 1 341 ? 2.231 25.059 6.121 1.00 84.00 341 GLU A CA 1
ATOM 2738 C C . GLU A 1 341 ? 1.283 23.989 6.684 1.00 84.00 341 GLU A C 1
ATOM 2740 O O . GLU A 1 341 ? 0.947 24.054 7.860 1.00 84.00 341 GLU A O 1
ATOM 2745 N N . GLU A 1 342 ? 0.886 22.995 5.883 1.00 86.00 342 GLU A N 1
ATOM 2746 C CA . GLU A 1 342 ? 0.059 21.860 6.332 1.00 86.00 342 GLU A CA 1
ATOM 2747 C C . GLU A 1 342 ? 0.829 20.938 7.290 1.00 86.00 342 GLU A C 1
ATOM 2749 O O . GLU A 1 342 ? 0.293 20.518 8.309 1.00 86.00 342 GLU A O 1
ATOM 2754 N N . ALA A 1 343 ? 2.120 20.703 7.032 1.00 83.69 343 ALA A N 1
ATOM 2755 C CA . ALA A 1 343 ? 2.973 19.891 7.903 1.00 83.69 343 ALA A CA 1
ATOM 2756 C C . ALA A 1 343 ? 3.342 20.582 9.237 1.00 83.69 343 ALA A C 1
ATOM 2758 O O . ALA A 1 343 ? 4.025 19.995 10.087 1.00 83.69 343 ALA A O 1
ATOM 2759 N N . MET A 1 344 ? 2.951 21.846 9.422 1.00 85.12 344 MET A N 1
ATOM 2760 C CA . MET A 1 344 ? 3.270 22.631 10.608 1.00 85.12 344 MET A CA 1
ATOM 2761 C C . MET A 1 344 ? 2.343 22.244 11.768 1.00 85.12 344 MET A C 1
ATOM 2763 O O . MET A 1 344 ? 1.178 22.618 11.811 1.00 85.12 344 MET A O 1
ATOM 2767 N N . ILE A 1 345 ? 2.885 21.520 12.751 1.00 81.69 345 ILE A N 1
ATOM 2768 C CA . ILE A 1 345 ? 2.110 21.051 13.915 1.00 81.69 345 ILE A CA 1
ATOM 2769 C C . ILE A 1 345 ? 1.727 22.217 14.842 1.00 81.69 345 ILE A C 1
ATOM 2771 O O . ILE A 1 345 ? 0.622 22.260 15.380 1.00 81.69 345 ILE A O 1
ATOM 2775 N N . GLU A 1 346 ? 2.653 23.157 15.050 1.00 81.31 346 GLU A N 1
ATOM 2776 C CA . GLU A 1 346 ? 2.477 24.285 15.966 1.00 81.31 346 GLU A CA 1
ATOM 2777 C C . GLU A 1 346 ? 2.980 25.593 15.340 1.00 81.31 346 GLU A C 1
ATOM 2779 O O . GLU A 1 346 ? 4.182 25.755 15.113 1.00 81.31 346 GLU A O 1
ATOM 2784 N N . ASP A 1 347 ? 2.070 26.553 15.140 1.00 82.38 347 ASP A N 1
ATOM 2785 C CA . ASP A 1 347 ? 2.358 27.873 14.553 1.00 82.38 347 ASP A CA 1
ATOM 2786 C C . ASP A 1 347 ? 3.451 28.644 15.304 1.00 82.38 347 ASP A C 1
ATOM 2788 O O . ASP A 1 347 ? 4.212 29.393 14.696 1.00 82.38 347 ASP A O 1
ATOM 2792 N N . ASP A 1 348 ? 3.541 28.472 16.624 1.00 77.88 348 ASP A N 1
ATOM 2793 C CA . ASP A 1 348 ? 4.484 29.196 17.483 1.00 77.88 348 ASP A CA 1
ATOM 2794 C C . ASP A 1 348 ? 5.811 28.444 17.692 1.00 77.88 348 ASP A C 1
ATOM 2796 O O . ASP A 1 348 ? 6.741 28.992 18.290 1.00 77.88 348 ASP A O 1
ATOM 2800 N N . CYS A 1 349 ? 5.937 27.210 17.190 1.00 78.69 349 CYS A N 1
ATOM 2801 C CA . CYS A 1 349 ? 7.149 26.412 17.338 1.00 78.69 349 CYS A CA 1
ATOM 2802 C C . CYS A 1 349 ? 8.180 26.799 16.261 1.00 78.69 349 CYS A C 1
ATOM 2804 O O . CYS A 1 349 ? 7.950 26.557 15.071 1.00 78.69 349 CYS A O 1
ATOM 2806 N N . PRO A 1 350 ? 9.362 27.339 16.631 1.00 73.56 350 PRO A N 1
ATOM 2807 C CA . PRO A 1 350 ? 10.369 27.749 15.653 1.00 73.56 350 PRO A CA 1
ATOM 2808 C C . PRO A 1 350 ? 10.847 26.600 14.754 1.00 73.56 350 PRO A C 1
ATOM 2810 O O . PRO A 1 350 ? 11.209 26.842 13.604 1.00 73.56 350 PRO A O 1
ATOM 2813 N N . LEU A 1 351 ? 10.823 25.354 15.248 1.00 75.75 351 LEU A N 1
ATOM 2814 C CA . LEU A 1 351 ? 11.150 24.170 14.449 1.00 75.75 351 LEU A CA 1
ATOM 2815 C C . LEU A 1 351 ? 10.086 23.838 13.425 1.00 75.75 351 LEU A C 1
ATOM 2817 O O . LEU A 1 351 ? 10.445 23.579 12.281 1.00 75.75 351 LEU A O 1
ATOM 2821 N N . CYS A 1 352 ? 8.811 23.899 13.807 1.00 81.62 352 CYS A N 1
ATOM 2822 C CA . CYS A 1 352 ? 7.715 23.675 12.873 1.00 81.62 352 CYS A CA 1
ATOM 2823 C C . CYS A 1 352 ? 7.724 24.755 11.781 1.00 81.62 352 CYS A C 1
ATOM 2825 O O . CYS A 1 352 ? 7.648 24.421 10.606 1.00 81.62 352 CYS A O 1
ATOM 2827 N N . GLN A 1 353 ? 7.961 26.024 12.140 1.00 82.19 353 GLN A N 1
ATOM 2828 C CA . GLN A 1 353 ? 8.133 27.104 11.159 1.00 82.19 353 GLN A CA 1
ATOM 2829 C C . GLN A 1 353 ? 9.340 26.881 10.237 1.00 82.19 353 GLN A C 1
ATOM 2831 O O . GLN A 1 353 ? 9.255 27.110 9.036 1.00 82.19 353 GLN A O 1
ATOM 2836 N N . MET A 1 354 ? 10.486 26.453 10.776 1.00 79.19 354 MET A N 1
ATOM 2837 C CA . MET A 1 354 ? 11.674 26.196 9.958 1.00 79.19 354 MET A CA 1
ATOM 2838 C C . MET A 1 354 ? 11.471 24.985 9.039 1.00 79.19 354 MET A C 1
ATOM 2840 O O . MET A 1 354 ? 11.913 25.035 7.897 1.00 79.19 354 MET A O 1
ATOM 2844 N N . GLN A 1 355 ? 10.791 23.933 9.508 1.00 80.19 355 GLN A N 1
ATOM 2845 C CA . GLN A 1 355 ? 10.408 22.774 8.697 1.00 80.19 355 GLN A CA 1
ATOM 2846 C C . GLN A 1 355 ? 9.448 23.176 7.575 1.00 80.19 355 GLN A C 1
ATOM 2848 O O . GLN A 1 355 ? 9.671 22.800 6.429 1.00 80.19 355 GLN A O 1
ATOM 2853 N N . ALA A 1 356 ? 8.434 23.986 7.893 1.00 84.69 356 ALA A N 1
ATOM 2854 C CA . ALA A 1 356 ? 7.465 24.511 6.936 1.00 84.69 356 ALA A CA 1
ATOM 2855 C C . ALA A 1 356 ? 8.108 25.355 5.821 1.00 84.69 356 ALA A C 1
ATOM 2857 O O . ALA A 1 356 ? 7.547 25.527 4.743 1.00 84.69 356 ALA A O 1
ATOM 2858 N N . GLU A 1 357 ? 9.293 25.898 6.088 1.00 82.75 357 GLU A N 1
ATOM 2859 C CA . GLU A 1 357 ? 10.042 26.754 5.173 1.00 82.75 357 GLU A CA 1
ATOM 2860 C C . GLU A 1 357 ? 11.149 26.024 4.413 1.00 82.75 357 GLU A C 1
ATOM 2862 O O . GLU A 1 357 ? 11.825 26.650 3.590 1.00 82.75 357 GLU A O 1
ATOM 2867 N N . LEU A 1 358 ? 11.370 24.734 4.686 1.00 80.75 358 LEU A N 1
ATOM 2868 C CA . LEU A 1 358 ? 12.343 23.959 3.931 1.00 80.75 358 LEU A CA 1
ATOM 2869 C C . LEU A 1 358 ? 11.889 23.821 2.471 1.00 80.75 358 LEU A C 1
ATOM 2871 O O . LEU A 1 358 ? 10.711 23.576 2.211 1.00 80.75 358 LEU A O 1
ATOM 2875 N N . PRO A 1 359 ? 12.814 23.963 1.506 1.00 79.75 359 PRO A N 1
ATOM 2876 C CA . PRO A 1 359 ? 12.495 23.728 0.109 1.00 79.75 359 PRO A CA 1
ATOM 2877 C C . PRO A 1 359 ? 12.245 22.236 -0.145 1.00 79.75 359 PRO A C 1
ATOM 2879 O O . PRO A 1 359 ? 12.888 21.373 0.456 1.00 79.75 359 PRO A O 1
ATOM 2882 N N . GLY A 1 360 ? 11.364 21.952 -1.103 1.00 84.06 360 GLY A N 1
ATOM 2883 C CA . GLY A 1 360 ? 11.011 20.600 -1.528 1.00 84.06 360 GLY A CA 1
ATOM 2884 C C . GLY A 1 360 ? 9.677 20.105 -0.958 1.00 84.06 360 GLY A C 1
ATOM 2885 O O . GLY A 1 360 ? 9.055 20.770 -0.130 1.00 84.06 360 GLY A O 1
ATOM 2886 N N . PRO A 1 361 ? 9.198 18.948 -1.440 1.00 89.38 361 PRO A N 1
ATOM 2887 C CA . PRO A 1 361 ? 7.956 18.359 -0.962 1.00 89.38 361 PRO A CA 1
ATOM 2888 C C . PRO A 1 361 ? 8.116 17.812 0.462 1.00 89.38 361 PRO A C 1
ATOM 2890 O O . PRO A 1 361 ? 9.128 17.184 0.785 1.00 89.38 361 PRO A O 1
ATOM 2893 N N . VAL A 1 362 ? 7.085 17.999 1.285 1.00 90.38 362 VAL A N 1
ATOM 2894 C CA . VAL A 1 362 ? 6.906 17.283 2.554 1.00 90.38 362 VAL A CA 1
ATOM 2895 C C . VAL A 1 362 ? 5.883 16.175 2.328 1.00 90.38 362 VAL A C 1
ATOM 2897 O O . VAL A 1 362 ? 4.995 16.317 1.488 1.00 90.38 362 VAL A O 1
ATOM 2900 N N . PHE A 1 363 ? 6.024 15.062 3.044 1.00 92.75 363 PHE A N 1
ATOM 2901 C CA . PHE A 1 363 ? 5.111 13.930 2.928 1.00 92.75 363 PHE A CA 1
ATOM 2902 C C . PHE A 1 363 ? 4.473 13.605 4.262 1.00 92.75 363 PHE A C 1
ATOM 2904 O O . PHE A 1 363 ? 5.138 13.561 5.299 1.00 92.75 363 PHE A O 1
ATOM 2911 N N . TRP A 1 364 ? 3.185 13.323 4.192 1.00 92.19 364 TRP A N 1
ATOM 2912 C CA . TRP A 1 364 ? 2.385 12.871 5.306 1.00 92.19 364 TRP A CA 1
ATOM 2913 C C . TRP A 1 364 ? 2.263 11.363 5.321 1.00 92.19 364 TRP A C 1
ATOM 2915 O O . TRP A 1 364 ? 2.123 10.717 4.278 1.00 92.19 364 TRP A O 1
ATOM 2925 N N . HIS A 1 365 ? 2.281 10.805 6.527 1.00 93.06 365 HIS A N 1
ATOM 2926 C CA . HIS A 1 365 ? 2.176 9.374 6.722 1.00 93.06 365 HIS A CA 1
ATOM 2927 C C . HIS A 1 365 ? 1.239 9.020 7.869 1.00 93.06 365 HIS A C 1
ATOM 2929 O O . HIS A 1 365 ? 1.313 9.592 8.955 1.00 93.06 365 HIS A O 1
ATOM 2935 N N . LEU A 1 366 ? 0.399 8.012 7.637 1.00 94.31 366 LEU A N 1
ATOM 2936 C CA . LEU A 1 366 ? -0.341 7.337 8.699 1.00 94.31 366 LEU A CA 1
ATOM 2937 C C . LEU A 1 366 ? 0.521 6.214 9.272 1.00 94.31 366 LEU A C 1
ATOM 2939 O O . LEU A 1 366 ? 0.972 5.345 8.530 1.00 94.31 366 LEU A O 1
ATOM 2943 N N . ASP A 1 367 ? 0.706 6.199 10.590 1.00 91.44 367 ASP A N 1
ATOM 2944 C CA . ASP A 1 367 ? 1.528 5.200 11.287 1.00 91.44 367 ASP A CA 1
ATOM 2945 C C . ASP A 1 367 ? 0.706 4.146 12.052 1.00 91.44 367 ASP A C 1
ATOM 2947 O O . ASP A 1 367 ? 1.226 3.097 12.439 1.00 91.44 367 ASP A O 1
ATOM 2951 N N . GLY A 1 368 ? -0.588 4.408 12.257 1.00 93.31 368 GLY A N 1
ATOM 2952 C CA . GLY A 1 368 ? -1.481 3.557 13.038 1.00 93.31 368 GLY A CA 1
ATOM 2953 C C . GLY A 1 368 ? -1.222 3.601 14.547 1.00 93.31 368 GLY A C 1
ATOM 2954 O O . GLY A 1 368 ? -1.522 2.638 15.254 1.00 93.31 368 GLY A O 1
ATOM 2955 N N . SER A 1 369 ? -0.675 4.698 15.066 1.00 91.69 369 SER A N 1
ATOM 2956 C CA . SER A 1 369 ? -0.437 4.884 16.504 1.00 91.69 369 SER A CA 1
ATOM 2957 C C . SER A 1 369 ? -1.714 4.856 17.358 1.00 91.69 369 SER A C 1
ATOM 2959 O O . SER A 1 369 ? -1.650 4.514 18.540 1.00 91.69 369 SER A O 1
ATOM 2961 N N . HIS A 1 370 ? -2.881 5.160 16.779 1.00 93.06 370 HIS A N 1
ATOM 2962 C CA . HIS A 1 370 ? -4.186 5.108 17.454 1.00 93.06 370 HIS A CA 1
ATOM 2963 C C . HIS A 1 370 ? -4.896 3.749 17.368 1.00 93.06 370 HIS A C 1
ATOM 2965 O O . HIS A 1 370 ? -5.999 3.597 17.903 1.00 93.06 370 HIS A O 1
ATOM 2971 N N . LEU A 1 371 ? -4.305 2.766 16.686 1.00 95.19 371 LEU A N 1
ATOM 2972 C CA . LEU A 1 371 ? -4.886 1.433 16.560 1.00 95.19 371 LEU A CA 1
ATOM 2973 C C . LEU A 1 371 ? -4.878 0.702 17.909 1.00 95.19 371 LEU A C 1
ATOM 2975 O O . LEU A 1 371 ? -3.961 0.848 18.718 1.00 95.19 371 LEU A O 1
ATOM 2979 N N . ASP A 1 372 ? -5.892 -0.134 18.139 1.00 93.88 372 ASP A N 1
ATOM 2980 C CA . ASP A 1 372 ? -5.954 -0.963 19.342 1.00 93.88 372 ASP A CA 1
ATOM 2981 C C . ASP A 1 372 ? -4.748 -1.918 19.429 1.00 93.88 372 ASP A C 1
ATOM 2983 O O . ASP A 1 372 ? -4.318 -2.519 18.444 1.00 93.88 372 ASP A O 1
ATOM 2987 N N . ASP A 1 373 ? -4.257 -2.132 20.649 1.00 92.19 373 ASP A N 1
ATOM 2988 C CA . ASP A 1 373 ? -3.075 -2.944 20.974 1.00 92.19 373 ASP A CA 1
ATOM 2989 C C . ASP A 1 373 ? -3.365 -4.464 20.956 1.00 92.19 373 ASP A C 1
ATOM 2991 O O . ASP A 1 373 ? -2.994 -5.220 21.859 1.00 92.19 373 ASP A O 1
ATOM 2995 N N . ASP A 1 374 ? -4.075 -4.917 19.923 1.00 95.62 374 ASP A N 1
ATOM 2996 C CA . ASP A 1 374 ? -4.362 -6.318 19.626 1.00 95.62 374 ASP A CA 1
ATOM 2997 C C . ASP A 1 374 ? -3.589 -6.760 18.377 1.00 95.62 374 ASP A C 1
ATOM 2999 O O . ASP A 1 374 ? -3.441 -6.017 17.407 1.00 95.62 374 ASP A O 1
ATOM 3003 N N . PHE A 1 375 ? -3.171 -8.031 18.335 1.00 97.12 375 PHE A N 1
ATOM 3004 C CA . PHE A 1 375 ? -2.493 -8.598 17.159 1.00 97.12 375 PHE A CA 1
ATOM 3005 C C . PHE A 1 375 ? -3.283 -8.398 15.852 1.00 97.12 375 PHE A C 1
ATOM 3007 O O . PHE A 1 375 ? -2.686 -8.212 14.796 1.00 97.12 375 PHE A O 1
ATOM 3014 N N . ALA A 1 376 ? -4.618 -8.396 15.923 1.00 97.56 376 ALA A N 1
ATOM 3015 C CA . ALA A 1 376 ? -5.483 -8.184 14.765 1.00 97.56 376 ALA A CA 1
ATOM 3016 C C . ALA A 1 376 ? -5.193 -6.863 14.031 1.00 97.56 376 ALA A C 1
ATOM 3018 O O . ALA A 1 376 ? -5.282 -6.824 12.803 1.00 97.56 376 ALA A O 1
ATOM 3019 N N . PHE A 1 377 ? -4.805 -5.824 14.775 1.00 97.12 377 PHE A N 1
ATOM 3020 C CA . PHE A 1 377 ? -4.587 -4.466 14.274 1.00 97.12 377 PHE A CA 1
ATOM 3021 C C . PHE A 1 377 ? -3.110 -4.073 14.247 1.00 97.12 377 PHE A C 1
ATOM 3023 O O . PHE A 1 377 ? -2.773 -2.994 13.776 1.00 97.12 377 PHE A O 1
ATOM 3030 N N . SER A 1 378 ? -2.209 -4.947 14.710 1.00 96.06 378 SER A N 1
ATOM 3031 C CA . SER A 1 378 ? -0.779 -4.662 14.665 1.00 96.06 378 SER A CA 1
ATOM 3032 C C . SER A 1 378 ? -0.324 -4.488 13.222 1.00 96.06 378 SER A C 1
ATOM 3034 O O . SER A 1 378 ? -0.498 -5.388 12.399 1.00 96.06 378 SER A O 1
ATOM 3036 N N . LEU A 1 379 ? 0.285 -3.345 12.928 1.00 94.25 379 LEU A N 1
ATOM 3037 C CA . LEU A 1 379 ? 0.903 -3.078 11.638 1.00 94.25 379 LEU A CA 1
ATOM 3038 C C . LEU A 1 379 ? 2.321 -3.672 11.578 1.00 94.25 379 LEU A C 1
ATOM 3040 O O . LEU A 1 379 ? 2.719 -4.217 10.560 1.00 94.25 379 LEU A O 1
ATOM 3044 N N . SER A 1 380 ? 3.083 -3.672 12.663 1.00 92.19 380 SER A N 1
ATOM 3045 C CA . SER A 1 380 ? 4.513 -4.021 12.589 1.00 92.19 380 SER A CA 1
ATOM 3046 C C . SER A 1 380 ? 4.838 -5.521 12.580 1.00 92.19 380 SER A C 1
ATOM 3048 O O . SER A 1 380 ? 6.000 -5.878 12.424 1.00 92.19 380 SER A O 1
ATOM 3050 N N . HIS A 1 381 ? 3.857 -6.407 12.782 1.00 93.75 381 HIS A N 1
ATOM 3051 C CA . HIS A 1 381 ? 4.114 -7.838 12.997 1.00 93.75 381 HIS A CA 1
ATOM 3052 C C . HIS A 1 381 ? 3.231 -8.706 12.116 1.00 93.75 381 HIS A C 1
ATOM 3054 O O . HIS A 1 381 ? 2.027 -8.767 12.339 1.00 93.75 381 HIS A O 1
ATOM 3060 N N . GLU A 1 382 ? 3.798 -9.441 11.168 1.00 91.06 382 GLU A N 1
ATOM 3061 C CA . GLU A 1 382 ? 3.015 -10.345 10.322 1.00 91.06 382 GLU A CA 1
ATOM 3062 C C . GLU A 1 382 ? 2.479 -11.538 11.128 1.00 91.06 382 GLU A C 1
ATOM 3064 O O . GLU A 1 382 ? 1.314 -11.930 10.992 1.00 91.06 382 GLU A O 1
ATOM 3069 N N . THR A 1 383 ? 3.299 -12.064 12.045 1.00 94.31 383 THR A N 1
ATOM 3070 C CA . THR A 1 383 ? 2.966 -13.255 12.833 1.00 94.31 383 THR A CA 1
ATOM 3071 C C . THR A 1 383 ? 2.578 -12.933 14.273 1.00 94.31 383 THR A C 1
ATOM 3073 O O . THR A 1 383 ? 3.016 -11.956 14.893 1.00 94.31 383 THR A O 1
ATOM 3076 N N . ARG A 1 384 ? 1.752 -13.809 14.858 1.00 95.56 384 ARG A N 1
ATOM 3077 C CA . ARG A 1 384 ? 1.316 -13.662 16.253 1.00 95.56 384 ARG A CA 1
ATOM 3078 C C . ARG A 1 384 ? 2.485 -13.841 17.214 1.00 95.56 384 ARG A C 1
ATOM 3080 O O . ARG A 1 384 ? 2.508 -13.241 18.288 1.00 95.56 384 ARG A O 1
ATOM 3087 N N . GLU A 1 385 ? 3.432 -14.686 16.842 1.00 96.69 385 GLU A N 1
ATOM 3088 C CA . GLU A 1 385 ? 4.616 -15.034 17.609 1.00 96.69 385 GLU A CA 1
ATOM 3089 C C . GLU A 1 385 ? 5.548 -13.829 17.775 1.00 96.69 385 GLU A C 1
ATOM 3091 O O . GLU A 1 385 ? 5.989 -13.565 18.900 1.00 96.69 385 GLU A O 1
ATOM 3096 N N . GLU A 1 386 ? 5.800 -13.084 16.693 1.00 94.75 386 GLU A N 1
ATOM 3097 C CA . GLU A 1 386 ? 6.601 -11.852 16.703 1.00 94.75 386 GLU A CA 1
ATOM 3098 C C . GLU A 1 386 ? 5.950 -10.788 17.584 1.00 94.75 386 GLU A C 1
ATOM 3100 O O . GLU A 1 386 ? 6.585 -10.295 18.519 1.00 94.75 386 GLU A O 1
ATOM 3105 N N . TRP A 1 387 ? 4.655 -10.528 17.372 1.00 96.50 387 TRP A N 1
ATOM 3106 C CA . TRP A 1 387 ? 3.896 -9.583 18.191 1.00 96.50 387 TRP A CA 1
ATOM 3107 C C . TRP A 1 387 ? 3.964 -9.958 19.677 1.00 96.50 387 TRP A C 1
ATOM 3109 O O . TRP A 1 387 ? 4.327 -9.147 20.527 1.00 96.50 387 TRP A O 1
ATOM 3119 N N . GLN A 1 388 ? 3.714 -11.224 20.028 1.00 96.31 388 GLN A N 1
ATOM 3120 C CA . GLN A 1 388 ? 3.821 -11.678 21.419 1.00 96.31 388 GLN A CA 1
ATOM 3121 C C . GLN A 1 388 ? 5.242 -11.550 21.984 1.00 96.31 388 GLN A C 1
ATOM 3123 O O . GLN A 1 388 ? 5.403 -11.320 23.187 1.00 96.31 388 GLN A O 1
ATOM 3128 N N . GLN A 1 389 ? 6.279 -11.745 21.166 1.00 95.62 389 GLN A N 1
ATOM 3129 C CA . GLN A 1 389 ? 7.661 -11.552 21.592 1.00 95.62 389 GLN A CA 1
ATOM 3130 C C . GLN A 1 389 ? 7.931 -10.085 21.917 1.00 95.62 389 GLN A C 1
ATOM 3132 O O . GLN A 1 389 ? 8.526 -9.807 22.962 1.00 95.62 389 GLN A O 1
ATOM 3137 N N . GLU A 1 390 ? 7.466 -9.165 21.080 1.00 92.88 390 GLU A N 1
ATOM 3138 C CA . GLU A 1 390 ? 7.596 -7.734 21.318 1.00 92.88 390 GLU A CA 1
ATOM 3139 C C . GLU A 1 390 ? 6.832 -7.302 22.576 1.00 92.88 390 GLU A C 1
ATOM 3141 O O . GLU A 1 390 ? 7.414 -6.684 23.467 1.00 92.88 390 GLU A O 1
ATOM 3146 N N . ARG A 1 391 ? 5.582 -7.755 22.749 1.00 94.06 391 ARG A N 1
ATOM 3147 C CA . ARG A 1 391 ? 4.790 -7.518 23.973 1.00 94.06 391 ARG A CA 1
ATOM 3148 C C . ARG A 1 391 ? 5.500 -8.004 25.236 1.00 94.06 391 ARG A C 1
ATOM 3150 O O . ARG A 1 391 ? 5.459 -7.334 26.270 1.00 94.06 391 ARG A O 1
ATOM 3157 N N . ARG A 1 392 ? 6.193 -9.150 25.173 1.00 94.88 392 ARG A N 1
ATOM 3158 C CA . ARG A 1 392 ? 7.027 -9.637 26.287 1.00 94.88 392 ARG A CA 1
ATOM 3159 C C . ARG A 1 392 ? 8.205 -8.702 26.561 1.00 94.88 392 ARG A C 1
ATOM 3161 O O . ARG A 1 392 ? 8.418 -8.360 27.725 1.00 94.88 392 ARG A O 1
ATOM 3168 N N . ARG A 1 393 ? 8.926 -8.263 25.521 1.00 92.62 393 ARG A N 1
ATOM 3169 C CA . ARG A 1 393 ? 10.047 -7.311 25.643 1.00 92.62 393 ARG A CA 1
ATOM 3170 C C . ARG A 1 393 ? 9.583 -5.977 26.229 1.00 92.62 393 ARG A C 1
ATOM 3172 O O . ARG A 1 393 ? 10.182 -5.510 27.193 1.00 92.62 393 ARG A O 1
ATOM 3179 N N . TRP A 1 394 ? 8.475 -5.422 25.740 1.00 89.00 394 TRP A N 1
ATOM 3180 C CA . TRP A 1 394 ? 7.854 -4.213 26.289 1.00 89.00 394 TRP A CA 1
ATOM 3181 C C . TRP A 1 394 ? 7.423 -4.391 27.745 1.00 89.00 394 TRP A C 1
ATOM 3183 O O . TRP A 1 394 ? 7.694 -3.536 28.587 1.00 89.00 394 TRP A O 1
ATOM 3193 N N . GLY A 1 395 ? 6.824 -5.532 28.091 1.00 92.69 395 GLY A N 1
ATOM 3194 C CA . GLY A 1 395 ? 6.467 -5.850 29.474 1.00 92.69 395 GLY A CA 1
ATOM 3195 C C . GLY A 1 395 ? 7.678 -5.993 30.405 1.00 92.69 395 GLY A C 1
ATOM 3196 O O . GLY A 1 395 ? 7.593 -5.672 31.592 1.00 92.69 395 GLY A O 1
ATOM 3197 N N . GLU A 1 396 ? 8.815 -6.484 29.911 1.00 94.38 396 GLU A N 1
ATOM 3198 C CA . GLU A 1 396 ? 10.086 -6.502 30.650 1.00 94.38 396 GLU A CA 1
ATOM 3199 C C . GLU A 1 396 ? 10.682 -5.102 30.790 1.00 94.38 396 GLU A C 1
ATOM 3201 O O . GLU A 1 396 ? 11.037 -4.705 31.903 1.00 94.38 396 GLU A O 1
ATOM 3206 N N . PHE A 1 397 ? 10.713 -4.331 29.703 1.00 91.62 397 PHE A N 1
ATOM 3207 C CA . PHE A 1 397 ? 11.159 -2.942 29.701 1.00 91.62 397 PHE A CA 1
ATOM 3208 C C . PHE A 1 397 ? 10.362 -2.103 30.705 1.00 91.62 397 PHE A C 1
ATOM 3210 O O . PHE A 1 397 ? 10.955 -1.481 31.584 1.00 91.62 397 PHE A O 1
ATOM 3217 N N . ASN A 1 398 ? 9.028 -2.174 30.674 1.00 91.31 398 ASN A N 1
ATOM 3218 C CA . ASN A 1 398 ? 8.151 -1.455 31.599 1.00 91.31 398 ASN A CA 1
ATOM 3219 C C . ASN A 1 398 ? 8.372 -1.875 33.056 1.00 91.31 398 ASN A C 1
ATOM 3221 O O . ASN A 1 398 ? 8.376 -1.027 33.951 1.00 91.31 398 ASN A O 1
ATOM 3225 N N . ARG A 1 399 ? 8.621 -3.167 33.316 1.00 94.00 399 ARG A N 1
ATOM 3226 C CA . ARG A 1 399 ? 8.977 -3.654 34.661 1.00 94.00 399 ARG A CA 1
ATOM 3227 C C . ARG A 1 399 ? 10.306 -3.075 35.142 1.00 94.00 399 ARG A C 1
ATOM 3229 O O . ARG A 1 399 ? 10.381 -2.595 36.276 1.00 94.00 399 ARG A O 1
ATOM 3236 N N . LEU A 1 400 ? 11.339 -3.086 34.299 1.00 92.25 400 LEU A N 1
ATOM 3237 C CA . LEU A 1 400 ? 12.647 -2.502 34.616 1.00 92.25 400 LEU A CA 1
ATOM 3238 C C . LEU A 1 400 ? 12.551 -0.983 34.813 1.00 92.25 400 LEU A C 1
ATOM 3240 O O . LEU A 1 400 ? 13.115 -0.445 35.769 1.00 92.25 400 LEU A O 1
ATOM 3244 N N . PHE A 1 401 ? 11.786 -0.304 33.961 1.00 84.12 401 PHE A N 1
ATOM 3245 C CA . PHE A 1 401 ? 11.540 1.130 34.032 1.00 84.12 401 PHE A CA 1
ATOM 3246 C C . PHE A 1 401 ? 10.805 1.512 35.323 1.00 84.12 401 PHE A C 1
ATOM 3248 O O . PHE A 1 401 ? 11.257 2.395 36.055 1.00 84.12 401 PHE A O 1
ATOM 3255 N N . ALA A 1 402 ? 9.736 0.794 35.682 1.00 91.69 402 ALA A N 1
ATOM 3256 C CA . ALA A 1 402 ? 9.005 1.005 36.930 1.00 91.69 402 ALA A CA 1
ATOM 3257 C C . ALA A 1 402 ? 9.880 0.748 38.168 1.00 91.69 402 ALA A C 1
ATOM 3259 O O . ALA A 1 402 ? 9.856 1.537 39.117 1.00 91.69 402 ALA A O 1
ATOM 3260 N N . ALA A 1 403 ? 10.703 -0.308 38.153 1.00 92.50 403 ALA A N 1
ATOM 3261 C CA . ALA A 1 403 ? 11.654 -0.591 39.227 1.00 92.50 403 ALA A CA 1
ATOM 3262 C C . ALA A 1 403 ? 12.688 0.538 39.380 1.00 92.50 403 ALA A C 1
ATOM 3264 O O . ALA A 1 403 ? 12.952 0.993 40.498 1.00 92.50 403 ALA A O 1
ATOM 3265 N N . ARG A 1 404 ? 13.224 1.052 38.265 1.00 87.19 404 ARG A N 1
ATOM 3266 C CA . ARG A 1 404 ? 14.136 2.204 38.255 1.00 87.19 404 ARG A CA 1
ATOM 3267 C C . ARG A 1 404 ? 13.455 3.461 38.803 1.00 87.19 404 ARG A C 1
ATOM 3269 O O . ARG A 1 404 ? 14.011 4.101 39.698 1.00 87.19 404 ARG A O 1
ATOM 3276 N N . LYS A 1 405 ? 12.235 3.772 38.349 1.00 83.50 405 LYS A N 1
ATOM 3277 C CA . LYS A 1 405 ? 11.426 4.905 38.835 1.00 83.50 405 LYS A CA 1
ATOM 3278 C C . LYS A 1 405 ? 11.165 4.803 40.343 1.00 83.50 405 LYS A C 1
ATOM 3280 O O . LYS A 1 405 ? 11.285 5.797 41.059 1.00 83.50 405 LYS A O 1
ATOM 3285 N N . ALA A 1 406 ? 10.898 3.600 40.857 1.00 91.00 406 ALA A N 1
ATOM 3286 C CA . ALA A 1 406 ? 10.722 3.353 42.289 1.00 91.00 406 ALA A CA 1
ATOM 3287 C C . ALA A 1 406 ? 12.014 3.573 43.101 1.00 91.00 406 ALA A C 1
ATOM 3289 O O . ALA A 1 406 ? 11.962 4.168 44.180 1.00 91.00 406 ALA A O 1
ATOM 3290 N N . VAL A 1 407 ? 13.176 3.142 42.591 1.00 89.50 407 VAL A N 1
ATOM 3291 C CA . VAL A 1 407 ? 14.481 3.392 43.234 1.00 89.50 407 VAL A CA 1
ATOM 3292 C C . VAL A 1 407 ? 14.789 4.887 43.285 1.00 89.50 407 VAL A C 1
ATOM 3294 O O . VAL A 1 407 ? 15.179 5.380 44.341 1.00 89.50 407 VAL A O 1
ATOM 3297 N N . ILE A 1 408 ? 14.568 5.609 42.188 1.00 81.06 408 ILE A N 1
ATOM 3298 C CA . ILE A 1 408 ? 14.783 7.061 42.104 1.00 81.06 408 ILE A CA 1
ATOM 3299 C C . ILE A 1 408 ? 13.887 7.792 43.106 1.00 81.06 408 ILE A C 1
ATOM 3301 O O . ILE A 1 408 ? 14.387 8.562 43.929 1.00 81.06 408 ILE A O 1
ATOM 3305 N N . LYS A 1 409 ? 12.588 7.462 43.125 1.00 86.69 409 LYS A N 1
ATOM 3306 C CA . LYS A 1 409 ? 11.631 8.002 44.102 1.00 86.69 409 LYS A CA 1
ATOM 3307 C C . LYS A 1 409 ? 12.068 7.723 45.546 1.00 86.69 409 LYS A C 1
ATOM 3309 O O . LYS A 1 409 ? 11.972 8.605 46.396 1.00 86.69 409 LYS A O 1
ATOM 3314 N N . ARG A 1 410 ? 12.585 6.520 45.831 1.00 93.06 410 ARG A N 1
ATOM 3315 C CA . ARG A 1 410 ? 13.103 6.140 47.159 1.00 93.06 410 ARG A CA 1
ATOM 3316 C C . ARG A 1 410 ? 14.351 6.932 47.551 1.00 93.06 410 ARG A C 1
ATOM 3318 O O . ARG A 1 410 ? 14.485 7.295 48.715 1.00 93.06 410 ARG A O 1
ATOM 3325 N N . LEU A 1 411 ? 15.254 7.177 46.605 1.00 91.56 411 LEU A N 1
ATOM 3326 C CA . LEU A 1 411 ? 16.486 7.937 46.829 1.00 91.56 411 LEU A CA 1
ATOM 3327 C C . LEU A 1 411 ? 16.261 9.456 46.859 1.00 91.56 411 LEU A C 1
ATOM 3329 O O . LEU A 1 411 ? 17.192 10.179 47.198 1.00 91.56 411 LEU A O 1
ATOM 3333 N N . ARG A 1 412 ? 15.047 9.932 46.537 1.00 89.12 412 ARG A N 1
ATOM 3334 C CA . ARG A 1 412 ? 14.714 11.362 46.415 1.00 89.12 412 ARG A CA 1
ATOM 3335 C C . ARG A 1 412 ? 15.676 12.101 45.479 1.00 89.12 412 ARG A C 1
ATOM 3337 O O . ARG A 1 412 ? 16.015 13.253 45.727 1.00 89.12 412 ARG A O 1
ATOM 3344 N N . VAL A 1 413 ? 16.137 11.419 44.430 1.00 79.50 413 VAL A N 1
ATOM 3345 C CA . VAL A 1 413 ? 16.949 12.053 43.389 1.00 79.50 413 VAL A CA 1
ATOM 3346 C C . VAL A 1 413 ? 16.030 12.999 42.627 1.00 79.50 413 VAL A C 1
ATOM 3348 O O . VAL A 1 413 ? 15.072 12.552 42.000 1.00 79.50 413 VAL A O 1
ATOM 3351 N N . THR A 1 414 ? 16.306 14.293 42.731 1.00 70.19 414 THR A N 1
ATOM 3352 C CA . THR A 1 414 ? 15.702 15.341 41.911 1.00 70.19 414 THR A CA 1
ATOM 3353 C C . THR A 1 414 ? 16.593 15.543 40.696 1.00 70.19 414 THR A C 1
ATOM 3355 O O . THR A 1 414 ? 17.785 15.815 40.850 1.00 70.19 414 THR A O 1
ATOM 3358 N N . PHE A 1 415 ? 16.038 15.374 39.502 1.00 65.94 415 PHE A N 1
ATOM 3359 C CA . PHE A 1 415 ? 16.690 15.841 38.284 1.00 65.94 415 PHE A CA 1
ATOM 3360 C C . PHE A 1 415 ? 16.360 17.333 38.122 1.00 65.94 415 PHE A C 1
ATOM 3362 O O . PHE A 1 415 ? 15.256 17.723 38.500 1.00 65.94 415 PHE A O 1
ATOM 3369 N N . PRO A 1 416 ? 17.299 18.178 37.668 1.00 53.25 416 PRO A N 1
ATOM 3370 C CA . PRO A 1 416 ? 16.960 19.540 37.262 1.00 53.25 416 PRO A CA 1
ATOM 3371 C C . PRO A 1 416 ? 15.956 19.482 36.095 1.00 53.25 416 PRO A C 1
ATOM 3373 O O . PRO A 1 416 ? 16.185 18.731 35.149 1.00 53.25 416 PRO A O 1
ATOM 3376 N N . GLY A 1 417 ? 14.845 20.216 36.215 1.00 55.56 417 GLY A N 1
ATOM 3377 C CA . GLY A 1 417 ? 13.660 20.144 35.346 1.00 55.56 417 GLY A CA 1
ATOM 3378 C C . GLY A 1 417 ? 12.410 19.635 36.082 1.00 55.56 417 GLY A C 1
ATOM 3379 O O . GLY A 1 417 ? 12.510 19.060 37.169 1.00 55.56 417 GLY A O 1
ATOM 3380 N N . ASP A 1 418 ? 11.244 19.811 35.466 1.00 49.28 418 ASP A N 1
ATOM 3381 C CA . ASP A 1 418 ? 9.865 19.463 35.878 1.00 49.28 418 ASP A CA 1
ATOM 3382 C C . ASP A 1 418 ? 9.592 17.987 36.291 1.00 49.28 418 ASP A C 1
ATOM 3384 O O . ASP A 1 418 ? 8.452 17.545 36.453 1.00 49.28 418 ASP A O 1
ATOM 3388 N N . GLY A 1 419 ? 10.632 17.182 36.520 1.00 52.12 419 GLY A N 1
ATOM 3389 C CA . GLY A 1 419 ? 10.529 15.795 36.973 1.00 52.12 419 GLY A CA 1
ATOM 3390 C C . GLY A 1 419 ? 10.170 14.794 35.872 1.00 52.12 419 GLY A C 1
ATOM 3391 O O . GLY A 1 419 ? 10.042 13.597 36.172 1.00 52.12 419 GLY A O 1
ATOM 3392 N N . HIS A 1 420 ? 10.054 15.249 34.618 1.00 49.12 420 HIS A N 1
ATOM 3393 C CA . HIS A 1 420 ? 9.740 14.415 33.457 1.00 49.12 420 HIS A CA 1
ATOM 3394 C C . HIS A 1 420 ? 10.914 14.227 32.483 1.00 49.12 420 HIS A C 1
ATOM 3396 O O . HIS A 1 420 ? 10.920 13.231 31.756 1.00 49.12 420 HIS A O 1
ATOM 3402 N N . SER A 1 421 ? 11.956 15.064 32.533 1.00 51.72 421 SER A N 1
ATOM 3403 C CA . SER A 1 421 ? 13.179 14.866 31.741 1.00 51.72 421 SER A CA 1
ATOM 3404 C C . SER A 1 421 ? 14.112 13.818 32.377 1.00 51.72 421 SER A C 1
ATOM 3406 O O . SER A 1 421 ? 14.916 14.082 33.271 1.00 51.72 421 SER A O 1
ATOM 3408 N N . TRP A 1 422 ? 13.977 12.561 31.938 1.00 51.53 422 TRP A N 1
ATOM 3409 C CA . TRP A 1 422 ? 14.800 11.411 32.368 1.00 51.53 422 TRP A CA 1
ATOM 3410 C C . TRP A 1 422 ? 16.130 11.295 31.613 1.00 51.53 422 TRP A C 1
ATOM 3412 O O . TRP A 1 422 ? 16.853 10.298 31.754 1.00 51.53 422 TRP A O 1
ATOM 3422 N N . VAL A 1 423 ? 16.430 12.274 30.769 1.00 52.84 423 VAL A N 1
ATOM 3423 C CA . VAL A 1 423 ? 17.553 12.239 29.849 1.00 52.84 423 VAL A CA 1
ATOM 3424 C C . VAL A 1 423 ? 18.748 12.837 30.584 1.00 52.84 423 VAL A C 1
ATOM 3426 O O . VAL A 1 423 ? 18.685 13.935 31.122 1.00 52.84 423 VAL A O 1
ATOM 3429 N N . ASN A 1 424 ? 19.851 12.087 30.679 1.00 51.56 424 ASN A N 1
ATOM 3430 C CA . ASN A 1 424 ? 21.132 12.684 31.061 1.00 51.56 424 ASN A CA 1
ATOM 3431 C C . ASN A 1 424 ? 21.319 13.931 30.172 1.00 51.56 424 ASN A C 1
ATOM 3433 O O . ASN A 1 424 ? 21.113 13.790 28.970 1.00 51.56 424 ASN A O 1
ATOM 3437 N N . PRO A 1 425 ? 21.681 15.110 30.697 1.00 52.44 425 PRO A N 1
ATOM 3438 C CA . PRO A 1 425 ? 21.875 16.298 29.867 1.00 52.44 425 PRO A CA 1
ATOM 3439 C C . PRO A 1 425 ? 22.834 16.039 28.691 1.00 52.44 425 PRO A C 1
ATOM 3441 O O . PRO A 1 425 ? 22.616 16.554 27.604 1.00 52.44 425 PRO A O 1
ATOM 3444 N N . ASP A 1 426 ? 23.803 15.125 28.836 1.00 49.44 426 ASP A N 1
ATOM 3445 C CA . ASP A 1 426 ? 24.693 14.696 27.743 1.00 49.44 426 ASP A CA 1
ATOM 3446 C C . ASP A 1 426 ? 24.052 13.727 26.722 1.00 49.44 426 ASP A C 1
ATOM 3448 O O . ASP A 1 426 ? 24.690 13.368 25.732 1.00 49.44 426 ASP A O 1
ATOM 3452 N N . ILE A 1 427 ? 22.853 13.200 26.990 1.00 49.47 427 ILE A N 1
ATOM 3453 C CA . ILE A 1 427 ? 22.104 12.276 26.120 1.00 49.47 427 ILE A CA 1
ATOM 3454 C C . ILE A 1 427 ? 21.170 13.036 25.173 1.00 49.47 427 ILE A C 1
ATOM 3456 O O . ILE A 1 427 ? 21.014 12.562 24.053 1.00 49.47 427 ILE A O 1
ATOM 3460 N N . ALA A 1 428 ? 20.630 14.204 25.546 1.00 44.66 428 ALA A N 1
ATOM 3461 C CA . ALA A 1 428 ? 19.892 15.060 24.606 1.00 44.66 428 ALA A CA 1
ATOM 3462 C C . ALA A 1 428 ? 20.771 15.368 23.375 1.00 44.66 428 ALA A C 1
ATOM 3464 O O . ALA A 1 428 ? 20.429 15.012 22.251 1.00 44.66 428 ALA A O 1
ATOM 3465 N N . TRP A 1 429 ? 22.024 15.770 23.623 1.00 48.03 429 TRP A N 1
ATOM 3466 C CA . TRP A 1 429 ? 23.064 15.967 22.601 1.00 48.03 429 TRP A CA 1
ATOM 3467 C C . TRP A 1 429 ? 23.533 14.694 21.868 1.00 48.03 429 TRP A C 1
ATOM 3469 O O . TRP A 1 429 ? 24.327 14.778 20.932 1.00 48.03 429 TRP A O 1
ATOM 3479 N N . LYS A 1 430 ? 23.115 13.497 22.303 1.00 44.12 430 LYS A N 1
ATOM 3480 C CA . LYS A 1 430 ? 23.457 12.213 21.657 1.00 44.12 430 LYS A CA 1
ATOM 3481 C C . LYS A 1 430 ? 22.282 11.560 20.932 1.00 44.12 430 LYS A C 1
ATOM 3483 O O . LYS A 1 430 ? 22.544 10.640 20.159 1.00 44.12 430 LYS A O 1
ATOM 3488 N N . MET A 1 431 ? 21.040 11.964 21.207 1.00 40.53 431 MET A N 1
ATOM 3489 C CA . MET A 1 431 ? 19.837 11.347 20.630 1.00 40.53 431 MET A CA 1
ATOM 3490 C C . MET A 1 431 ? 19.139 12.227 19.597 1.00 40.53 431 MET A C 1
ATOM 3492 O O . MET A 1 431 ? 18.541 11.680 18.676 1.00 40.53 431 MET A O 1
ATOM 3496 N N . SER A 1 432 ? 19.261 13.550 19.685 1.00 47.09 432 SER A N 1
ATOM 3497 C CA . SER A 1 432 ? 18.742 14.455 18.659 1.00 47.09 432 SER A CA 1
ATOM 3498 C C . SER A 1 432 ? 19.702 14.453 17.459 1.00 47.09 432 SER A C 1
ATOM 3500 O O . SER A 1 432 ? 20.877 14.771 17.628 1.00 47.09 432 SER A O 1
ATOM 3502 N N . PHE A 1 433 ? 19.218 14.028 16.282 1.00 49.66 433 PHE A N 1
ATOM 3503 C CA . PHE A 1 433 ? 19.898 13.969 14.971 1.00 49.66 433 PHE A CA 1
ATOM 3504 C C . PHE A 1 433 ? 21.414 13.688 15.036 1.00 49.66 433 PHE A C 1
ATOM 3506 O O . PHE A 1 433 ? 22.241 14.601 15.090 1.00 49.66 433 PHE A O 1
ATOM 3513 N N . SER A 1 434 ? 21.828 12.413 15.012 1.00 46.78 434 SER A N 1
ATOM 3514 C CA . SER A 1 434 ? 23.257 12.093 14.953 1.00 46.78 434 SER A CA 1
ATOM 3515 C C . SER A 1 434 ? 23.832 12.507 13.592 1.00 46.78 434 SER A C 1
ATOM 3517 O O . SER A 1 434 ? 23.852 11.715 12.653 1.00 46.78 434 SER A O 1
ATOM 3519 N N . ALA A 1 435 ? 24.360 13.728 13.501 1.00 47.31 435 ALA A N 1
ATOM 3520 C CA . ALA A 1 435 ? 25.001 14.331 12.326 1.00 47.31 435 ALA A CA 1
ATOM 3521 C C . ALA A 1 435 ? 26.292 13.620 11.857 1.00 47.31 435 ALA A C 1
ATOM 3523 O O . ALA A 1 435 ? 27.112 14.210 11.148 1.00 47.31 435 ALA A O 1
ATOM 3524 N N . ARG A 1 436 ? 26.505 12.356 12.253 1.00 46.72 436 ARG A N 1
ATOM 3525 C CA . ARG A 1 436 ? 27.710 11.571 11.951 1.00 46.72 436 ARG A CA 1
ATOM 3526 C C . ARG A 1 436 ? 27.933 11.345 10.448 1.00 46.72 436 ARG A C 1
ATOM 3528 O O . ARG A 1 436 ? 29.038 10.950 10.101 1.00 46.72 436 ARG A O 1
ATOM 3535 N N . TYR A 1 437 ? 26.950 11.657 9.598 1.00 50.50 437 TYR A N 1
ATOM 3536 C CA . TYR A 1 437 ? 27.011 11.533 8.134 1.00 50.50 437 TYR A CA 1
ATOM 3537 C C . TYR A 1 437 ? 26.505 12.783 7.388 1.00 50.50 437 TYR A C 1
ATOM 3539 O O . TYR A 1 437 ? 26.048 12.695 6.261 1.00 50.50 437 TYR A O 1
ATOM 3547 N N . SER A 1 438 ? 26.565 13.964 8.011 1.00 57.31 438 SER A N 1
ATOM 3548 C CA . SER A 1 438 ? 25.936 15.173 7.450 1.00 57.31 438 SER A CA 1
ATOM 3549 C C . SER A 1 438 ? 26.641 15.794 6.236 1.00 57.31 438 SER A C 1
ATOM 3551 O O . SER A 1 438 ? 26.085 16.717 5.658 1.00 57.31 438 SER A O 1
ATOM 3553 N N . SER A 1 439 ? 27.842 15.353 5.838 1.00 63.12 439 SER A N 1
ATOM 3554 C CA . SER A 1 439 ? 28.553 15.960 4.696 1.00 63.12 439 SER A CA 1
ATOM 3555 C C . SER A 1 439 ? 27.790 15.830 3.382 1.00 63.12 439 SER A C 1
ATOM 3557 O O . SER A 1 439 ? 27.838 16.751 2.573 1.00 63.12 439 SER A O 1
ATOM 3559 N N . ASP A 1 440 ? 27.061 14.727 3.226 1.00 64.06 440 ASP A N 1
ATOM 3560 C CA . ASP A 1 440 ? 26.415 14.349 1.969 1.00 64.06 440 ASP A CA 1
ATOM 3561 C C . ASP A 1 440 ? 24.975 14.895 1.887 1.00 64.06 440 ASP A C 1
ATOM 3563 O O . ASP A 1 440 ? 24.322 14.797 0.852 1.00 64.06 440 ASP A O 1
ATOM 3567 N N . GLU A 1 441 ? 24.489 15.508 2.972 1.00 70.12 441 GLU A N 1
ATOM 3568 C CA . GLU A 1 441 ? 23.149 16.082 3.058 1.00 70.12 441 GLU A CA 1
ATOM 3569 C C . GLU A 1 441 ? 23.100 17.505 2.473 1.00 70.12 441 GLU A C 1
ATOM 3571 O O . GLU A 1 441 ? 24.026 18.309 2.689 1.00 70.12 441 GLU A O 1
ATOM 3576 N N . PRO A 1 442 ? 21.990 17.886 1.811 1.00 72.06 442 PRO A N 1
ATOM 3577 C CA . PRO A 1 442 ? 21.772 19.252 1.358 1.00 72.06 442 PRO A CA 1
ATOM 3578 C C . PRO A 1 442 ? 21.988 20.268 2.486 1.00 72.06 442 PRO A C 1
ATOM 3580 O O . PRO A 1 442 ? 21.639 20.039 3.649 1.00 72.06 442 PRO A O 1
ATOM 3583 N N . LEU A 1 443 ? 22.560 21.431 2.157 1.00 74.81 443 LEU A N 1
ATOM 3584 C CA . LEU A 1 443 ? 22.810 22.492 3.139 1.00 74.81 443 LEU A CA 1
ATOM 3585 C C . LEU A 1 443 ? 21.557 22.876 3.957 1.00 74.81 443 LEU A C 1
ATOM 3587 O O . LEU A 1 443 ? 21.700 22.987 5.176 1.00 74.81 443 LEU A O 1
ATOM 3591 N N . PRO A 1 444 ? 20.345 22.993 3.374 1.00 72.19 444 PRO A N 1
ATOM 3592 C CA . PRO A 1 444 ? 19.125 23.216 4.151 1.00 72.19 444 PRO A CA 1
ATOM 3593 C C . PRO A 1 444 ? 18.890 22.166 5.242 1.00 72.19 444 PRO A C 1
ATOM 3595 O O . PRO A 1 444 ? 18.523 22.525 6.356 1.00 72.19 444 PRO A O 1
ATOM 3598 N N . MET A 1 445 ? 19.184 20.888 4.979 1.00 72.12 445 MET A N 1
ATOM 3599 C CA . MET A 1 445 ? 18.991 19.814 5.958 1.00 72.12 445 MET A CA 1
ATOM 3600 C C . MET A 1 445 ? 20.019 19.846 7.083 1.00 72.12 445 MET A C 1
ATOM 3602 O O . MET A 1 445 ? 19.686 19.636 8.251 1.00 72.12 445 MET A O 1
ATOM 3606 N N . ARG A 1 446 ? 21.264 20.201 6.762 1.00 77.00 446 ARG A N 1
ATOM 3607 C CA . ARG A 1 446 ? 22.287 20.466 7.782 1.00 77.00 446 ARG A CA 1
ATOM 3608 C C . ARG A 1 446 ? 21.910 21.646 8.669 1.00 77.00 446 ARG A C 1
ATOM 3610 O O . ARG A 1 446 ? 22.072 21.573 9.885 1.00 77.00 446 ARG A O 1
ATOM 3617 N N . LEU A 1 447 ? 21.416 22.728 8.067 1.00 76.38 447 LEU A N 1
ATOM 3618 C CA . LEU A 1 447 ? 20.949 23.900 8.803 1.00 76.38 447 LEU A CA 1
ATOM 3619 C C . LEU A 1 447 ? 19.739 23.546 9.668 1.00 76.38 447 LEU A C 1
ATOM 3621 O O . LEU A 1 447 ? 19.743 23.896 10.843 1.00 76.38 447 LEU A O 1
ATOM 3625 N N . PHE A 1 448 ? 18.783 22.771 9.152 1.00 77.06 448 PHE A N 1
ATOM 3626 C CA . PHE A 1 448 ? 17.658 22.257 9.930 1.00 77.06 448 PHE A CA 1
ATOM 3627 C C . PHE A 1 448 ? 18.123 21.456 11.149 1.00 77.06 448 PHE A C 1
ATOM 3629 O O . PHE A 1 448 ? 17.676 21.720 12.259 1.00 77.06 448 PHE A O 1
ATOM 3636 N N . ALA A 1 449 ? 19.081 20.541 10.977 1.00 77.88 449 ALA A N 1
ATOM 3637 C CA . ALA A 1 449 ? 19.641 19.768 12.084 1.00 77.88 449 ALA A CA 1
ATOM 3638 C C . ALA A 1 449 ? 20.345 20.649 13.130 1.00 77.88 449 ALA A C 1
ATOM 3640 O O . ALA A 1 449 ? 20.308 20.347 14.318 1.00 77.88 449 ALA A O 1
ATOM 3641 N N . ILE A 1 450 ? 20.992 21.747 12.725 1.00 79.00 450 ILE A N 1
ATOM 3642 C CA . ILE A 1 450 ? 21.558 22.721 13.673 1.00 79.00 450 ILE A CA 1
ATOM 3643 C C . ILE A 1 450 ? 20.434 23.499 14.368 1.00 79.00 450 ILE A C 1
ATOM 3645 O O . ILE A 1 450 ? 20.480 23.696 15.583 1.00 79.00 450 ILE A O 1
ATOM 3649 N N . GLY A 1 451 ? 19.421 23.923 13.613 1.00 78.38 451 GLY A N 1
ATOM 3650 C CA . GLY A 1 451 ? 18.258 24.629 14.129 1.00 78.38 451 GLY A CA 1
ATOM 3651 C C . GLY A 1 451 ? 17.471 23.794 15.141 1.00 78.38 451 GLY A C 1
ATOM 3652 O O . GLY A 1 451 ? 17.129 24.327 16.192 1.00 78.38 451 GLY A O 1
ATOM 3653 N N . SER A 1 452 ? 17.274 22.491 14.901 1.00 75.75 452 SER A N 1
ATOM 3654 C CA . SER A 1 452 ? 16.613 21.563 15.835 1.00 75.75 452 SER A CA 1
ATOM 3655 C C . SER A 1 452 ? 17.271 21.579 17.212 1.00 75.75 452 SER A C 1
ATOM 3657 O O . SER A 1 452 ? 16.607 21.796 18.219 1.00 75.75 452 SER A O 1
ATOM 3659 N N . GLN A 1 453 ? 18.602 21.489 17.248 1.00 76.50 453 GLN A N 1
ATOM 3660 C CA . GLN A 1 453 ? 19.372 21.546 18.495 1.00 76.50 453 GLN A CA 1
ATOM 3661 C C . GLN A 1 453 ? 19.286 22.917 19.176 1.00 76.50 453 GLN A C 1
ATOM 3663 O O . GLN A 1 453 ? 19.286 23.010 20.403 1.00 76.50 453 GLN A O 1
ATOM 3668 N N . LEU A 1 454 ? 19.259 23.999 18.389 1.00 77.31 454 LEU A N 1
ATOM 3669 C CA . LEU A 1 454 ? 19.130 25.354 18.922 1.00 77.31 454 LEU A CA 1
ATOM 3670 C C . LEU A 1 454 ? 17.752 25.589 19.540 1.00 77.31 454 LEU A C 1
ATOM 3672 O O . LEU A 1 454 ? 17.679 26.223 20.589 1.00 77.31 454 LEU A O 1
ATOM 3676 N N . ALA A 1 455 ? 16.679 25.096 18.923 1.00 74.38 455 ALA A N 1
ATOM 3677 C CA . ALA A 1 455 ? 15.339 25.258 19.471 1.00 74.38 455 ALA A CA 1
ATOM 3678 C C . ALA A 1 455 ? 15.124 24.421 20.735 1.00 74.38 455 ALA A C 1
ATOM 3680 O O . ALA A 1 455 ? 14.586 24.965 21.697 1.00 74.38 455 ALA A O 1
ATOM 3681 N N . ASP A 1 456 ? 15.622 23.178 20.776 1.00 73.50 456 ASP A N 1
ATOM 3682 C CA . ASP A 1 456 ? 15.626 22.358 21.998 1.00 73.50 456 ASP A CA 1
ATOM 3683 C C . ASP A 1 456 ? 16.298 23.128 23.151 1.00 73.50 456 ASP A C 1
ATOM 3685 O O . ASP A 1 456 ? 15.739 23.271 24.239 1.00 73.50 456 ASP A O 1
ATOM 368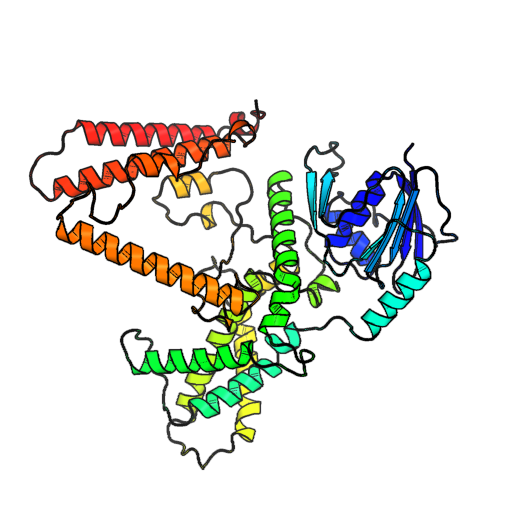9 N N . LEU A 1 457 ? 17.466 23.731 22.887 1.00 77.38 457 LEU A N 1
ATOM 3690 C CA . LEU A 1 457 ? 18.184 24.542 23.873 1.00 77.38 457 LEU A CA 1
ATOM 3691 C C . LEU A 1 457 ? 17.398 25.792 24.308 1.00 77.38 457 LEU A C 1
ATOM 3693 O O . LEU A 1 457 ? 17.441 26.166 25.481 1.00 77.38 457 LEU A O 1
ATOM 3697 N N . ILE A 1 458 ? 16.715 26.468 23.379 1.00 75.62 458 ILE A N 1
ATOM 3698 C CA . ILE A 1 458 ? 15.885 27.646 23.679 1.00 75.62 458 ILE A CA 1
ATOM 3699 C C . ILE A 1 458 ? 14.704 27.255 24.574 1.00 75.62 458 ILE A C 1
ATOM 3701 O O . ILE A 1 458 ? 14.426 27.968 25.540 1.00 75.62 458 ILE A O 1
ATOM 3705 N N . MET A 1 459 ? 14.033 26.140 24.276 1.00 74.44 459 MET A N 1
ATOM 3706 C CA . MET A 1 459 ? 12.919 25.623 25.075 1.00 74.44 459 MET A CA 1
ATOM 3707 C C . MET A 1 459 ? 13.367 25.272 26.496 1.00 74.44 459 MET A C 1
ATOM 3709 O O . MET A 1 459 ? 12.797 25.796 27.452 1.00 74.44 459 MET A O 1
ATOM 3713 N N . ASP A 1 460 ? 14.458 24.515 26.638 1.00 74.50 460 ASP A N 1
ATOM 3714 C CA . ASP A 1 460 ? 15.015 24.145 27.946 1.00 74.50 460 ASP A CA 1
ATOM 3715 C C . ASP A 1 460 ? 15.364 25.376 28.809 1.00 74.50 460 ASP A C 1
ATOM 3717 O O . ASP A 1 460 ? 15.166 25.377 30.028 1.00 74.50 460 ASP A O 1
ATOM 3721 N N . LEU A 1 461 ? 15.901 26.438 28.195 1.00 76.12 461 LEU A N 1
ATOM 3722 C CA . LEU A 1 461 ? 16.231 27.690 28.888 1.00 76.12 461 LEU A CA 1
ATOM 3723 C C . LEU A 1 461 ? 14.982 28.514 29.248 1.00 76.12 461 LEU A C 1
ATOM 3725 O O . LEU A 1 461 ? 14.957 29.167 30.298 1.00 76.12 461 LEU A O 1
ATOM 3729 N N . ASN A 1 462 ? 13.952 28.490 28.400 1.00 73.19 462 ASN A N 1
ATOM 3730 C CA . ASN A 1 462 ? 12.675 29.158 28.653 1.00 73.19 462 ASN A CA 1
ATOM 3731 C C . ASN A 1 462 ? 11.917 28.519 29.821 1.00 73.19 462 ASN A C 1
ATOM 3733 O O . ASN A 1 462 ? 11.432 29.238 30.695 1.00 73.19 462 ASN A O 1
ATOM 3737 N N . ASP A 1 463 ? 11.872 27.192 29.890 1.00 73.88 463 ASP A N 1
ATOM 3738 C CA . ASP A 1 463 ? 11.200 26.485 30.985 1.00 73.88 463 ASP A CA 1
ATOM 3739 C C . ASP A 1 463 ? 11.886 26.763 32.328 1.00 73.88 463 ASP A C 1
ATOM 3741 O O . ASP A 1 463 ? 11.230 27.093 33.321 1.00 73.88 463 ASP A O 1
ATOM 3745 N N . GLN A 1 464 ? 13.225 26.761 32.344 1.00 72.56 464 GLN A N 1
ATOM 3746 C CA . GLN A 1 464 ? 14.007 27.128 33.530 1.00 72.56 464 GLN A CA 1
ATOM 3747 C C . GLN A 1 464 ? 13.742 28.567 33.982 1.00 72.56 464 GLN A C 1
ATOM 3749 O O . GLN A 1 464 ? 13.631 28.830 35.181 1.00 72.56 464 GLN A O 1
ATOM 3754 N N . THR A 1 465 ? 13.610 29.509 33.045 1.00 69.88 465 THR A N 1
ATOM 3755 C CA . THR A 1 465 ? 13.298 30.899 33.399 1.00 69.88 465 THR A CA 1
ATOM 3756 C C . THR A 1 465 ? 11.859 31.055 33.886 1.00 69.88 465 THR A C 1
ATOM 3758 O O . THR A 1 465 ? 11.641 31.814 34.832 1.00 69.88 465 THR A O 1
ATOM 3761 N N . GLN A 1 466 ? 10.885 30.328 33.324 1.00 68.69 466 GLN A N 1
ATOM 3762 C CA . GLN A 1 466 ? 9.479 30.383 33.745 1.00 68.69 466 GLN A CA 1
ATOM 3763 C C . GLN A 1 466 ? 9.225 29.761 35.127 1.00 68.69 466 GLN A C 1
ATOM 3765 O O . GLN A 1 466 ? 8.493 30.359 35.923 1.00 68.69 466 GLN A O 1
ATOM 3770 N N . GLU A 1 467 ? 9.853 28.629 35.468 1.00 63.28 467 GLU A N 1
ATOM 3771 C CA . GLU A 1 467 ? 9.712 28.019 36.802 1.00 63.28 467 GLU A CA 1
ATOM 3772 C C . GLU A 1 467 ? 10.191 28.962 37.920 1.00 63.28 467 GLU A C 1
ATOM 3774 O O . GLU A 1 467 ? 9.558 29.058 38.980 1.00 63.28 467 GLU A O 1
ATOM 3779 N N . VAL A 1 468 ? 11.256 29.732 37.661 1.00 56.94 468 VAL A N 1
ATOM 3780 C CA . VAL A 1 468 ? 11.815 30.702 38.615 1.00 56.94 468 VAL A CA 1
ATOM 3781 C C . VAL A 1 468 ? 10.855 31.860 38.886 1.00 56.94 468 VAL A C 1
ATOM 3783 O O . VAL A 1 468 ? 10.857 32.364 40.000 1.00 56.94 468 VAL A O 1
ATOM 3786 N N . TYR A 1 469 ? 9.969 32.247 37.961 1.00 51.41 469 TYR A N 1
ATOM 3787 C CA . TYR A 1 469 ? 8.990 33.323 38.203 1.00 51.41 469 TYR A CA 1
ATOM 3788 C C . TYR A 1 469 ? 7.872 32.949 39.189 1.00 51.41 469 TYR A C 1
ATOM 3790 O O . TYR A 1 469 ? 7.191 33.843 39.708 1.00 51.41 469 TYR A O 1
ATOM 3798 N N . SER A 1 470 ? 7.679 31.658 39.481 1.00 57.22 470 SER A N 1
ATOM 3799 C CA . SER A 1 470 ? 6.724 31.214 40.505 1.00 57.22 470 SER A CA 1
ATOM 3800 C C . SER A 1 470 ? 7.207 31.504 41.935 1.00 57.22 470 SER A C 1
ATOM 3802 O O . SER A 1 470 ? 6.386 31.679 42.842 1.00 57.22 470 SER A O 1
ATOM 3804 N N . ASP A 1 471 ? 8.521 31.658 42.123 1.00 55.84 471 ASP A N 1
ATOM 3805 C CA . ASP A 1 471 ? 9.150 32.071 43.374 1.00 55.84 471 ASP A CA 1
ATOM 3806 C C . ASP A 1 471 ? 9.706 33.496 43.195 1.00 55.84 471 ASP A C 1
ATOM 3808 O O . ASP A 1 471 ? 10.359 33.803 42.213 1.00 55.84 471 ASP A O 1
ATOM 3812 N N . LYS A 1 472 ? 9.424 34.443 44.095 1.00 54.34 472 LYS A N 1
ATOM 3813 C CA . LYS A 1 472 ? 9.602 35.904 43.856 1.00 54.34 472 LYS A CA 1
ATOM 3814 C C . LYS A 1 472 ? 11.059 36.414 43.748 1.00 54.34 472 LYS A C 1
ATOM 3816 O O . LYS A 1 472 ? 11.330 37.569 44.088 1.00 54.34 472 LYS A O 1
ATOM 3821 N N . SER A 1 473 ? 12.005 35.590 43.322 1.00 57.16 473 SER A N 1
ATOM 3822 C CA . SER A 1 473 ? 13.389 35.987 43.088 1.00 57.16 473 SER A CA 1
ATOM 3823 C C . SER A 1 473 ? 13.548 36.481 41.646 1.00 57.16 473 SER A C 1
ATOM 3825 O O . SER A 1 473 ? 13.129 35.793 40.722 1.00 57.16 473 SER A O 1
ATOM 3827 N N . PRO A 1 474 ? 14.125 37.672 41.418 1.00 56.31 474 PRO A N 1
ATOM 3828 C CA . PRO A 1 474 ? 14.356 38.167 40.067 1.00 56.31 474 PRO A CA 1
ATOM 3829 C C . PRO A 1 474 ? 15.309 37.217 39.335 1.00 56.31 474 PRO A C 1
ATOM 3831 O O . PRO A 1 474 ? 16.420 36.975 39.816 1.00 56.31 474 PRO A O 1
ATOM 3834 N N . SER A 1 475 ? 14.870 36.686 38.190 1.00 58.22 475 SER A N 1
ATOM 3835 C CA . SER A 1 475 ? 15.736 35.938 37.281 1.00 58.22 475 SER A CA 1
ATOM 3836 C C . SER A 1 475 ? 16.959 36.788 36.931 1.00 58.22 475 SER A C 1
ATOM 3838 O O . SER A 1 475 ? 16.899 38.024 36.856 1.00 58.22 475 SER A O 1
ATOM 3840 N N . SER A 1 476 ? 18.113 36.142 36.777 1.00 65.75 476 SER A N 1
ATOM 3841 C CA . SER A 1 476 ? 19.303 36.860 36.340 1.00 65.75 476 SER A CA 1
ATOM 3842 C C . SER A 1 476 ? 19.072 37.307 34.893 1.00 65.75 476 SER A C 1
ATOM 3844 O O . SER A 1 476 ? 18.733 36.492 34.041 1.00 65.75 476 SER A O 1
ATOM 3846 N N . GLY A 1 477 ? 19.246 38.597 34.586 1.00 76.12 477 GLY A N 1
ATOM 3847 C CA . GLY A 1 477 ? 19.034 39.120 33.223 1.00 76.12 477 GLY A CA 1
ATOM 3848 C C . GLY A 1 477 ? 19.894 38.445 32.140 1.00 76.12 477 GLY A C 1
ATOM 3849 O O . GLY A 1 477 ? 19.639 38.631 30.958 1.00 76.12 477 GLY A O 1
ATOM 3850 N N . VAL A 1 478 ? 20.876 37.636 32.547 1.00 79.94 478 VAL A N 1
ATOM 3851 C CA . VAL A 1 478 ? 21.788 36.879 31.686 1.00 79.94 478 VAL A CA 1
ATOM 3852 C C . VAL A 1 478 ? 21.074 35.751 30.935 1.00 79.94 478 VAL A C 1
ATOM 3854 O O . VAL A 1 478 ? 21.375 35.531 29.768 1.00 79.94 478 VAL A O 1
ATOM 3857 N N . GLU A 1 479 ? 20.126 35.047 31.563 1.00 75.12 479 GLU A N 1
ATOM 3858 C CA . GLU A 1 479 ? 19.404 33.936 30.913 1.00 75.12 479 GLU A CA 1
ATOM 3859 C C . GLU A 1 479 ? 18.447 34.456 29.839 1.00 75.12 479 GLU A C 1
ATOM 3861 O O . GLU A 1 479 ? 18.445 33.954 28.718 1.00 75.12 479 GLU A O 1
ATOM 3866 N N . ALA A 1 480 ? 17.720 35.535 30.138 1.00 75.44 480 ALA A N 1
ATOM 3867 C CA . ALA A 1 480 ? 16.858 36.204 29.167 1.00 75.44 480 ALA A CA 1
ATOM 3868 C C . ALA A 1 480 ? 17.656 36.772 27.977 1.00 75.44 480 ALA A C 1
ATOM 3870 O O . ALA A 1 480 ? 17.227 36.650 26.832 1.00 75.44 480 ALA A O 1
ATOM 3871 N N . GLU A 1 481 ? 18.838 37.352 28.224 1.00 84.12 481 GLU A N 1
ATOM 3872 C CA . GLU A 1 481 ? 19.738 37.824 27.161 1.00 84.12 481 GLU A CA 1
ATOM 3873 C C . GLU A 1 481 ? 20.283 36.665 26.308 1.00 84.12 481 GLU A C 1
ATOM 3875 O O . GLU A 1 481 ? 20.415 36.798 25.087 1.00 84.12 481 GLU A O 1
ATOM 3880 N N . LEU A 1 482 ? 20.581 35.518 26.929 1.00 79.25 482 LEU A N 1
ATOM 3881 C CA . LEU A 1 482 ? 21.041 34.321 26.226 1.00 79.25 482 LEU A CA 1
ATOM 3882 C C . LEU A 1 482 ? 19.946 33.738 25.327 1.00 79.25 482 LEU A C 1
ATOM 3884 O O . LEU A 1 482 ? 20.224 33.478 24.158 1.00 79.25 482 LEU A O 1
ATOM 3888 N N . VAL A 1 483 ? 18.722 33.584 25.842 1.00 74.81 483 VAL A N 1
ATOM 3889 C CA . VAL A 1 483 ? 17.554 33.147 25.057 1.00 74.81 483 VAL A CA 1
ATOM 3890 C C . VAL A 1 483 ? 17.336 34.085 23.872 1.00 74.81 483 VAL A C 1
ATOM 3892 O O . VAL A 1 483 ? 17.283 33.634 22.734 1.00 74.81 483 VAL A O 1
ATOM 3895 N N . ASP A 1 484 ? 17.307 35.396 24.107 1.00 78.19 484 ASP A N 1
ATOM 3896 C CA . ASP A 1 484 ? 17.119 36.404 23.058 1.00 78.19 484 ASP A CA 1
ATOM 3897 C C . ASP A 1 484 ? 18.230 36.347 21.987 1.00 78.19 484 ASP A C 1
ATOM 3899 O O . ASP A 1 484 ? 17.977 36.475 20.786 1.00 78.19 484 ASP A O 1
ATOM 3903 N N . ARG A 1 485 ? 19.479 36.078 22.388 1.00 83.50 485 ARG A N 1
ATOM 3904 C CA . ARG A 1 485 ? 20.583 35.852 21.445 1.00 83.50 485 ARG A CA 1
ATOM 3905 C C . ARG A 1 485 ? 20.416 34.560 20.642 1.00 83.50 485 ARG A C 1
ATOM 3907 O O . ARG A 1 485 ? 20.683 34.590 19.443 1.00 83.50 485 ARG A O 1
ATOM 3914 N N . LEU A 1 486 ? 20.002 33.462 21.271 1.00 77.75 486 LEU A N 1
ATOM 3915 C CA . LEU A 1 486 ? 19.766 32.186 20.590 1.00 77.75 486 LEU A CA 1
ATOM 3916 C C . LEU A 1 486 ? 18.593 32.291 19.611 1.00 77.75 486 LEU A C 1
ATOM 3918 O O . LEU A 1 486 ? 18.738 31.863 18.471 1.00 77.75 486 LEU A O 1
ATOM 3922 N N . CYS A 1 487 ? 17.495 32.945 19.998 1.00 76.38 487 CYS A N 1
ATOM 3923 C CA . CYS A 1 487 ? 16.364 33.230 19.114 1.00 76.38 487 CYS A CA 1
ATOM 3924 C C . CYS A 1 487 ? 16.791 34.048 17.888 1.00 76.38 487 CYS A C 1
ATOM 3926 O O . CYS A 1 487 ? 16.390 33.728 16.772 1.00 76.38 487 CYS A O 1
ATOM 3928 N N . ARG A 1 488 ? 17.652 35.065 18.064 1.00 83.25 488 ARG A N 1
ATOM 3929 C CA . ARG A 1 488 ? 18.239 35.801 16.930 1.00 83.25 488 ARG A CA 1
ATOM 3930 C C . ARG A 1 488 ? 19.090 34.907 16.034 1.00 83.25 488 ARG A C 1
ATOM 3932 O O . ARG A 1 488 ? 18.896 34.918 14.831 1.00 83.25 488 ARG A O 1
ATOM 3939 N N . SER A 1 489 ? 19.994 34.109 16.605 1.00 79.75 489 SER A N 1
ATOM 3940 C CA . SER A 1 489 ? 20.828 33.192 15.815 1.00 79.75 489 SER A CA 1
ATOM 3941 C C . SER A 1 489 ? 20.008 32.131 15.078 1.00 79.75 489 SER A C 1
ATOM 3943 O O . SER A 1 489 ? 20.363 31.757 13.965 1.00 79.75 489 SER A O 1
ATOM 3945 N N . PHE A 1 490 ? 18.903 31.672 15.669 1.00 76.75 490 PHE A N 1
ATOM 3946 C CA . PHE A 1 490 ? 17.949 30.790 15.008 1.00 76.75 490 PHE A CA 1
ATOM 3947 C C . PHE A 1 490 ? 17.241 31.501 13.846 1.00 76.75 490 PHE A C 1
ATOM 3949 O O . PHE A 1 490 ? 17.145 30.943 12.757 1.00 76.75 490 PHE A O 1
ATOM 3956 N N . ALA A 1 491 ? 16.803 32.750 14.039 1.00 78.25 491 ALA A N 1
ATOM 3957 C CA . ALA A 1 491 ? 16.206 33.558 12.975 1.00 78.25 491 ALA A CA 1
ATOM 3958 C C . ALA A 1 491 ? 17.188 33.821 11.818 1.00 78.25 491 ALA A C 1
ATOM 3960 O O . ALA A 1 491 ? 16.809 33.660 10.661 1.00 78.25 491 ALA A O 1
ATOM 3961 N N . ASP A 1 492 ? 18.451 34.138 12.121 1.00 81.19 492 ASP A N 1
ATOM 3962 C CA . ASP A 1 492 ? 19.508 34.319 11.118 1.00 81.19 492 ASP A CA 1
ATOM 3963 C C . ASP A 1 492 ? 19.752 33.017 10.329 1.00 81.19 492 ASP A C 1
ATOM 3965 O O . ASP A 1 492 ? 19.913 33.033 9.108 1.00 81.19 492 ASP A O 1
ATOM 3969 N N . LEU A 1 493 ? 19.755 31.868 11.017 1.00 78.44 493 LEU A N 1
ATOM 3970 C CA . LEU A 1 493 ? 19.905 30.553 10.391 1.00 78.44 493 LEU A CA 1
ATOM 3971 C C . LEU A 1 493 ? 18.720 30.230 9.470 1.00 78.44 493 LEU A C 1
ATOM 3973 O O . LEU A 1 493 ? 18.927 29.767 8.349 1.00 78.44 493 LEU A O 1
ATOM 3977 N N . ARG A 1 494 ? 17.498 30.539 9.910 1.00 74.38 494 ARG A N 1
ATOM 3978 C CA . ARG A 1 494 ? 16.267 30.404 9.122 1.00 74.38 494 ARG A CA 1
ATOM 3979 C C . ARG A 1 494 ? 16.278 31.301 7.880 1.00 74.38 494 ARG A C 1
ATOM 3981 O O . ARG A 1 494 ? 15.931 30.846 6.795 1.00 74.38 494 ARG A O 1
ATOM 3988 N N . GLU A 1 495 ? 16.733 32.549 7.996 1.00 79.69 495 GLU A N 1
ATOM 3989 C CA . GLU A 1 495 ? 16.930 33.434 6.838 1.00 79.69 495 GLU A CA 1
ATOM 3990 C C . GLU A 1 495 ? 17.990 32.873 5.875 1.00 79.69 495 GLU A C 1
ATOM 3992 O O . GLU A 1 495 ? 17.808 32.913 4.658 1.00 79.69 495 GLU A O 1
ATOM 3997 N N . GLY A 1 496 ? 19.054 32.267 6.411 1.00 75.69 496 GLY A N 1
ATOM 3998 C CA . GLY A 1 496 ? 20.069 31.562 5.630 1.00 75.69 496 GLY A CA 1
ATOM 3999 C C . GLY A 1 496 ? 19.517 30.380 4.826 1.00 75.69 496 GLY A C 1
ATOM 4000 O O . GLY A 1 496 ? 19.902 30.211 3.670 1.00 75.69 496 GLY A O 1
ATOM 4001 N N . VAL A 1 497 ? 18.586 29.597 5.385 1.00 70.81 497 VAL A N 1
ATOM 4002 C CA . VAL A 1 497 ? 17.896 28.503 4.667 1.00 70.81 497 VAL A CA 1
ATOM 4003 C C . VAL A 1 497 ? 17.102 29.029 3.465 1.00 70.81 497 VAL A C 1
ATOM 4005 O O . VAL A 1 497 ? 17.074 28.376 2.429 1.00 70.81 497 VAL A O 1
ATOM 4008 N N . ARG A 1 498 ? 16.527 30.233 3.569 1.00 69.00 498 ARG A N 1
ATOM 4009 C CA . ARG A 1 498 ? 15.718 30.872 2.514 1.00 69.00 498 ARG A CA 1
ATOM 4010 C C . ARG A 1 498 ? 16.535 31.555 1.409 1.00 69.00 498 ARG A C 1
ATOM 4012 O O . ARG A 1 498 ? 15.954 32.100 0.469 1.00 69.00 498 ARG A O 1
ATOM 4019 N N . SER A 1 499 ? 17.859 31.627 1.533 1.00 74.94 499 SER A N 1
ATOM 4020 C CA . SER A 1 499 ? 18.678 32.358 0.566 1.00 74.94 499 SER A CA 1
ATOM 4021 C C . SER A 1 499 ? 18.758 31.609 -0.775 1.00 74.94 499 SER A C 1
ATOM 4023 O O . SER A 1 499 ? 19.125 30.440 -0.812 1.00 74.94 499 SER A O 1
ATOM 4025 N N . PRO A 1 500 ? 18.564 32.272 -1.928 1.00 71.44 500 PRO A N 1
ATOM 4026 C CA . PRO A 1 500 ? 18.801 31.653 -3.238 1.00 71.44 500 PRO A CA 1
ATOM 4027 C C . PRO A 1 500 ? 20.246 31.158 -3.436 1.00 71.44 500 PRO A C 1
ATOM 4029 O O . PRO A 1 500 ? 20.541 30.437 -4.389 1.00 71.44 500 PRO A O 1
ATOM 4032 N N . GLU A 1 501 ? 21.178 31.617 -2.595 1.00 71.50 501 GLU A N 1
ATOM 4033 C CA . GLU A 1 501 ? 22.576 31.183 -2.596 1.00 71.50 501 GLU A CA 1
ATOM 4034 C C . GLU A 1 501 ? 22.763 29.824 -1.907 1.00 71.50 501 GLU A C 1
ATOM 4036 O O . GLU A 1 501 ? 23.650 29.074 -2.308 1.00 71.50 501 GLU A O 1
ATOM 4041 N N . THR A 1 502 ? 21.929 29.476 -0.920 1.00 64.19 502 THR A N 1
ATOM 4042 C CA . THR A 1 502 ? 21.981 28.173 -0.236 1.00 64.19 502 THR A CA 1
ATOM 4043 C C . THR A 1 502 ? 21.322 27.062 -1.050 1.00 64.19 502 THR A C 1
ATOM 4045 O O . THR A 1 502 ? 21.804 25.935 -0.990 1.00 64.19 502 THR A O 1
ATOM 4048 N N . GLU A 1 503 ? 20.331 27.374 -1.893 1.00 60.72 503 GLU A N 1
ATOM 4049 C CA . GLU A 1 503 ? 19.791 26.436 -2.898 1.00 60.72 503 GLU A CA 1
ATOM 4050 C C . GLU A 1 503 ? 20.819 26.055 -3.977 1.00 60.72 503 GLU A C 1
ATOM 4052 O O . GLU A 1 503 ? 20.759 24.970 -4.547 1.00 60.72 503 GLU A O 1
ATOM 4057 N N . LYS A 1 504 ? 21.774 26.948 -4.269 1.00 62.50 504 LYS A N 1
ATOM 4058 C CA . LYS A 1 504 ? 22.802 26.756 -5.309 1.00 62.50 504 LYS A CA 1
ATOM 4059 C C . LYS A 1 504 ? 24.132 26.237 -4.772 1.00 62.50 504 LYS A C 1
ATOM 4061 O O . LYS A 1 504 ? 25.055 26.023 -5.556 1.00 62.50 504 LYS A O 1
ATOM 4066 N N . ALA A 1 505 ? 24.268 26.108 -3.455 1.00 60.75 505 ALA A N 1
ATOM 4067 C CA . ALA A 1 505 ? 25.495 25.636 -2.840 1.00 60.75 505 ALA A CA 1
ATOM 4068 C C . ALA A 1 505 ? 25.612 24.120 -3.046 1.00 60.75 505 ALA A C 1
ATOM 4070 O O . ALA A 1 505 ? 24.868 23.350 -2.440 1.00 60.75 505 ALA A O 1
ATOM 4071 N N . GLU A 1 506 ? 26.544 23.697 -3.902 1.00 48.06 506 GLU A N 1
ATOM 4072 C CA . GLU A 1 506 ? 26.865 22.280 -4.084 1.00 48.06 506 GLU A CA 1
ATOM 4073 C C . GLU A 1 506 ? 27.300 21.644 -2.746 1.00 48.06 506 GLU A C 1
ATOM 4075 O O . GLU A 1 506 ? 27.927 22.317 -1.913 1.00 48.06 506 GLU A O 1
ATOM 4080 N N . PRO A 1 507 ? 26.981 20.359 -2.506 1.00 49.97 507 PRO A N 1
ATOM 4081 C CA . PRO A 1 507 ? 27.572 19.613 -1.403 1.00 49.97 507 PRO A CA 1
ATOM 4082 C C . PRO A 1 507 ? 29.101 19.581 -1.591 1.00 49.97 507 PRO A C 1
ATOM 4084 O O . PRO A 1 507 ? 29.598 19.118 -2.614 1.00 49.97 507 PRO A O 1
ATOM 4087 N N . VAL A 1 508 ? 29.835 20.152 -0.627 1.00 44.88 508 VAL A N 1
ATOM 4088 C CA . VAL A 1 508 ? 31.310 20.254 -0.614 1.00 44.88 508 VAL A CA 1
ATOM 4089 C C . VAL A 1 508 ? 31.940 19.044 0.047 1.00 44.88 508 VAL A C 1
ATOM 4091 O O . VAL A 1 508 ? 31.487 18.724 1.173 1.00 44.88 508 VAL A O 1
#

Radius of gyration: 28.74 Å; chains: 1; bounding box: 72×63×82 Å